Protein AF-0000000080869535 (afdb_homodimer)

Structure (mmCIF, N/CA/C/O backbone):
data_AF-0000000080869535-model_v1
#
loop_
_entity.id
_entity.type
_entity.pdbx_description
1 polymer Dipeptidase
#
loop_
_atom_site.group_PDB
_atom_site.id
_atom_site.type_symbol
_atom_site.label_atom_id
_atom_site.label_alt_id
_atom_site.label_comp_id
_atom_site.label_asym_id
_atom_site.label_entity_id
_atom_site.label_seq_id
_atom_site.pdbx_PDB_ins_code
_atom_site.Cartn_x
_atom_site.Cartn_y
_atom_site.Cartn_z
_atom_site.occupancy
_atom_site.B_iso_or_equiv
_atom_site.auth_seq_id
_atom_site.auth_comp_id
_atom_site.auth_asym_id
_atom_site.auth_atom_id
_atom_site.pdbx_PDB_model_num
ATOM 1 N N . MET A 1 1 ? -2.533 -47.344 -20.125 1 88.75 1 MET A N 1
ATOM 2 C CA . MET A 1 1 ? -1.429 -46.656 -20.797 1 88.75 1 MET A CA 1
ATOM 3 C C . MET A 1 1 ? -0.168 -46.688 -19.938 1 88.75 1 MET A C 1
ATOM 5 O O . MET A 1 1 ? -0.25 -46.781 -18.703 1 88.75 1 MET A O 1
ATOM 9 N N . THR A 1 2 ? 0.962 -46.812 -20.562 1 94.94 2 THR A N 1
ATOM 10 C CA . THR A 1 2 ? 2.18 -46.562 -19.797 1 94.94 2 THR A CA 1
ATOM 11 C C . THR A 1 2 ? 2.182 -45.125 -19.25 1 94.94 2 THR A C 1
ATOM 13 O O . THR A 1 2 ? 1.45 -44.25 -19.75 1 94.94 2 THR A O 1
ATOM 16 N N . PRO A 1 3 ? 2.934 -44.906 -18.172 1 95.94 3 PRO A N 1
ATOM 17 C CA . PRO A 1 3 ? 2.998 -43.531 -17.656 1 95.94 3 PRO A CA 1
ATOM 18 C C . PRO A 1 3 ? 3.41 -42.531 -18.703 1 95.94 3 PRO A C 1
ATOM 20 O O . PRO A 1 3 ? 2.889 -41.406 -18.734 1 95.94 3 PRO A O 1
ATOM 23 N N . ALA A 1 4 ? 4.312 -42.844 -19.5 1 96.56 4 ALA A N 1
ATOM 24 C CA . ALA A 1 4 ? 4.754 -41.969 -20.578 1 96.56 4 ALA A CA 1
ATOM 25 C C . ALA A 1 4 ? 3.613 -41.656 -21.531 1 96.56 4 ALA A C 1
ATOM 27 O O . ALA A 1 4 ? 3.449 -40.5 -21.969 1 96.56 4 ALA A O 1
ATOM 28 N N . GLU A 1 5 ? 2.902 -42.688 -21.969 1 97.06 5 GLU A N 1
ATOM 29 C CA . GLU A 1 5 ? 1.744 -42.5 -22.844 1 97.06 5 GLU A CA 1
ATOM 30 C C . GLU A 1 5 ? 0.678 -41.625 -22.172 1 97.06 5 GLU A C 1
ATOM 32 O O . GLU A 1 5 ? 0.057 -40.781 -22.812 1 97.06 5 GLU A O 1
ATOM 37 N N . LEU A 1 6 ? 0.48 -41.875 -20.891 1 97.88 6 LEU A N 1
ATOM 38 C CA . LEU A 1 6 ? -0.474 -41.094 -20.109 1 97.88 6 LEU A CA 1
ATOM 39 C C . LEU A 1 6 ? -0.086 -39.625 -20.078 1 97.88 6 LEU A C 1
ATOM 41 O O . LEU A 1 6 ? -0.936 -38.75 -20.281 1 97.88 6 LEU A O 1
ATOM 45 N N . HIS A 1 7 ? 1.164 -39.312 -19.828 1 98.25 7 HIS A N 1
ATOM 46 C CA . HIS A 1 7 ? 1.653 -37.938 -19.781 1 98.25 7 HIS A CA 1
ATOM 47 C C . HIS A 1 7 ? 1.422 -37.25 -21.109 1 98.25 7 HIS A C 1
ATOM 49 O O . HIS A 1 7 ? 1.042 -36.062 -21.141 1 98.25 7 HIS A O 1
ATOM 55 N N . GLN A 1 8 ? 1.652 -37.938 -22.188 1 96.69 8 GLN A N 1
ATOM 56 C CA . GLN A 1 8 ? 1.496 -37.375 -23.516 1 96.69 8 GLN A CA 1
ATOM 57 C C . GLN A 1 8 ? 0.027 -37.094 -23.828 1 96.69 8 GLN A C 1
ATOM 59 O O . GLN A 1 8 ? -0.298 -36.156 -24.531 1 96.69 8 GLN A O 1
ATOM 64 N N . ASP A 1 9 ? -0.787 -37.938 -23.328 1 97.19 9 ASP A N 1
ATOM 65 C CA . ASP A 1 9 ? -2.213 -37.844 -23.641 1 97.19 9 ASP A CA 1
ATOM 66 C C . ASP A 1 9 ? -2.902 -36.844 -22.703 1 97.19 9 ASP A C 1
ATOM 68 O O . ASP A 1 9 ? -3.832 -36.156 -23.125 1 97.19 9 ASP A O 1
ATOM 72 N N . ALA A 1 10 ? -2.504 -36.719 -21.484 1 98.12 10 ALA A N 1
ATOM 73 C CA . ALA A 1 10 ? -3.146 -35.906 -20.438 1 98.12 10 ALA A CA 1
ATOM 74 C C . ALA A 1 10 ? -2.918 -34.406 -20.672 1 98.12 10 ALA A C 1
ATOM 76 O O . ALA A 1 10 ? -1.963 -34.031 -21.344 1 98.12 10 ALA A O 1
ATOM 77 N N . ILE A 1 11 ? -3.896 -33.594 -20.219 1 98.5 11 ILE A N 1
ATOM 78 C CA . ILE A 1 11 ? -3.643 -32.156 -20.047 1 98.5 11 ILE A CA 1
ATOM 79 C C . ILE A 1 11 ? -2.689 -31.938 -18.875 1 98.5 11 ILE A C 1
ATOM 81 O O . ILE A 1 11 ? -2.936 -32.406 -17.766 1 98.5 11 ILE A O 1
ATOM 85 N N . VAL A 1 12 ? -1.571 -31.297 -19.094 1 98.88 12 VAL A N 1
ATOM 86 C CA . VAL A 1 12 ? -0.557 -31.047 -18.078 1 98.88 12 VAL A CA 1
ATOM 87 C C . VAL A 1 12 ? -0.401 -29.531 -17.859 1 98.88 12 VAL A C 1
ATOM 89 O O . VAL A 1 12 ? 0.028 -28.812 -18.766 1 98.88 12 VAL A O 1
ATOM 92 N N . ILE A 1 13 ? -0.769 -29.047 -16.672 1 98.88 13 ILE A N 1
ATOM 93 C CA . ILE A 1 13 ? -0.726 -27.625 -16.375 1 98.88 13 ILE A CA 1
ATOM 94 C C . ILE A 1 13 ? 0.185 -27.359 -15.18 1 98.88 13 ILE A C 1
ATOM 96 O O . ILE A 1 13 ? 0.058 -28.016 -14.141 1 98.88 13 ILE A O 1
ATOM 100 N N . ASP A 1 14 ? 1.153 -26.516 -15.305 1 98.94 14 ASP A N 1
ATOM 101 C CA . ASP A 1 14 ? 1.922 -25.953 -14.195 1 98.94 14 ASP A CA 1
ATOM 102 C C . ASP A 1 14 ? 1.344 -24.609 -13.75 1 98.94 14 ASP A C 1
ATOM 104 O O . ASP A 1 14 ? 1.482 -23.609 -14.445 1 98.94 14 ASP A O 1
ATOM 108 N N . GLY A 1 15 ? 0.813 -24.578 -12.562 1 98.81 15 GLY A N 1
ATOM 109 C CA . GLY A 1 15 ? 0.037 -23.453 -12.078 1 98.81 15 GLY A CA 1
ATOM 110 C C . GLY A 1 15 ? 0.896 -22.266 -11.688 1 98.81 15 GLY A C 1
ATOM 111 O O . GLY A 1 15 ? 0.378 -21.172 -11.43 1 98.81 15 GLY A O 1
ATOM 112 N N . LEU A 1 16 ? 2.195 -22.453 -11.688 1 98.88 16 LEU A N 1
ATOM 113 C CA . LEU A 1 16 ? 3.084 -21.344 -11.391 1 98.88 16 LEU A CA 1
ATOM 114 C C . LEU A 1 16 ? 4.496 -21.625 -11.891 1 98.88 16 LEU A C 1
ATOM 116 O O . LEU A 1 16 ? 5.125 -22.594 -11.477 1 98.88 16 LEU A O 1
ATOM 120 N N . VAL A 1 17 ? 4.902 -20.812 -12.75 1 98.81 17 VAL A N 1
ATOM 121 C CA . VAL A 1 17 ? 6.273 -20.781 -13.242 1 98.81 17 VAL A CA 1
ATOM 122 C C . VAL A 1 17 ? 6.812 -19.344 -13.156 1 98.81 17 VAL A C 1
ATOM 124 O O . VAL A 1 17 ? 6.191 -18.406 -13.672 1 98.81 17 VAL A O 1
ATOM 127 N N . ILE A 1 18 ? 7.883 -19.156 -12.5 1 98.5 18 ILE A N 1
ATOM 128 C CA . ILE A 1 18 ? 8.531 -17.859 -12.445 1 98.5 18 ILE A CA 1
ATOM 129 C C . ILE A 1 18 ? 9.969 -17.969 -12.945 1 98.5 18 ILE A C 1
ATOM 131 O O . ILE A 1 18 ? 10.898 -17.453 -12.32 1 98.5 18 ILE A O 1
ATOM 135 N N . ALA A 1 19 ? 10.156 -18.672 -13.992 1 98.25 19 ALA A N 1
ATOM 136 C CA . ALA A 1 19 ? 11.438 -18.891 -14.664 1 98.25 19 ALA A CA 1
ATOM 137 C C . ALA A 1 19 ? 11.781 -17.703 -15.57 1 98.25 19 ALA A C 1
ATOM 139 O O . ALA A 1 19 ? 10.93 -16.859 -15.844 1 98.25 19 ALA A O 1
ATOM 140 N N . LYS A 1 20 ? 13.062 -17.641 -15.992 1 98.12 20 LYS A N 1
ATOM 141 C CA . LYS A 1 20 ? 13.516 -16.609 -16.906 1 98.12 20 LYS A CA 1
ATOM 142 C C . LYS A 1 20 ? 12.898 -16.797 -18.297 1 98.12 20 LYS A C 1
ATOM 144 O O . LYS A 1 20 ? 12.992 -17.875 -18.875 1 98.12 20 LYS A O 1
ATOM 149 N N . TRP A 1 21 ? 12.312 -15.781 -18.875 1 97.81 21 TRP A N 1
ATOM 150 C CA . TRP A 1 21 ? 11.656 -15.82 -20.172 1 97.81 21 TRP A CA 1
ATOM 151 C C . TRP A 1 21 ? 12.68 -15.852 -21.312 1 97.81 21 TRP A C 1
ATOM 153 O O . TRP A 1 21 ? 13.453 -14.898 -21.469 1 97.81 21 TRP A O 1
ATOM 163 N N . ASN A 1 22 ? 12.758 -16.812 -22.031 1 98.25 22 ASN A N 1
ATOM 164 C CA . ASN A 1 22 ? 13.516 -16.969 -23.266 1 98.25 22 ASN A CA 1
ATOM 165 C C . ASN A 1 22 ? 13.039 -18.172 -24.062 1 98.25 22 ASN A C 1
ATOM 167 O O . ASN A 1 22 ? 12.172 -18.922 -23.609 1 98.25 22 ASN A O 1
ATOM 171 N N . ARG A 1 23 ? 13.492 -18.359 -25.234 1 98.19 23 ARG A N 1
ATOM 172 C CA . ARG A 1 23 ? 13.039 -19.438 -26.094 1 98.19 23 ARG A CA 1
ATOM 173 C C . ARG A 1 23 ? 13.398 -20.797 -25.484 1 98.19 23 ARG A C 1
ATOM 175 O O . ARG A 1 23 ? 12.641 -21.766 -25.625 1 98.19 23 ARG A O 1
ATOM 182 N N . GLU A 1 24 ? 14.516 -20.875 -24.781 1 98.19 24 GLU A N 1
ATOM 183 C CA . GLU A 1 24 ? 14.945 -22.125 -24.156 1 98.19 24 GLU A CA 1
ATOM 184 C C . GLU A 1 24 ? 13.914 -22.609 -23.141 1 98.19 24 GLU A C 1
ATOM 186 O O . GLU A 1 24 ? 13.688 -23.812 -23.016 1 98.19 24 GLU A O 1
ATOM 191 N N . LEU A 1 25 ? 13.383 -21.688 -22.438 1 98.5 25 LEU A N 1
ATOM 192 C CA . LEU A 1 25 ? 12.32 -22.031 -21.484 1 98.5 25 LEU A CA 1
ATOM 193 C C . LEU A 1 25 ? 11.156 -22.703 -22.203 1 98.5 25 LEU A C 1
ATOM 195 O O . LEU A 1 25 ? 10.648 -23.734 -21.766 1 98.5 25 LEU A O 1
ATOM 199 N N . PHE A 1 26 ? 10.734 -22.156 -23.359 1 98.75 26 PHE A N 1
ATOM 200 C CA . PHE A 1 26 ? 9.609 -22.688 -24.125 1 98.75 26 PHE A CA 1
ATOM 201 C C . PHE A 1 26 ? 9.938 -24.062 -24.688 1 98.75 26 PHE A C 1
ATOM 203 O O . PHE A 1 26 ? 9.078 -24.953 -24.703 1 98.75 26 PHE A O 1
ATOM 210 N N . GLU A 1 27 ? 11.133 -24.203 -25.125 1 98.75 27 GLU A N 1
ATOM 211 C CA . GLU A 1 27 ? 11.578 -25.5 -25.625 1 98.75 27 GLU A CA 1
ATOM 212 C C . GLU A 1 27 ? 11.516 -26.562 -24.516 1 98.75 27 GLU A C 1
ATOM 214 O O . GLU A 1 27 ? 11.109 -27.703 -24.75 1 98.75 27 GLU A O 1
ATOM 219 N N . ASP A 1 28 ? 11.891 -26.125 -23.359 1 98.69 28 ASP A N 1
ATOM 220 C CA . ASP A 1 28 ? 11.875 -27.047 -22.234 1 98.69 28 ASP A CA 1
ATOM 221 C C . ASP A 1 28 ? 10.445 -27.391 -21.812 1 98.69 28 ASP A C 1
ATOM 223 O O . ASP A 1 28 ? 10.164 -28.516 -21.406 1 98.69 28 ASP A O 1
ATOM 227 N N . MET A 1 29 ? 9.547 -26.438 -21.875 1 98.75 29 MET A N 1
ATOM 228 C CA . MET A 1 29 ? 8.141 -26.703 -21.609 1 98.75 29 MET A CA 1
ATOM 229 C C . MET A 1 29 ? 7.59 -27.734 -22.578 1 98.75 29 MET A C 1
ATOM 231 O O . MET A 1 29 ? 6.859 -28.656 -22.172 1 98.75 29 MET A O 1
ATOM 235 N N . ARG A 1 30 ? 7.977 -27.578 -23.828 1 98 30 ARG A N 1
ATOM 236 C CA . ARG A 1 30 ? 7.559 -28.547 -24.844 1 98 30 ARG A CA 1
ATOM 237 C C . ARG A 1 30 ? 8.133 -29.922 -24.547 1 98 30 ARG A C 1
ATOM 239 O O . ARG A 1 30 ? 7.414 -30.922 -24.625 1 98 30 ARG A O 1
ATOM 246 N N . ARG A 1 31 ? 9.383 -29.938 -24.25 1 97.94 31 ARG A N 1
ATOM 247 C CA . ARG A 1 31 ? 10.039 -31.203 -23.906 1 97.94 31 ARG A CA 1
ATOM 248 C C . ARG A 1 31 ? 9.367 -31.859 -22.703 1 97.94 31 ARG A C 1
ATOM 250 O O . ARG A 1 31 ? 9.25 -33.094 -22.656 1 97.94 31 ARG A O 1
ATOM 257 N N . GLY A 1 32 ? 8.93 -31.062 -21.75 1 98.44 32 GLY A N 1
ATOM 258 C CA . GLY A 1 32 ? 8.281 -31.562 -20.547 1 98.44 32 GLY A CA 1
ATOM 259 C C . GLY A 1 32 ? 6.836 -31.953 -20.766 1 98.44 32 GLY A C 1
ATOM 260 O O . GLY A 1 32 ? 6.199 -32.5 -19.875 1 98.44 32 GLY A O 1
ATOM 261 N N . GLY A 1 33 ? 6.312 -31.656 -21.938 1 98.38 33 GLY A N 1
ATOM 262 C CA . GLY A 1 33 ? 4.953 -32.062 -22.266 1 98.38 33 GLY A CA 1
ATOM 263 C C . GLY A 1 33 ? 3.9 -31.172 -21.609 1 98.38 33 GLY A C 1
ATOM 264 O O . GLY A 1 33 ? 2.773 -31.625 -21.375 1 98.38 33 GLY A O 1
ATOM 265 N N . LEU A 1 34 ? 4.215 -29.938 -21.281 1 98.81 34 LEU A N 1
ATOM 266 C CA . LEU A 1 34 ? 3.246 -29.031 -20.672 1 98.81 34 LEU A CA 1
ATOM 267 C C . LEU A 1 34 ? 2.199 -28.578 -21.672 1 98.81 34 LEU A C 1
ATOM 269 O O . LEU A 1 34 ? 2.541 -28.156 -22.781 1 98.81 34 LEU A O 1
ATOM 273 N N . THR A 1 35 ? 0.944 -28.719 -21.312 1 98.81 35 THR A N 1
ATOM 274 C CA . THR A 1 35 ? -0.144 -28.172 -22.109 1 98.81 35 THR A CA 1
ATOM 275 C C . THR A 1 35 ? -0.294 -26.672 -21.875 1 98.81 35 THR A C 1
ATOM 277 O O . THR A 1 35 ? -0.589 -25.906 -22.797 1 98.81 35 THR A O 1
ATOM 280 N N . ALA A 1 36 ? -0.161 -26.219 -20.625 1 98.88 36 ALA A N 1
ATOM 281 C CA . ALA A 1 36 ? -0.215 -24.812 -20.281 1 98.88 36 ALA A CA 1
ATOM 282 C C . ALA A 1 36 ? 0.602 -24.516 -19.016 1 98.88 36 ALA A C 1
ATOM 284 O O . ALA A 1 36 ? 0.899 -25.438 -18.25 1 98.88 36 ALA A O 1
ATOM 285 N N . ALA A 1 37 ? 1.001 -23.312 -18.844 1 98.88 37 ALA A N 1
ATOM 286 C CA . ALA A 1 37 ? 1.731 -22.859 -17.672 1 98.88 37 ALA A CA 1
ATOM 287 C C . ALA A 1 37 ? 1.347 -21.422 -17.312 1 98.88 37 ALA A C 1
ATOM 289 O O . ALA A 1 37 ? 1.191 -20.578 -18.188 1 98.88 37 ALA A O 1
ATOM 290 N N . ASN A 1 38 ? 1.072 -21.203 -16.047 1 98.88 38 ASN A N 1
ATOM 291 C CA . ASN A 1 38 ? 0.954 -19.844 -15.516 1 98.88 38 ASN A CA 1
ATOM 292 C C . ASN A 1 38 ? 2.322 -19.219 -15.281 1 98.88 38 ASN A C 1
ATOM 294 O O . ASN A 1 38 ? 3.037 -19.594 -14.352 1 98.88 38 ASN A O 1
ATOM 298 N N . CYS A 1 39 ? 2.662 -18.219 -16.078 1 98.88 39 CYS A N 1
ATOM 299 C CA . CYS A 1 39 ? 3.992 -17.609 -16.047 1 98.88 39 CYS A CA 1
ATOM 300 C C . CYS A 1 39 ? 3.945 -16.219 -15.453 1 98.88 39 CYS A C 1
ATOM 302 O O . CYS A 1 39 ? 3.16 -15.375 -15.898 1 98.88 39 CYS A O 1
ATOM 304 N N . THR A 1 40 ? 4.812 -15.977 -14.57 1 98.88 40 THR A N 1
ATOM 305 C CA . THR A 1 40 ? 4.809 -14.727 -13.812 1 98.88 40 THR A CA 1
ATOM 306 C C . THR A 1 40 ? 5.375 -13.586 -14.656 1 98.88 40 THR A C 1
ATOM 308 O O . THR A 1 40 ? 6.465 -13.703 -15.219 1 98.88 40 THR A O 1
ATOM 311 N N . VAL A 1 41 ? 4.637 -12.5 -14.672 1 98.75 41 VAL A N 1
ATOM 312 C CA . VAL A 1 41 ? 5.145 -11.328 -15.383 1 98.75 41 VAL A CA 1
ATOM 313 C C . VAL A 1 41 ? 5.227 -10.141 -14.43 1 98.75 41 VAL A C 1
ATOM 315 O O . VAL A 1 41 ? 5.629 -9.039 -14.828 1 98.75 41 VAL A O 1
ATOM 318 N N . SER A 1 42 ? 4.859 -10.336 -13.148 1 98.75 42 SER A N 1
ATOM 319 C CA . SER A 1 42 ? 4.906 -9.227 -12.195 1 98.75 42 SER A CA 1
ATOM 320 C C . SER A 1 42 ? 5.012 -9.734 -10.766 1 98.75 42 SER A C 1
ATOM 322 O O . SER A 1 42 ? 4.324 -10.68 -10.383 1 98.75 42 SER A O 1
ATOM 324 N N . VAL A 1 43 ? 5.906 -9.148 -10.008 1 98.69 43 VAL A N 1
ATOM 325 C CA . VAL A 1 43 ? 5.996 -9.375 -8.57 1 98.69 43 VAL A CA 1
ATOM 326 C C . VAL A 1 43 ? 5.969 -8.039 -7.832 1 98.69 43 VAL A C 1
ATOM 328 O O . VAL A 1 43 ? 4.941 -7.652 -7.266 1 98.69 43 VAL A O 1
ATOM 331 N N . TRP A 1 44 ? 7.043 -7.238 -8.039 1 98.44 44 TRP A N 1
ATOM 332 C CA . TRP A 1 44 ? 7.164 -5.965 -7.344 1 98.44 44 TRP A CA 1
ATOM 333 C C . TRP A 1 44 ? 6.816 -4.801 -8.266 1 98.44 44 TRP A C 1
ATOM 335 O O . TRP A 1 44 ? 6.633 -3.672 -7.805 1 98.44 44 TRP A O 1
ATOM 345 N N . GLU A 1 45 ? 6.723 -5.051 -9.617 1 98.38 45 GLU A N 1
ATOM 346 C CA . GLU A 1 45 ? 6.57 -4.008 -10.625 1 98.38 45 GLU A CA 1
ATOM 347 C C . GLU A 1 45 ? 5.23 -3.295 -10.484 1 98.38 45 GLU A C 1
ATOM 349 O O . GLU A 1 45 ? 4.215 -3.926 -10.188 1 98.38 45 GLU A O 1
ATOM 354 N N . GLY A 1 46 ? 5.258 -2.025 -10.758 1 98.19 46 GLY A N 1
ATOM 355 C CA . GLY A 1 46 ? 4.016 -1.285 -10.922 1 98.19 46 GLY A CA 1
ATOM 356 C C . GLY A 1 46 ? 3.383 -1.478 -12.289 1 98.19 46 GLY A C 1
ATOM 357 O O . GLY A 1 46 ? 3.771 -2.375 -13.039 1 98.19 46 GLY A O 1
ATOM 358 N N . PHE A 1 47 ? 2.441 -0.633 -12.57 1 98.56 47 PHE A N 1
ATOM 359 C CA . PHE A 1 47 ? 1.631 -0.771 -13.781 1 98.56 47 PHE A CA 1
ATOM 360 C C . PHE A 1 47 ? 2.504 -0.718 -15.023 1 98.56 47 PHE A C 1
ATOM 362 O O . PHE A 1 47 ? 2.52 -1.662 -15.82 1 98.56 47 PHE A O 1
ATOM 369 N N . GLN A 1 48 ? 3.275 0.36 -15.18 1 98.19 48 GLN A N 1
ATOM 370 C CA . GLN A 1 48 ? 4.016 0.585 -16.406 1 98.19 48 GLN A CA 1
ATOM 371 C C . GLN A 1 48 ? 5.09 -0.482 -16.609 1 98.19 48 GLN A C 1
ATOM 373 O O . GLN A 1 48 ? 5.246 -1.011 -17.719 1 98.19 48 GLN A O 1
ATOM 378 N N . ALA A 1 49 ? 5.789 -0.763 -15.547 1 98.62 49 ALA A N 1
ATOM 379 C CA . ALA A 1 49 ? 6.844 -1.767 -15.641 1 98.62 49 ALA A CA 1
ATOM 380 C C . ALA A 1 49 ? 6.27 -3.139 -15.977 1 98.62 49 ALA A C 1
ATOM 382 O O . ALA A 1 49 ? 6.887 -3.918 -16.703 1 98.62 49 ALA A O 1
ATOM 383 N N . THR A 1 50 ? 5.086 -3.492 -15.438 1 98.88 50 THR A N 1
ATOM 384 C CA . THR A 1 50 ? 4.422 -4.75 -15.758 1 98.88 50 THR A CA 1
ATOM 385 C C . THR A 1 50 ? 3.996 -4.785 -17.219 1 98.88 50 THR A C 1
ATOM 387 O O . THR A 1 50 ? 4.168 -5.801 -17.891 1 98.88 50 THR A O 1
ATOM 390 N N . VAL A 1 51 ? 3.475 -3.682 -17.734 1 98.81 51 VAL A N 1
ATOM 391 C CA . VAL A 1 51 ? 3.109 -3.592 -19.141 1 98.81 51 VAL A CA 1
ATOM 392 C C . VAL A 1 51 ? 4.352 -3.781 -20.016 1 98.81 51 VAL A C 1
ATOM 394 O O . VAL A 1 51 ? 4.305 -4.477 -21.031 1 98.81 51 VAL A O 1
ATOM 397 N N . ASP A 1 52 ? 5.477 -3.172 -19.594 1 98.81 52 ASP A N 1
ATOM 398 C CA . ASP A 1 52 ? 6.723 -3.361 -20.328 1 98.81 52 ASP A CA 1
ATOM 399 C C . ASP A 1 52 ? 7.113 -4.836 -20.375 1 98.81 52 ASP A C 1
ATOM 401 O O . ASP A 1 52 ? 7.57 -5.332 -21.406 1 98.81 52 ASP A O 1
ATOM 405 N N . ASN A 1 53 ? 6.969 -5.535 -19.234 1 98.75 53 ASN A N 1
ATOM 406 C CA . ASN A 1 53 ? 7.234 -6.969 -19.203 1 98.75 53 ASN A CA 1
ATOM 407 C C . ASN A 1 53 ? 6.34 -7.727 -20.172 1 98.75 53 ASN A C 1
ATOM 409 O O . ASN A 1 53 ? 6.801 -8.625 -20.891 1 98.75 53 ASN A O 1
ATOM 413 N N . ILE A 1 54 ? 5.066 -7.395 -20.219 1 98.75 54 ILE A N 1
ATOM 414 C CA . ILE A 1 54 ? 4.102 -8.055 -21.094 1 98.75 54 ILE A CA 1
ATOM 415 C C . ILE A 1 54 ? 4.465 -7.789 -22.547 1 98.75 54 ILE A C 1
ATOM 417 O O . ILE A 1 54 ? 4.398 -8.695 -23.391 1 98.75 54 ILE A O 1
ATOM 421 N N . VAL A 1 55 ? 4.93 -6.539 -22.859 1 98.75 55 VAL A N 1
ATOM 422 C CA . VAL A 1 55 ? 5.371 -6.195 -24.219 1 98.75 55 VAL A CA 1
ATOM 423 C C . VAL A 1 55 ? 6.52 -7.113 -24.625 1 98.75 55 VAL A C 1
ATOM 425 O O . VAL A 1 55 ? 6.5 -7.688 -25.719 1 98.75 55 VAL A O 1
ATOM 428 N N . ARG A 1 56 ? 7.438 -7.254 -23.75 1 98.62 56 ARG A N 1
ATOM 429 C CA . ARG A 1 56 ? 8.594 -8.102 -24.047 1 98.62 56 ARG A CA 1
ATOM 430 C C . ARG A 1 56 ? 8.18 -9.562 -24.188 1 98.62 56 ARG A C 1
ATOM 432 O O . ARG A 1 56 ? 8.648 -10.266 -25.078 1 98.62 56 ARG A O 1
ATOM 439 N N . SER A 1 57 ? 7.316 -10.023 -23.266 1 98.5 57 SER A N 1
ATOM 440 C CA . SER A 1 57 ? 6.867 -11.414 -23.312 1 98.5 57 SER A CA 1
ATOM 441 C C . SER A 1 57 ? 6.035 -11.688 -24.562 1 98.5 57 SER A C 1
ATOM 443 O O . SER A 1 57 ? 6.145 -12.758 -25.156 1 98.5 57 SER A O 1
ATOM 445 N N . ASN A 1 58 ? 5.223 -10.734 -24.938 1 98.56 58 ASN A N 1
ATOM 446 C CA . ASN A 1 58 ? 4.465 -10.867 -26.172 1 98.56 58 ASN A CA 1
ATOM 447 C C . ASN A 1 58 ? 5.383 -11.039 -27.375 1 98.56 58 ASN A C 1
ATOM 449 O O . ASN A 1 58 ? 5.133 -11.883 -28.234 1 98.56 58 ASN A O 1
ATOM 453 N N . ALA A 1 59 ? 6.375 -10.172 -27.469 1 98.69 59 ALA A N 1
ATOM 454 C CA . ALA A 1 59 ? 7.32 -10.258 -28.578 1 98.69 59 ALA A CA 1
ATOM 455 C C . ALA A 1 59 ? 8.008 -11.617 -28.609 1 98.69 59 ALA A C 1
ATOM 457 O O . ALA A 1 59 ? 8.141 -12.227 -29.688 1 98.69 59 ALA A O 1
ATOM 458 N N . LEU A 1 60 ? 8.414 -12.094 -27.484 1 98.75 60 LEU A N 1
ATOM 459 C CA . LEU A 1 60 ? 9.078 -13.391 -27.375 1 98.75 60 LEU A CA 1
ATOM 460 C C . LEU A 1 60 ? 8.141 -14.516 -27.812 1 98.75 60 LEU A C 1
ATOM 462 O O . LEU A 1 60 ? 8.555 -15.445 -28.5 1 98.75 60 LEU A O 1
ATOM 466 N N . MET A 1 61 ? 6.879 -14.516 -27.375 1 98.44 61 MET A N 1
ATOM 467 C CA . MET A 1 61 ? 5.898 -15.531 -27.75 1 98.44 61 MET A CA 1
ATOM 468 C C . MET A 1 61 ? 5.641 -15.508 -29.25 1 98.44 61 MET A C 1
ATOM 470 O O . MET A 1 61 ? 5.531 -16.562 -29.875 1 98.44 61 MET A O 1
ATOM 474 N N . ALA A 1 62 ? 5.562 -14.32 -29.75 1 98.44 62 ALA A N 1
ATOM 475 C CA . ALA A 1 62 ? 5.355 -14.195 -31.188 1 98.44 62 ALA A CA 1
ATOM 476 C C . ALA A 1 62 ? 6.512 -14.82 -31.969 1 98.44 62 ALA A C 1
ATOM 478 O O . ALA A 1 62 ? 6.297 -15.508 -32.969 1 98.44 62 ALA A O 1
ATOM 479 N N . GLU A 1 63 ? 7.684 -14.617 -31.484 1 98.5 63 GLU A N 1
ATOM 480 C CA . GLU A 1 63 ? 8.875 -15.172 -32.125 1 98.5 63 GLU A CA 1
ATOM 481 C C . GLU A 1 63 ? 8.953 -16.688 -31.922 1 98.5 63 GLU A C 1
ATOM 483 O O . GLU A 1 63 ? 9.711 -17.359 -32.625 1 98.5 63 GLU A O 1
ATOM 488 N N . SER A 1 64 ? 8.219 -17.141 -30.938 1 98.69 64 SER A N 1
ATOM 489 C CA . SER A 1 64 ? 8.25 -18.562 -30.609 1 98.69 64 SER A CA 1
ATOM 490 C C . SER A 1 64 ? 6.895 -19.219 -30.828 1 98.69 64 SER A C 1
ATOM 492 O O . SER A 1 64 ? 6.496 -20.109 -30.078 1 98.69 64 SER A O 1
ATOM 494 N N . SER A 1 65 ? 6.223 -18.766 -31.828 1 98.12 65 SER A N 1
ATOM 495 C CA . SER A 1 65 ? 4.848 -19.188 -32.062 1 98.12 65 SER A CA 1
ATOM 496 C C . SER A 1 65 ? 4.797 -20.656 -32.5 1 98.12 65 SER A C 1
ATOM 498 O O . SER A 1 65 ? 3.727 -21.266 -32.5 1 98.12 65 SER A O 1
ATOM 500 N N . ASP A 1 66 ? 5.875 -21.188 -32.875 1 98.5 66 ASP A N 1
ATOM 501 C CA . ASP A 1 66 ? 5.957 -22.609 -33.156 1 98.5 66 ASP A CA 1
ATOM 502 C C . ASP A 1 66 ? 5.891 -23.453 -31.891 1 98.5 66 ASP A C 1
ATOM 504 O O . ASP A 1 66 ? 5.562 -24.641 -31.938 1 98.5 66 ASP A O 1
ATOM 508 N N . LEU A 1 67 ? 6.125 -22.859 -30.719 1 98.75 67 LEU A N 1
ATOM 509 C CA . LEU A 1 67 ? 6.254 -23.609 -29.469 1 98.75 67 LEU A CA 1
ATOM 510 C C . LEU A 1 67 ? 5.109 -23.281 -28.531 1 98.75 67 LEU A C 1
ATOM 512 O O . LEU A 1 67 ? 4.703 -24.125 -27.719 1 98.75 67 LEU A O 1
ATOM 516 N N . VAL A 1 68 ? 4.652 -22.031 -28.578 1 98.81 68 VAL A N 1
ATOM 517 C CA . VAL A 1 68 ? 3.738 -21.594 -27.531 1 98.81 68 VAL A CA 1
ATOM 518 C C . VAL A 1 68 ? 2.58 -20.812 -28.156 1 98.81 68 VAL A C 1
ATOM 520 O O . VAL A 1 68 ? 2.658 -20.375 -29.297 1 98.81 68 VAL A O 1
ATOM 523 N N . ARG A 1 69 ? 1.512 -20.641 -27.438 1 98.38 69 ARG A N 1
ATOM 524 C CA . ARG A 1 69 ? 0.395 -19.75 -27.766 1 98.38 69 ARG A CA 1
ATOM 525 C C . ARG A 1 69 ? -0.132 -19.062 -26.5 1 98.38 69 ARG A C 1
ATOM 527 O O . ARG A 1 69 ? -0.069 -19.609 -25.406 1 98.38 69 ARG A O 1
ATOM 534 N N . PRO A 1 70 ? -0.675 -17.859 -26.656 1 98.06 70 PRO A N 1
ATOM 535 C CA . PRO A 1 70 ? -1.3 -17.188 -25.516 1 98.06 70 PRO A CA 1
ATOM 536 C C . PRO A 1 70 ? -2.594 -17.875 -25.078 1 98.06 70 PRO A C 1
ATOM 538 O O . PRO A 1 70 ? -3.334 -18.391 -25.906 1 98.06 70 PRO A O 1
ATOM 541 N N . VAL A 1 71 ? -2.854 -17.906 -23.828 1 97.88 71 VAL A N 1
ATOM 542 C CA . VAL A 1 71 ? -4.098 -18.406 -23.25 1 97.88 71 VAL A CA 1
ATOM 543 C C . VAL A 1 71 ? -4.922 -17.234 -22.719 1 97.88 71 VAL A C 1
ATOM 545 O O . VAL A 1 71 ? -4.461 -16.484 -21.859 1 97.88 71 VAL A O 1
ATOM 548 N N . ARG A 1 72 ? -6.16 -17.094 -23.188 1 95.12 72 ARG A N 1
ATOM 549 C CA . ARG A 1 72 ? -7.094 -16.078 -22.719 1 95.12 72 ARG A CA 1
ATOM 550 C C . ARG A 1 72 ? -8.352 -16.703 -22.141 1 95.12 72 ARG A C 1
ATOM 552 O O . ARG A 1 72 ? -9.07 -16.078 -21.359 1 95.12 72 ARG A O 1
ATOM 559 N N . THR A 1 73 ? -8.617 -17.875 -22.562 1 95.56 73 THR A N 1
ATOM 560 C CA . THR A 1 73 ? -9.758 -18.641 -22.109 1 95.56 73 THR A CA 1
ATOM 561 C C . THR A 1 73 ? -9.359 -20.094 -21.812 1 95.56 73 THR A C 1
ATOM 563 O O . THR A 1 73 ? -8.273 -20.516 -22.203 1 95.56 73 THR A O 1
ATOM 566 N N . ALA A 1 74 ? -10.312 -20.766 -21.172 1 95.38 74 ALA A N 1
ATOM 567 C CA . ALA A 1 74 ? -10.055 -22.188 -20.906 1 95.38 74 ALA A CA 1
ATOM 568 C C . ALA A 1 74 ? -9.969 -22.969 -22.219 1 95.38 74 ALA A C 1
ATOM 570 O O . ALA A 1 74 ? -9.211 -23.938 -22.312 1 95.38 74 ALA A O 1
ATOM 571 N N . ALA A 1 75 ? -10.664 -22.562 -23.203 1 96.38 75 ALA A N 1
ATOM 572 C CA . ALA A 1 75 ? -10.648 -23.219 -24.5 1 96.38 75 ALA A CA 1
ATOM 573 C C . ALA A 1 75 ? -9.266 -23.125 -25.141 1 96.38 75 ALA A C 1
ATOM 575 O O . ALA A 1 75 ? -8.844 -24.031 -25.875 1 96.38 75 ALA A O 1
ATOM 576 N N . ASP A 1 76 ? -8.57 -22.094 -24.844 1 97.75 76 ASP A N 1
ATOM 577 C CA . ASP A 1 76 ? -7.234 -21.906 -25.406 1 97.75 76 ASP A CA 1
ATOM 578 C C . ASP A 1 76 ? -6.273 -22.984 -24.875 1 97.75 76 ASP A C 1
ATOM 580 O O . ASP A 1 76 ? -5.297 -23.328 -25.547 1 97.75 76 ASP A O 1
ATOM 584 N N . ILE A 1 77 ? -6.559 -23.516 -23.688 1 97.56 77 ILE A N 1
ATOM 585 C CA . ILE A 1 77 ? -5.723 -24.578 -23.125 1 97.56 77 ILE A CA 1
ATOM 586 C C . ILE A 1 77 ? -5.891 -25.844 -23.938 1 97.56 77 ILE A C 1
ATOM 588 O O . ILE A 1 77 ? -4.902 -26.484 -24.312 1 97.56 77 ILE A O 1
ATOM 592 N N . THR A 1 78 ? -7.098 -26.156 -24.25 1 95.5 78 THR A N 1
ATOM 593 C CA . THR A 1 78 ? -7.379 -27.328 -25.078 1 95.5 78 THR A CA 1
ATOM 594 C C . THR A 1 78 ? -6.77 -27.172 -26.469 1 95.5 78 THR A C 1
ATOM 596 O O . THR A 1 78 ? -6.184 -28.109 -27 1 95.5 78 THR A O 1
ATOM 599 N N . ARG A 1 79 ? -6.898 -26.031 -27 1 97.44 79 ARG A N 1
ATOM 600 C CA . ARG A 1 79 ? -6.34 -25.75 -28.312 1 97.44 79 ARG A CA 1
ATOM 601 C C . ARG A 1 79 ? -4.824 -25.906 -28.312 1 97.44 79 ARG A C 1
ATOM 603 O O . ARG A 1 79 ? -4.242 -26.375 -29.297 1 97.44 79 ARG A O 1
ATOM 610 N N . ALA A 1 80 ? -4.195 -25.438 -27.234 1 98.31 80 ALA A N 1
ATOM 611 C CA . ALA A 1 80 ? -2.748 -25.578 -27.125 1 98.31 80 ALA A CA 1
ATOM 612 C C . ALA A 1 80 ? -2.34 -27.047 -27.219 1 98.31 80 ALA A C 1
ATOM 614 O O . ALA A 1 80 ? -1.397 -27.391 -27.938 1 98.31 80 ALA A O 1
ATOM 615 N N . LYS A 1 81 ? -3.035 -27.906 -26.562 1 97.44 81 LYS A N 1
ATOM 616 C CA . LYS A 1 81 ? -2.773 -29.344 -26.625 1 97.44 81 LYS A CA 1
ATOM 617 C C . LYS A 1 81 ? -2.955 -29.891 -28.031 1 97.44 81 LYS A C 1
ATOM 619 O O . LYS A 1 81 ? -2.111 -30.641 -28.531 1 97.44 81 LYS A O 1
ATOM 624 N 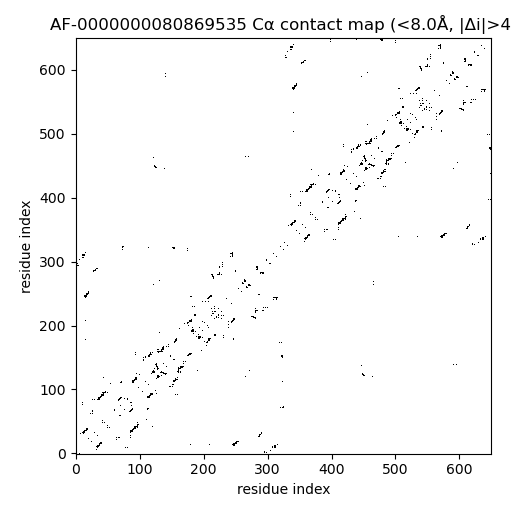N . GLU A 1 82 ? -4.055 -29.469 -28.688 1 97.38 82 GLU A N 1
ATOM 625 C CA . GLU A 1 82 ? -4.367 -29.938 -30.031 1 97.38 82 GLU A CA 1
ATOM 626 C C . GLU A 1 82 ? -3.287 -29.516 -31.031 1 97.38 82 GLU A C 1
ATOM 628 O O . GLU A 1 82 ? -2.975 -30.25 -31.969 1 97.38 82 GLU A O 1
ATOM 633 N N . GLU A 1 83 ? -2.727 -28.375 -30.781 1 97.75 83 GLU A N 1
ATOM 634 C CA . GLU A 1 83 ? -1.743 -27.828 -31.703 1 97.75 83 GLU A CA 1
ATOM 635 C C . GLU A 1 83 ? -0.335 -28.297 -31.359 1 97.75 83 GLU A C 1
ATOM 637 O O . GLU A 1 83 ? 0.616 -28.016 -32.094 1 97.75 83 GLU A O 1
ATOM 642 N N . GLY A 1 84 ? -0.216 -29.031 -30.266 1 96.94 84 GLY A N 1
ATOM 643 C CA . GLY A 1 84 ? 1.102 -29.469 -29.828 1 96.94 84 GLY A CA 1
ATOM 644 C C . GLY A 1 84 ? 1.966 -28.344 -29.312 1 96.94 84 GLY A C 1
ATOM 645 O O . GLY A 1 84 ? 3.184 -28.344 -29.5 1 96.94 84 GLY A O 1
ATOM 646 N N . LYS A 1 85 ? 1.381 -27.281 -28.797 1 98.38 85 LYS A N 1
ATOM 647 C CA . LYS A 1 85 ? 2.049 -26.125 -28.203 1 98.38 85 LYS A CA 1
ATOM 648 C C . LYS A 1 85 ? 1.788 -26.047 -26.703 1 98.38 85 LYS A C 1
ATOM 650 O O . LYS A 1 85 ? 1.004 -26.828 -26.156 1 98.38 85 LYS A O 1
ATOM 655 N N . THR A 1 86 ? 2.514 -25.219 -26.062 1 98.88 86 THR A N 1
ATOM 656 C CA . THR A 1 86 ? 2.234 -24.891 -24.672 1 98.88 86 THR A CA 1
ATOM 657 C C . THR A 1 86 ? 1.483 -23.578 -24.562 1 98.88 86 THR A C 1
ATOM 659 O O . THR A 1 86 ? 1.913 -22.562 -25.125 1 98.88 86 THR A O 1
ATOM 662 N N . GLY A 1 87 ? 0.301 -23.594 -23.922 1 98.81 87 GLY A N 1
ATOM 663 C CA . GLY A 1 87 ? -0.413 -22.375 -23.625 1 98.81 87 GLY A CA 1
ATOM 664 C C . GLY A 1 87 ? 0.212 -21.562 -22.5 1 98.81 87 GLY A C 1
ATOM 665 O O . GLY A 1 87 ? 0.573 -22.125 -21.469 1 98.81 87 GLY A O 1
ATOM 666 N N . ILE A 1 88 ? 0.345 -20.25 -22.703 1 98.88 88 ILE A N 1
ATOM 667 C CA . ILE A 1 88 ? 0.954 -19.391 -21.703 1 98.88 88 ILE A CA 1
ATOM 668 C C . ILE A 1 88 ? -0.119 -18.516 -21.047 1 98.88 88 ILE A C 1
ATOM 670 O O . ILE A 1 88 ? -0.768 -17.719 -21.734 1 98.88 88 ILE A O 1
ATOM 674 N N . ILE A 1 89 ? -0.31 -18.688 -19.781 1 98.56 89 ILE A N 1
ATOM 675 C CA . ILE A 1 89 ? -1.136 -17.828 -18.938 1 98.56 89 ILE A CA 1
ATOM 676 C C . ILE A 1 89 ? -0.256 -16.812 -18.234 1 98.56 89 ILE A C 1
ATOM 678 O O . ILE A 1 89 ? 0.746 -17.172 -17.609 1 98.56 89 ILE A O 1
ATOM 682 N N . TYR A 1 90 ? -0.597 -15.516 -18.391 1 98.88 90 TYR A N 1
ATOM 683 C CA . TYR A 1 90 ? 0.105 -14.516 -17.594 1 98.88 90 TYR A CA 1
ATOM 684 C C . TYR A 1 90 ? -0.446 -14.453 -16.172 1 98.88 90 TYR A C 1
ATOM 686 O O . TYR A 1 90 ? -1.663 -14.477 -15.977 1 98.88 90 TYR A O 1
ATOM 694 N N . GLY A 1 91 ? 0.417 -14.375 -15.188 1 98.81 91 GLY A N 1
ATOM 695 C CA . GLY A 1 91 ? 0.028 -14.211 -13.797 1 98.81 91 GLY A CA 1
ATOM 696 C C . GLY A 1 91 ? 0.913 -13.242 -13.039 1 98.81 91 GLY A C 1
ATOM 697 O O . GLY A 1 91 ? 2.014 -12.922 -13.484 1 98.81 91 GLY A O 1
ATOM 698 N N . PHE A 1 92 ? 0.367 -12.703 -11.961 1 98.88 92 PHE A N 1
ATOM 699 C CA . PHE A 1 92 ? 1.1 -11.883 -11.008 1 98.88 92 PHE A CA 1
ATOM 700 C C . PHE A 1 92 ? 1.321 -12.633 -9.703 1 98.88 92 PHE A C 1
ATOM 702 O O . PHE A 1 92 ? 0.479 -13.43 -9.289 1 98.88 92 PHE A O 1
ATOM 709 N N . GLN A 1 93 ? 2.396 -12.336 -9.031 1 98.81 93 GLN A N 1
ATOM 710 C CA . GLN A 1 93 ? 2.547 -12.867 -7.68 1 98.81 93 GLN A CA 1
ATOM 711 C C . GLN A 1 93 ? 2.332 -11.781 -6.633 1 98.81 93 GLN A C 1
ATOM 713 O O . GLN A 1 93 ? 2.688 -11.953 -5.465 1 98.81 93 GLN A O 1
ATOM 718 N N . ASN A 1 94 ? 1.874 -10.68 -7.039 1 98.75 94 ASN A N 1
ATOM 719 C CA . ASN A 1 94 ? 1.51 -9.523 -6.223 1 98.75 94 ASN A CA 1
ATOM 720 C C . ASN A 1 94 ? 0.503 -8.625 -6.938 1 98.75 94 ASN A C 1
ATOM 722 O O . ASN A 1 94 ? 0.608 -8.406 -8.148 1 98.75 94 ASN A O 1
ATOM 726 N N . ALA A 1 95 ? -0.409 -8.039 -6.223 1 98.69 95 ALA A N 1
ATOM 727 C CA . ALA A 1 95 ? -1.403 -7.164 -6.832 1 98.69 95 ALA A CA 1
ATOM 728 C C . ALA A 1 95 ? -0.859 -5.75 -6.996 1 98.69 95 ALA A C 1
ATOM 730 O O . ALA A 1 95 ? -1.596 -4.832 -7.367 1 98.69 95 ALA A O 1
ATOM 731 N N . HIS A 1 96 ? 0.395 -5.555 -6.723 1 98.5 96 HIS A N 1
ATOM 732 C CA . HIS A 1 96 ? 1.013 -4.23 -6.727 1 98.5 96 HIS A CA 1
ATOM 733 C C . HIS A 1 96 ? 0.854 -3.555 -8.086 1 98.5 96 HIS A C 1
ATOM 735 O O . HIS A 1 96 ? 0.75 -2.328 -8.164 1 98.5 96 HIS A O 1
ATOM 741 N N . ALA A 1 97 ? 0.803 -4.305 -9.156 1 98.69 97 ALA A N 1
ATOM 742 C CA . ALA A 1 97 ? 0.688 -3.766 -10.508 1 98.69 97 ALA A CA 1
ATOM 743 C C . ALA A 1 97 ? -0.624 -3.006 -10.688 1 98.69 97 ALA A C 1
ATOM 745 O O . ALA A 1 97 ? -0.731 -2.135 -11.555 1 98.69 97 ALA A O 1
ATOM 746 N N . PHE A 1 98 ? -1.646 -3.35 -9.859 1 98.75 98 PHE A N 1
ATOM 747 C CA . PHE A 1 98 ? -2.924 -2.654 -9.938 1 98.75 98 PHE A CA 1
ATOM 748 C C . PHE A 1 98 ? -2.805 -1.233 -9.398 1 98.75 98 PHE A C 1
ATOM 750 O O . PHE A 1 98 ? -3.686 -0.401 -9.633 1 98.75 98 PHE A O 1
ATOM 757 N N . GLU A 1 99 ? -1.707 -1.012 -8.656 1 98.19 99 GLU A N 1
ATOM 758 C CA . GLU A 1 99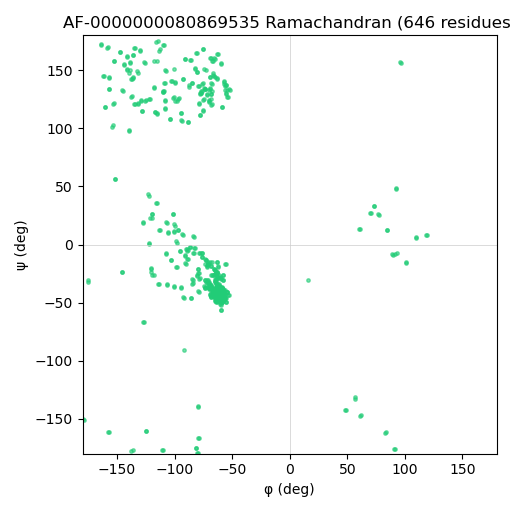 ? -1.574 0.279 -7.984 1 98.19 99 GLU A CA 1
ATOM 759 C C . GLU A 1 99 ? -2.852 0.647 -7.234 1 98.19 99 GLU A C 1
ATOM 761 O O . GLU A 1 99 ? -3.438 -0.19 -6.547 1 98.19 99 GLU A O 1
ATOM 766 N N . ASP A 1 100 ? -3.279 1.854 -7.191 1 98.25 100 ASP A N 1
ATOM 767 C CA . ASP A 1 100 ? -4.492 2.234 -6.477 1 98.25 100 ASP A CA 1
ATOM 768 C C . ASP A 1 100 ? -5.664 2.414 -7.441 1 98.25 100 ASP A C 1
ATOM 770 O O . ASP A 1 100 ? -6.574 3.207 -7.18 1 98.25 100 ASP A O 1
ATOM 774 N N . GLN A 1 101 ? -5.605 1.706 -8.609 1 98.44 101 GLN A N 1
ATOM 775 C CA . GLN A 1 101 ? -6.625 1.853 -9.641 1 98.44 101 GLN A CA 1
ATOM 776 C C . GLN A 1 101 ? -7.398 0.553 -9.836 1 98.44 101 GLN A C 1
ATOM 778 O O . GLN A 1 101 ? -6.871 -0.415 -10.391 1 98.44 101 GLN A O 1
ATOM 783 N N . ILE A 1 102 ? -8.672 0.554 -9.477 1 98.75 102 ILE A N 1
ATOM 784 C CA . ILE A 1 102 ? -9.516 -0.627 -9.617 1 98.75 102 ILE A CA 1
ATOM 785 C C . ILE A 1 102 ? -9.656 -0.989 -11.094 1 98.75 102 ILE A C 1
ATOM 787 O O . ILE A 1 102 ? -9.586 -2.164 -11.461 1 98.75 102 ILE A O 1
ATOM 791 N N . GLY A 1 103 ? -9.727 -0.012 -11.945 1 98.62 103 GLY A N 1
ATOM 792 C CA . GLY A 1 103 ? -9.938 -0.218 -13.375 1 98.62 103 GLY A CA 1
ATOM 793 C C . GLY A 1 103 ? -8.773 -0.925 -14.047 1 98.62 103 GLY A C 1
ATOM 794 O O . GLY A 1 103 ? -8.93 -1.472 -15.141 1 98.62 103 GLY A O 1
ATOM 795 N N . TYR A 1 104 ? -7.562 -0.894 -13.453 1 98.88 104 TYR A N 1
ATOM 796 C CA . TYR A 1 104 ? -6.406 -1.572 -14.023 1 98.88 104 TYR A CA 1
ATOM 797 C C . TYR A 1 104 ? -6.609 -3.082 -14.039 1 98.88 104 TYR A C 1
ATOM 799 O O . TYR A 1 104 ? -6.012 -3.787 -14.859 1 98.88 104 TYR A O 1
ATOM 807 N N . VAL A 1 105 ? -7.504 -3.617 -13.18 1 98.88 105 VAL A N 1
ATOM 808 C CA . VAL A 1 105 ? -7.809 -5.043 -13.164 1 98.88 105 VAL A CA 1
ATOM 809 C C . VAL A 1 105 ? -8.344 -5.473 -14.531 1 98.88 105 VAL A C 1
ATOM 811 O O . VAL A 1 105 ? -7.848 -6.434 -15.125 1 98.88 105 VAL A O 1
ATOM 814 N N . GLU A 1 106 ? -9.273 -4.707 -15.039 1 98.81 106 GLU A N 1
ATOM 815 C CA . GLU A 1 106 ? -9.852 -5.023 -16.344 1 98.81 106 GLU A CA 1
ATOM 816 C C . GLU A 1 106 ? -8.805 -4.895 -17.453 1 98.81 106 GLU A C 1
ATOM 818 O O . GLU A 1 106 ? -8.781 -5.695 -18.391 1 98.81 106 GLU A O 1
ATOM 823 N N . ILE A 1 107 ? -7.984 -3.869 -17.328 1 98.81 107 ILE A N 1
ATOM 824 C CA . ILE A 1 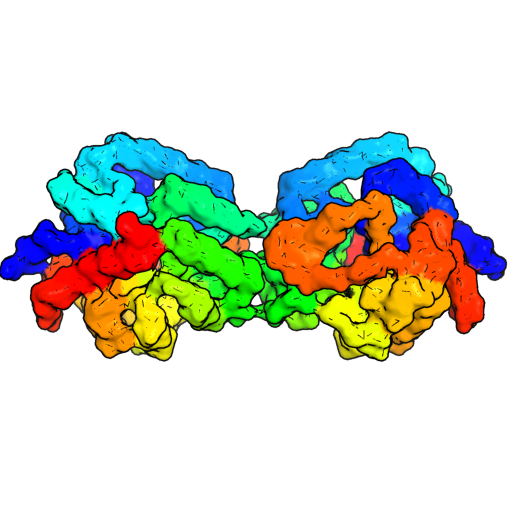107 ? -6.965 -3.635 -18.344 1 98.81 107 ILE A CA 1
ATOM 825 C C . ILE A 1 107 ? -6.023 -4.836 -18.406 1 98.81 107 ILE A C 1
ATOM 827 O O . ILE A 1 107 ? -5.734 -5.344 -19.5 1 98.81 107 ILE A O 1
ATOM 831 N N . PHE A 1 108 ? -5.598 -5.355 -17.281 1 98.88 108 PHE A N 1
ATOM 832 C CA . PHE A 1 108 ? -4.66 -6.469 -17.281 1 98.88 108 PHE A CA 1
ATOM 833 C C . PHE A 1 108 ? -5.348 -7.754 -17.719 1 98.88 108 PHE A C 1
ATOM 835 O O . PHE A 1 108 ? -4.723 -8.609 -18.359 1 98.88 108 PHE A O 1
ATOM 842 N N . LYS A 1 109 ? -6.645 -7.891 -17.391 1 98.62 109 LYS A N 1
ATOM 843 C CA . LYS A 1 109 ? -7.383 -9.016 -17.969 1 98.62 109 LYS A CA 1
ATOM 844 C C . LYS A 1 109 ? -7.34 -8.992 -19.484 1 98.62 109 LYS A C 1
ATOM 846 O O . LYS A 1 109 ? -7.066 -10.008 -20.125 1 98.62 109 LYS A O 1
ATOM 851 N N . LYS A 1 110 ? -7.559 -7.832 -20.062 1 98 110 LYS A N 1
ATOM 852 C CA . LYS A 1 110 ? -7.547 -7.664 -21.5 1 98 110 LYS A CA 1
ATOM 853 C C . LYS A 1 110 ? -6.156 -7.922 -22.078 1 98 110 LYS A C 1
ATOM 855 O O . LYS A 1 110 ? -6.02 -8.328 -23.234 1 98 110 LYS A O 1
ATOM 860 N N . LEU A 1 111 ? -5.145 -7.738 -21.25 1 98 111 LEU A N 1
ATOM 861 C CA . LEU A 1 111 ? -3.773 -7.973 -21.688 1 98 111 LEU A CA 1
ATOM 862 C C . LEU A 1 111 ? -3.387 -9.438 -21.516 1 98 111 LEU A C 1
ATOM 864 O O . LEU A 1 111 ? -2.258 -9.828 -21.828 1 98 111 LEU A O 1
ATOM 868 N N . GLY A 1 112 ? -4.305 -10.289 -20.953 1 97.31 112 GLY A N 1
ATOM 869 C CA . GLY A 1 112 ? -4.074 -11.719 -20.938 1 97.31 112 GLY A CA 1
ATOM 870 C C . GLY A 1 112 ? -3.789 -12.266 -19.562 1 97.31 112 GLY A C 1
ATOM 871 O O . GLY A 1 112 ? -3.514 -13.461 -19.391 1 97.31 112 GLY A O 1
ATOM 872 N N . VAL A 1 113 ? -3.896 -11.445 -18.547 1 98.81 113 VAL A N 1
ATOM 873 C CA . VAL A 1 113 ? -3.629 -11.898 -17.188 1 98.81 113 VAL A CA 1
ATOM 874 C C . VAL A 1 113 ? -4.824 -12.695 -16.656 1 98.81 113 VAL A C 1
ATOM 876 O O . VAL A 1 113 ? -5.965 -12.227 -16.719 1 98.81 113 VAL A O 1
ATOM 879 N N . GLY A 1 114 ? -4.523 -13.867 -16.125 1 98.75 114 GLY A N 1
ATOM 880 C CA . GLY A 1 114 ? -5.617 -14.727 -15.695 1 98.75 114 GLY A CA 1
ATOM 881 C C . GLY A 1 114 ? -5.562 -15.062 -14.219 1 98.75 114 GLY A C 1
ATOM 882 O O . GLY A 1 114 ? -6.562 -15.492 -13.641 1 98.75 114 GLY A O 1
ATOM 883 N N . ILE A 1 115 ? -4.445 -14.945 -13.578 1 98.88 115 ILE A N 1
ATOM 884 C CA . ILE A 1 115 ? -4.25 -15.305 -12.18 1 98.88 115 ILE A CA 1
ATOM 885 C C . ILE A 1 115 ? -3.408 -14.234 -11.484 1 98.88 115 ILE A C 1
ATOM 887 O O . ILE A 1 115 ? -2.332 -13.875 -11.969 1 98.88 115 ILE A O 1
ATOM 891 N N . VAL A 1 116 ? -3.906 -13.719 -10.367 1 98.94 116 VAL A N 1
ATOM 892 C CA . VAL A 1 116 ? -3.168 -12.695 -9.641 1 98.94 116 VAL A CA 1
ATOM 893 C C . VAL A 1 116 ? -3.119 -13.055 -8.156 1 98.94 116 VAL A C 1
ATOM 895 O O . VAL A 1 116 ? -4.156 -13.258 -7.523 1 98.94 116 VAL A O 1
ATOM 898 N N . GLN A 1 117 ? -1.905 -13.18 -7.676 1 98.94 117 GLN A N 1
ATOM 899 C CA . GLN A 1 117 ? -1.719 -13.32 -6.234 1 98.94 117 GLN A CA 1
ATOM 900 C C . GLN A 1 117 ? -1.951 -11.992 -5.52 1 98.94 117 GLN A C 1
ATOM 902 O O . GLN A 1 117 ? -1.404 -10.961 -5.918 1 98.94 117 GLN A O 1
ATOM 907 N N . MET A 1 118 ? -2.678 -11.992 -4.465 1 98.88 118 MET A N 1
ATOM 908 C CA . MET A 1 118 ? -3.148 -10.766 -3.818 1 98.88 118 MET A CA 1
ATOM 909 C C . MET A 1 118 ? -1.993 -10.008 -3.174 1 98.88 118 MET A C 1
ATOM 911 O O . MET A 1 118 ? -1.971 -8.781 -3.18 1 98.88 118 MET A O 1
ATOM 915 N N . CYS A 1 119 ? -1.177 -10.656 -2.566 1 98.62 119 CYS A N 1
ATOM 916 C CA . CYS A 1 119 ? 0.013 -10.102 -1.929 1 98.62 119 CYS A CA 1
ATOM 917 C C . CYS A 1 119 ? 1.217 -11.016 -2.139 1 98.62 119 CYS A C 1
ATOM 919 O O . CYS A 1 119 ? 1.074 -12.234 -2.199 1 98.62 119 CYS A O 1
ATOM 921 N N . TYR A 1 120 ? 2.242 -10.25 -2.205 1 97.38 120 TYR A N 1
ATOM 922 C CA . TYR A 1 120 ? 3.49 -10.984 -2.033 1 97.38 120 TYR A CA 1
ATOM 923 C C . TYR A 1 120 ? 4.027 -10.828 -0.616 1 97.38 120 TYR A C 1
ATOM 925 O O . TYR A 1 120 ? 3.67 -9.875 0.085 1 97.38 120 TYR A O 1
ATOM 933 N N . ASN A 1 121 ? 4.648 -11.484 0.037 1 95.81 121 ASN A N 1
ATOM 934 C CA . ASN A 1 121 ? 5.391 -11.672 1.278 1 95.81 121 ASN A CA 1
ATOM 935 C C . ASN A 1 121 ? 5.047 -10.602 2.309 1 95.81 121 ASN A C 1
ATOM 937 O O . ASN A 1 121 ? 5.113 -10.852 3.514 1 95.81 121 ASN A O 1
ATOM 941 N N . THR A 1 122 ? 4.664 -9.297 1.83 1 97.81 122 THR A N 1
ATOM 942 C CA . THR A 1 122 ? 4.469 -8.195 2.773 1 97.81 122 THR A CA 1
ATOM 943 C C . THR A 1 122 ? 3.215 -7.402 2.426 1 97.81 122 THR A C 1
ATOM 945 O O . THR A 1 122 ? 2.473 -7.77 1.513 1 97.81 122 THR A O 1
ATOM 948 N N . GLN A 1 123 ? 2.934 -6.273 3.186 1 98.31 123 GLN A N 1
ATOM 949 C CA . GLN A 1 123 ? 1.737 -5.453 3.049 1 98.31 123 GLN A CA 1
ATOM 950 C C . GLN A 1 123 ? 1.749 -4.676 1.736 1 98.31 123 GLN A C 1
ATOM 952 O O . GLN A 1 123 ? 2.785 -4.141 1.335 1 98.31 123 GLN A O 1
ATOM 957 N N . ASN A 1 124 ? 0.667 -4.691 1.007 1 98.38 124 ASN A N 1
ATOM 958 C CA . ASN A 1 124 ? 0.354 -3.758 -0.071 1 98.38 124 ASN A CA 1
ATOM 959 C C . ASN A 1 124 ? -0.994 -3.078 0.149 1 98.38 124 ASN A C 1
ATOM 961 O O . ASN A 1 124 ? -1.456 -2.959 1.285 1 98.38 124 ASN A O 1
ATOM 965 N N . LEU A 1 125 ? -1.635 -2.516 -0.847 1 98.5 125 LEU A N 1
ATOM 966 C CA . LEU A 1 125 ? -2.859 -1.743 -0.671 1 98.5 125 LEU A CA 1
ATOM 967 C C . LEU A 1 125 ? -4.051 -2.664 -0.43 1 98.5 125 LEU A C 1
ATOM 969 O O . LEU A 1 125 ? -5.113 -2.209 0.002 1 98.5 125 LEU A O 1
ATOM 973 N N . VAL A 1 126 ? -3.859 -3.996 -0.637 1 98.5 126 VAL A N 1
ATOM 974 C CA . VAL A 1 126 ? -4.984 -4.926 -0.643 1 98.5 126 VAL A CA 1
ATOM 975 C C . VAL A 1 126 ? -4.973 -5.758 0.639 1 98.5 126 VAL A C 1
ATOM 977 O O . VAL A 1 126 ? -6.031 -6.156 1.137 1 98.5 126 VAL A O 1
ATOM 980 N N . GLY A 1 127 ? -3.846 -6.047 1.095 1 98.38 127 GLY A N 1
ATOM 981 C CA . GLY A 1 127 ? -3.682 -6.902 2.258 1 98.38 127 GLY A CA 1
ATOM 982 C C . GLY A 1 127 ? -2.23 -7.098 2.654 1 98.38 127 GLY A C 1
ATOM 983 O O . GLY A 1 127 ? -1.408 -6.191 2.486 1 98.38 127 GLY A O 1
ATOM 984 N N . THR A 1 128 ? -1.954 -8.32 3.281 1 98.44 128 THR A N 1
ATOM 985 C CA . THR A 1 128 ? -0.6 -8.531 3.777 1 98.44 128 THR A CA 1
ATOM 986 C C . THR A 1 128 ? -0.117 -9.945 3.455 1 98.44 128 THR A C 1
ATOM 988 O O . THR A 1 128 ? -0.896 -10.898 3.506 1 98.44 128 THR A O 1
ATOM 991 N N . GLY A 1 129 ? 1.168 -10.055 3.115 1 97.88 129 GLY A N 1
ATOM 992 C CA . GLY A 1 129 ? 1.798 -11.336 2.822 1 97.88 129 GLY A CA 1
ATOM 993 C C . GLY A 1 129 ? 2.174 -12.117 4.07 1 97.88 129 GLY A C 1
ATOM 994 O O . GLY A 1 129 ? 1.937 -11.656 5.188 1 97.88 129 GLY A O 1
ATOM 995 N N . CYS A 1 130 ? 2.738 -13.227 3.896 1 97.38 130 CYS A N 1
ATOM 996 C CA . CYS A 1 130 ? 2.908 -14.219 4.953 1 97.38 130 CYS A CA 1
ATOM 997 C C . CYS A 1 130 ? 4.141 -13.914 5.797 1 97.38 130 CYS A C 1
ATOM 999 O O . CYS A 1 130 ? 4.348 -14.523 6.848 1 97.38 130 CYS A O 1
ATOM 1001 N N . TYR A 1 131 ? 5.004 -12.914 5.418 1 96.81 131 TYR A N 1
ATOM 1002 C CA . TYR A 1 131 ? 6.234 -12.648 6.156 1 96.81 131 TYR A CA 1
ATOM 1003 C C . TYR A 1 131 ? 6.07 -11.453 7.086 1 96.81 131 TYR A C 1
ATOM 1005 O O . TYR A 1 131 ? 7.059 -10.906 7.586 1 96.81 131 TYR A O 1
ATOM 1013 N N . GLU A 1 132 ? 4.848 -11.008 7.266 1 95.56 132 GLU A N 1
ATOM 1014 C CA . GLU A 1 132 ? 4.559 -9.883 8.148 1 95.56 132 GLU A CA 1
ATOM 1015 C C . GLU A 1 132 ? 3.258 -10.109 8.914 1 95.56 132 GLU A C 1
ATOM 1017 O O . GLU A 1 132 ? 2.441 -10.953 8.531 1 95.56 132 GLU A O 1
ATOM 1022 N N . ARG A 1 133 ? 3.129 -9.305 10.039 1 95.94 133 ARG A N 1
ATOM 1023 C CA . ARG A 1 133 ? 1.851 -9.328 10.742 1 95.94 133 ARG A CA 1
ATOM 1024 C C . ARG A 1 133 ? 0.696 -9.039 9.789 1 95.94 133 ARG A C 1
ATOM 1026 O O . ARG A 1 133 ? 0.707 -8.023 9.086 1 95.94 133 ARG A O 1
ATOM 1033 N N . ASP A 1 134 ? -0.21 -9.883 9.805 1 97.31 134 ASP A N 1
ATOM 1034 C CA . ASP A 1 134 ? -1.278 -9.867 8.805 1 97.31 134 ASP A CA 1
ATOM 1035 C C . ASP A 1 134 ? -2.492 -9.094 9.32 1 97.31 134 ASP A C 1
ATOM 1037 O O . ASP A 1 134 ? -3.273 -9.617 10.117 1 97.31 134 ASP A O 1
ATOM 1041 N N . GLY A 1 135 ? -2.682 -7.891 8.766 1 96.81 135 GLY A N 1
ATOM 1042 C CA . GLY A 1 135 ? -3.775 -7.023 9.172 1 96.81 135 GLY A CA 1
ATOM 1043 C C . GLY A 1 135 ? -5.09 -7.359 8.484 1 96.81 135 GLY A C 1
ATOM 1044 O O . GLY A 1 135 ? -6.113 -6.73 8.758 1 96.81 135 GLY A O 1
ATOM 1045 N N . GLY A 1 136 ? -5.066 -8.352 7.57 1 98.12 136 GLY A N 1
ATOM 1046 C CA . GLY A 1 136 ? -6.289 -8.766 6.895 1 98.12 136 GLY A CA 1
ATOM 1047 C C . GLY A 1 136 ? -6.531 -8.023 5.594 1 98.12 136 GLY A C 1
ATOM 1048 O O . GLY A 1 136 ? -5.676 -7.262 5.141 1 98.12 136 GLY A O 1
ATOM 1049 N N . LEU A 1 137 ? -7.672 -8.305 4.988 1 98.62 137 LEU A N 1
ATOM 1050 C CA . LEU A 1 137 ? -8.086 -7.695 3.73 1 98.62 137 LEU A CA 1
ATOM 1051 C C . LEU A 1 137 ? -8.547 -6.258 3.947 1 98.62 137 LEU A C 1
ATOM 1053 O O . LEU A 1 137 ? -9.383 -5.992 4.812 1 98.62 137 LEU A O 1
ATOM 1057 N N . SER A 1 138 ? -7.98 -5.285 3.252 1 98.44 138 SER A N 1
ATOM 1058 C CA . SER A 1 138 ? -8.352 -3.879 3.377 1 98.44 138 SER A CA 1
ATOM 1059 C C . SER A 1 138 ? -9.68 -3.596 2.682 1 98.44 138 SER A C 1
ATOM 1061 O O . SER A 1 138 ? -10.203 -4.445 1.961 1 98.44 138 SER A O 1
ATOM 1063 N N . GLY A 1 139 ? -10.266 -2.396 2.924 1 98.19 139 GLY A N 1
ATOM 1064 C CA . GLY A 1 139 ? -11.445 -1.996 2.166 1 98.19 139 GLY A CA 1
ATOM 1065 C C . GLY A 1 139 ? -11.211 -1.99 0.666 1 98.19 139 GLY A C 1
ATOM 1066 O O . GLY A 1 139 ? -12.023 -2.518 -0.096 1 98.19 139 GLY A O 1
ATOM 1067 N N . PHE A 1 140 ? -10.047 -1.371 0.258 1 98.56 140 PHE A N 1
ATOM 1068 C CA . PHE A 1 140 ? -9.656 -1.379 -1.146 1 98.56 140 PHE A CA 1
ATOM 1069 C C . PHE A 1 140 ? -9.5 -2.807 -1.656 1 98.56 140 PHE A C 1
ATOM 1071 O O . PHE A 1 140 ? -9.859 -3.105 -2.797 1 98.56 140 PHE A O 1
ATOM 1078 N N . GLY A 1 141 ? -8.984 -3.674 -0.822 1 98.75 141 GLY A N 1
ATOM 1079 C CA . GLY A 1 141 ? -8.852 -5.082 -1.16 1 98.75 141 GLY A CA 1
ATOM 1080 C C . GLY A 1 141 ? -10.164 -5.738 -1.517 1 98.75 141 GLY A C 1
ATOM 1081 O O . GLY A 1 141 ? -10.234 -6.539 -2.453 1 98.75 141 GLY A O 1
ATOM 1082 N N . HIS A 1 142 ? -11.188 -5.453 -0.763 1 98.81 142 HIS A N 1
ATOM 1083 C CA . HIS A 1 142 ? -12.508 -5.984 -1.073 1 98.81 142 HIS A CA 1
ATOM 1084 C C . HIS A 1 142 ? -12.961 -5.559 -2.467 1 98.81 142 HIS A C 1
ATOM 1086 O O . HIS A 1 142 ? -13.547 -6.355 -3.205 1 98.81 142 HIS A O 1
ATOM 1092 N N . GLU A 1 143 ? -12.719 -4.332 -2.82 1 98.75 143 GLU A N 1
ATOM 1093 C CA . GLU A 1 143 ? -13.102 -3.822 -4.133 1 98.75 143 GLU A CA 1
ATOM 1094 C C . GLU A 1 143 ? -12.297 -4.488 -5.242 1 98.75 143 GLU A C 1
ATOM 1096 O O . GLU A 1 143 ? -12.82 -4.766 -6.32 1 98.75 143 GLU A O 1
ATOM 1101 N N . ILE A 1 144 ? -11.016 -4.738 -4.977 1 98.88 144 ILE A N 1
ATOM 1102 C CA . ILE A 1 144 ? -10.156 -5.41 -5.949 1 98.88 144 ILE A CA 1
ATOM 1103 C C . ILE A 1 144 ? -10.648 -6.84 -6.168 1 98.88 144 ILE A C 1
ATOM 1105 O O . ILE A 1 144 ? -10.75 -7.301 -7.309 1 98.88 144 ILE A O 1
ATOM 1109 N N . VAL A 1 145 ? -10.969 -7.586 -5.078 1 98.94 145 VAL A N 1
ATOM 1110 C CA . VAL A 1 145 ? -11.5 -8.938 -5.188 1 98.94 145 VAL A CA 1
ATOM 1111 C C . VAL A 1 145 ? -12.766 -8.93 -6.039 1 98.94 145 VAL A C 1
ATOM 1113 O O . VAL A 1 145 ? -12.922 -9.75 -6.949 1 98.94 145 VAL A O 1
ATOM 1116 N N . ALA A 1 146 ? -13.664 -7.961 -5.742 1 98.88 146 ALA A N 1
ATOM 1117 C CA . ALA A 1 146 ? -14.922 -7.863 -6.484 1 98.88 146 ALA A CA 1
ATOM 1118 C C . ALA A 1 146 ? -14.656 -7.625 -7.969 1 98.88 146 ALA A C 1
ATOM 1120 O O . ALA A 1 146 ? -15.312 -8.227 -8.828 1 98.88 146 ALA A O 1
ATOM 1121 N N . GLU A 1 147 ? -13.727 -6.734 -8.266 1 98.88 147 GLU A N 1
ATOM 1122 C CA . GLU A 1 147 ? -13.406 -6.434 -9.656 1 98.88 147 GLU A CA 1
ATOM 1123 C C . GLU A 1 147 ? -12.758 -7.629 -10.352 1 98.88 147 GLU A C 1
ATOM 1125 O O . GLU A 1 147 ? -13.039 -7.906 -11.516 1 98.88 147 GLU A O 1
ATOM 1130 N N . MET A 1 148 ? -11.875 -8.344 -9.672 1 98.88 148 MET A N 1
ATOM 1131 C CA . MET A 1 148 ? -11.273 -9.555 -10.211 1 98.88 148 MET A CA 1
ATOM 1132 C C . MET A 1 148 ? -12.344 -10.594 -10.531 1 98.88 148 MET A C 1
ATOM 1134 O O . MET A 1 148 ? -12.289 -11.25 -11.57 1 98.88 148 MET A O 1
ATOM 1138 N N . ASN A 1 149 ? -13.297 -10.75 -9.633 1 98.81 149 ASN A N 1
ATOM 1139 C CA . ASN A 1 149 ? -14.422 -11.641 -9.898 1 98.81 149 ASN A CA 1
ATOM 1140 C C . ASN A 1 149 ? -15.195 -11.211 -11.148 1 98.81 149 ASN A C 1
ATOM 1142 O O . ASN A 1 149 ? -15.5 -12.039 -12 1 98.81 149 ASN A O 1
ATOM 1146 N N . ARG A 1 150 ? -15.453 -9.953 -11.188 1 98.62 150 ARG A N 1
ATOM 1147 C CA . ARG A 1 150 ? -16.266 -9.43 -12.281 1 98.62 150 ARG A CA 1
ATOM 1148 C C . ARG A 1 150 ? -15.617 -9.719 -13.633 1 98.62 150 ARG A C 1
ATOM 1150 O O . ARG A 1 150 ? -16.297 -10.172 -14.562 1 98.62 150 ARG A O 1
ATOM 1157 N N . VAL A 1 151 ? -14.305 -9.492 -13.781 1 98.38 151 VAL A N 1
ATOM 1158 C CA . VAL A 1 151 ? -13.664 -9.555 -15.094 1 98.38 151 VAL A CA 1
ATOM 1159 C C . VAL A 1 151 ? -13.156 -10.969 -15.359 1 98.38 151 VAL A C 1
ATOM 1161 O O . VAL A 1 151 ? -12.766 -11.289 -16.484 1 98.38 151 VAL A O 1
ATOM 1164 N N . GLY A 1 152 ? -13.055 -11.812 -14.32 1 98.38 152 GLY A N 1
ATOM 1165 C CA . GLY A 1 152 ? -12.625 -13.188 -14.484 1 98.38 152 GLY A CA 1
ATOM 1166 C C . GLY A 1 152 ? -11.133 -13.375 -14.305 1 98.38 152 GLY A C 1
ATOM 1167 O O . GLY A 1 152 ? -10.469 -14 -15.141 1 98.38 152 GLY A O 1
ATOM 1168 N N . ILE A 1 153 ? -10.578 -12.852 -13.289 1 98.81 153 ILE A N 1
ATOM 1169 C CA . ILE A 1 153 ? -9.219 -13.125 -12.859 1 98.81 153 ILE A CA 1
ATOM 1170 C C . ILE A 1 153 ? -9.234 -13.93 -11.555 1 98.81 153 ILE A C 1
ATOM 1172 O O . ILE A 1 153 ? -9.953 -13.578 -10.617 1 98.81 153 ILE A O 1
ATOM 1176 N N . MET A 1 154 ? -8.516 -14.961 -11.484 1 98.81 154 MET A N 1
ATOM 1177 C CA . MET A 1 154 ? -8.469 -15.812 -10.297 1 98.81 154 MET A CA 1
ATOM 1178 C C . MET A 1 154 ? -7.609 -15.172 -9.211 1 98.81 154 MET A C 1
ATOM 1180 O O . MET A 1 154 ? -6.508 -14.695 -9.484 1 98.81 154 MET A O 1
ATOM 1184 N N . CYS A 1 155 ? -8.148 -15.133 -7.977 1 98.94 155 CYS A N 1
ATOM 1185 C CA . CYS A 1 155 ? -7.375 -14.703 -6.816 1 98.94 155 CYS A CA 1
ATOM 1186 C C . CYS A 1 155 ? -6.457 -15.82 -6.328 1 98.94 155 CYS A C 1
ATOM 1188 O O . CYS A 1 155 ? -6.922 -16.922 -6.004 1 98.94 155 CYS A O 1
ATOM 1190 N N . ASP A 1 156 ? -5.195 -15.547 -6.305 1 98.94 156 ASP A N 1
ATOM 1191 C CA . ASP A 1 156 ? -4.191 -16.453 -5.754 1 98.94 156 ASP A CA 1
ATOM 1192 C C . ASP A 1 156 ? -3.738 -15.992 -4.367 1 98.94 156 ASP A C 1
ATOM 1194 O O . ASP A 1 156 ? -3.562 -14.797 -4.133 1 98.94 156 ASP A O 1
ATOM 1198 N N . LEU A 1 157 ? -3.512 -16.938 -3.42 1 98.88 157 LEU A N 1
ATOM 1199 C CA . LEU A 1 157 ? -3.264 -16.609 -2.02 1 98.88 157 LEU A CA 1
ATOM 1200 C C . LEU A 1 157 ? -1.986 -17.281 -1.522 1 98.88 157 LEU A C 1
ATOM 1202 O O . LEU A 1 157 ? -1.768 -17.391 -0.314 1 98.88 157 LEU A O 1
ATOM 1206 N N . SER A 1 158 ? -1.128 -17.688 -2.395 1 98.75 158 SER A N 1
ATOM 1207 C CA . SER A 1 158 ? 0.002 -18.562 -2.078 1 98.75 158 SER A CA 1
ATOM 1208 C C . SER A 1 158 ? 0.967 -17.875 -1.112 1 98.75 158 SER A C 1
ATOM 1210 O O . SER A 1 158 ? 1.431 -18.5 -0.152 1 98.75 158 SER A O 1
ATOM 1212 N N . HIS A 1 159 ? 1.344 -16.609 -1.312 1 98.38 159 HIS A N 1
ATOM 1213 C CA . HIS A 1 159 ? 2.258 -15.859 -0.454 1 98.38 159 HIS A CA 1
ATOM 1214 C C . HIS A 1 159 ? 1.496 -14.992 0.538 1 98.38 159 HIS A C 1
ATOM 1216 O O . HIS A 1 159 ? 2.078 -14.102 1.162 1 98.38 159 HIS A O 1
ATOM 1222 N N . VAL A 1 160 ? 0.26 -15.203 0.657 1 98.75 160 VAL A N 1
ATOM 1223 C CA . VAL A 1 160 ? -0.62 -14.32 1.419 1 98.75 160 VAL A CA 1
ATOM 1224 C C . VAL A 1 160 ? -0.745 -14.828 2.854 1 98.75 160 VAL A C 1
ATOM 1226 O O . VAL A 1 160 ? -0.78 -16.031 3.088 1 98.75 160 VAL A O 1
ATOM 1229 N N . GLY A 1 161 ? -0.806 -13.945 3.803 1 98.38 161 GLY A N 1
ATOM 1230 C CA . GLY A 1 161 ? -1.003 -14.312 5.195 1 98.38 161 GLY A CA 1
ATOM 1231 C C . GLY A 1 161 ? -2.332 -15 5.449 1 98.38 161 GLY A C 1
ATOM 1232 O O . GLY A 1 161 ? -3.246 -14.914 4.625 1 98.38 161 GLY A O 1
ATOM 1233 N N . GLU A 1 162 ? -2.408 -15.617 6.578 1 98.19 162 GLU A N 1
ATOM 1234 C CA . GLU A 1 162 ? -3.553 -16.469 6.91 1 98.19 162 GLU A CA 1
ATOM 1235 C C . GLU A 1 162 ? -4.836 -15.641 7.004 1 98.19 162 GLU A C 1
ATOM 1237 O O . GLU A 1 162 ? -5.863 -16.016 6.438 1 98.19 162 GLU A O 1
ATOM 1242 N N . THR A 1 163 ? -4.809 -14.477 7.766 1 98.5 163 THR A N 1
ATOM 1243 C CA . THR A 1 163 ? -6 -13.664 7.961 1 98.5 163 THR A CA 1
ATOM 1244 C C . THR A 1 163 ? -6.477 -13.078 6.637 1 98.5 163 THR A C 1
ATOM 1246 O O . THR A 1 163 ? -7.668 -13.133 6.32 1 98.5 163 THR A O 1
ATOM 1249 N N . THR A 1 164 ? -5.578 -12.492 5.879 1 98.81 164 THR A N 1
ATOM 1250 C CA . THR A 1 164 ? -5.922 -11.953 4.566 1 98.81 164 THR A CA 1
ATOM 1251 C C . THR A 1 164 ? -6.488 -13.055 3.666 1 98.81 164 THR A C 1
ATOM 1253 O O . THR A 1 164 ? -7.496 -12.844 2.984 1 98.81 164 THR A O 1
ATOM 1256 N N . SER A 1 165 ? -5.859 -14.242 3.656 1 98.88 165 SER A N 1
ATOM 1257 C CA . SER A 1 165 ? -6.34 -15.352 2.844 1 98.88 165 SER A CA 1
ATOM 1258 C C . SER A 1 165 ? -7.773 -15.727 3.209 1 98.88 165 SER A C 1
ATOM 1260 O O . SER A 1 165 ? -8.625 -15.867 2.332 1 98.88 165 SER A O 1
ATOM 1262 N N . ARG A 1 166 ? -7.992 -15.891 4.484 1 98.81 166 ARG A N 1
ATOM 1263 C CA . ARG A 1 166 ? -9.328 -16.25 4.957 1 98.81 166 ARG A CA 1
ATOM 1264 C C . ARG A 1 166 ? -10.367 -15.242 4.488 1 98.81 166 ARG A C 1
ATOM 1266 O O . ARG A 1 166 ? -11.43 -15.625 4 1 98.81 166 ARG A O 1
ATOM 1273 N N . GLU A 1 167 ? -10.039 -14.031 4.566 1 98.88 167 GLU A N 1
ATOM 1274 C CA . GLU A 1 167 ? -10.992 -12.977 4.238 1 98.88 167 GLU A CA 1
ATOM 1275 C C . GLU A 1 167 ? -11.219 -12.883 2.732 1 98.88 167 GLU A C 1
ATOM 1277 O O . GLU A 1 167 ? -12.336 -12.594 2.281 1 98.88 167 GLU A O 1
ATOM 1282 N N . VAL A 1 168 ? -10.203 -13.094 1.936 1 98.94 168 VAL A N 1
ATOM 1283 C CA . VAL A 1 168 ? -10.391 -13.156 0.49 1 98.94 168 VAL A CA 1
ATOM 1284 C C . VAL A 1 168 ? -11.297 -14.328 0.132 1 98.94 168 VAL A C 1
ATOM 1286 O O . VAL A 1 168 ? -12.195 -14.195 -0.702 1 98.94 168 VAL A O 1
ATOM 1289 N N . ILE A 1 169 ? -11.078 -15.508 0.744 1 98.94 169 ILE A N 1
ATOM 1290 C CA . ILE A 1 169 ? -11.883 -16.703 0.488 1 98.94 169 ILE A CA 1
ATOM 1291 C C . ILE A 1 169 ? -13.352 -16.422 0.801 1 98.94 169 ILE A C 1
ATOM 1293 O O . ILE A 1 169 ? -14.234 -16.797 0.035 1 98.94 169 ILE A O 1
ATOM 1297 N N . GLU A 1 170 ? -13.57 -15.766 1.883 1 98.81 170 GLU A N 1
ATOM 1298 C CA . GLU A 1 170 ? -14.93 -15.445 2.299 1 98.81 170 GLU A CA 1
ATOM 1299 C C . GLU A 1 170 ? -15.555 -14.391 1.391 1 98.81 170 GLU A C 1
ATOM 1301 O O . GLU A 1 170 ? -16.766 -14.398 1.156 1 98.81 170 GLU A O 1
ATOM 1306 N N . ALA A 1 171 ? -14.766 -13.5 0.872 1 98.81 171 ALA A N 1
ATOM 1307 C CA . ALA A 1 171 ? -15.273 -12.359 0.109 1 98.81 171 ALA A CA 1
ATOM 1308 C C . ALA A 1 171 ? -15.5 -12.734 -1.352 1 98.81 171 ALA A C 1
ATOM 1310 O O . ALA A 1 171 ? -16.359 -12.156 -2.023 1 98.81 171 ALA A O 1
ATOM 1311 N N . SER A 1 172 ? -14.781 -13.648 -1.929 1 98.81 172 SER A N 1
ATOM 1312 C CA . SER A 1 172 ? -14.797 -13.945 -3.357 1 98.81 172 SER A CA 1
ATOM 1313 C C . SER A 1 172 ? -16.047 -14.734 -3.746 1 98.81 172 SER A C 1
ATOM 1315 O O . SER A 1 172 ? -16.438 -15.664 -3.037 1 98.81 172 SER A O 1
ATOM 1317 N N . GLU A 1 173 ? -16.594 -14.367 -4.844 1 98.25 173 GLU A N 1
ATOM 1318 C CA . GLU A 1 173 ? -17.75 -15.078 -5.395 1 98.25 173 GLU A CA 1
ATOM 1319 C C . GLU A 1 173 ? -17.297 -16.188 -6.34 1 98.25 173 GLU A C 1
ATOM 1321 O O . GLU A 1 173 ? -18.125 -16.984 -6.805 1 98.25 173 GLU A O 1
ATOM 1326 N N . LYS A 1 174 ? -16.062 -16.234 -6.672 1 98.44 174 LYS A N 1
ATOM 1327 C CA . LYS A 1 174 ? -15.438 -17.234 -7.531 1 98.44 174 LYS A CA 1
ATOM 1328 C C . LYS A 1 174 ? -14.406 -18.062 -6.766 1 98.44 174 LYS A C 1
ATOM 1330 O O . LYS A 1 174 ? -13.898 -17.625 -5.734 1 98.44 174 LYS A O 1
ATOM 1335 N N . PRO A 1 175 ? -14.109 -19.25 -7.273 1 98.44 175 PRO A N 1
ATOM 1336 C CA . PRO A 1 175 ? -13.039 -20.016 -6.645 1 98.44 175 PRO A CA 1
ATOM 1337 C C . PRO A 1 175 ? -11.719 -19.25 -6.574 1 98.44 175 PRO A C 1
ATOM 1339 O O . PRO A 1 175 ? -11.367 -18.531 -7.516 1 98.44 175 PRO A O 1
ATOM 1342 N N . VAL A 1 176 ? -11.055 -19.359 -5.434 1 98.88 176 VAL A N 1
ATOM 1343 C CA . VAL A 1 176 ? -9.703 -18.828 -5.238 1 98.88 176 VAL A CA 1
ATOM 1344 C C . VAL A 1 176 ? -8.711 -19.984 -5.121 1 98.88 176 VAL A C 1
ATOM 1346 O O . VAL A 1 176 ? -9.109 -21.156 -5.062 1 98.88 176 VAL A O 1
ATOM 1349 N N . CYS A 1 177 ? -7.402 -19.609 -5.117 1 98.88 177 CYS A N 1
ATOM 1350 C CA . CYS A 1 177 ? -6.469 -20.734 -5.082 1 98.88 177 CYS A CA 1
ATOM 1351 C C . CYS A 1 177 ? -5.25 -20.391 -4.23 1 98.88 177 CYS A C 1
ATOM 1353 O O . CYS A 1 177 ? -4.973 -19.219 -3.967 1 98.88 177 CYS A O 1
ATOM 1355 N N . TYR A 1 178 ? -4.617 -21.375 -3.707 1 98.88 178 TYR A N 1
ATOM 1356 C CA . TYR A 1 178 ? -3.166 -21.422 -3.574 1 98.88 178 TYR A CA 1
ATOM 1357 C C . TYR A 1 178 ? -2.525 -22.031 -4.82 1 98.88 178 TYR A C 1
ATOM 1359 O O . TYR A 1 178 ? -2.551 -23.25 -5.016 1 98.88 178 TYR A O 1
ATOM 1367 N N . SER A 1 179 ? -1.932 -21.203 -5.613 1 98.81 179 SER A N 1
ATOM 1368 C CA . SER A 1 179 ? -1.41 -21.719 -6.875 1 98.81 179 SER A CA 1
ATOM 1369 C C . SER A 1 179 ? -0.188 -22.609 -6.648 1 98.81 179 SER A C 1
ATOM 1371 O O . SER A 1 179 ? 0.097 -23.5 -7.449 1 98.81 179 SER A O 1
ATOM 1373 N N . HIS A 1 180 ? 0.549 -22.266 -5.578 1 98.81 180 HIS A N 1
ATOM 1374 C CA . HIS A 1 180 ? 1.766 -23.016 -5.266 1 98.81 180 HIS A CA 1
ATOM 1375 C C . HIS A 1 180 ? 2.086 -22.938 -3.777 1 98.81 180 HIS A C 1
ATOM 1377 O O . HIS A 1 180 ? 2.646 -21.953 -3.305 1 98.81 180 HIS A O 1
ATOM 1383 N N . CYS A 1 181 ? 1.797 -23.969 -3.078 1 98.25 181 CYS A N 1
ATOM 1384 C CA . CYS A 1 181 ? 2.088 -23.984 -1.649 1 98.25 181 CYS A CA 1
ATOM 1385 C C . CYS A 1 181 ? 2.441 -25.391 -1.177 1 98.25 181 CYS A C 1
ATOM 1387 O O . CYS A 1 181 ? 2.297 -26.359 -1.928 1 98.25 181 CYS A O 1
ATOM 1389 N N . LEU A 1 182 ? 2.994 -25.5 -0.025 1 98.5 182 LEU A N 1
ATOM 1390 C CA . LEU A 1 182 ? 3.279 -26.734 0.7 1 98.5 182 LEU A CA 1
ATOM 1391 C C . LEU A 1 182 ? 2.676 -26.688 2.1 1 98.5 182 LEU A C 1
ATOM 1393 O O . LEU A 1 182 ? 2.34 -25.609 2.605 1 98.5 182 LEU A O 1
ATOM 1397 N N . PRO A 1 183 ? 2.449 -27.859 2.641 1 98.06 183 PRO A N 1
ATOM 1398 C CA . PRO A 1 183 ? 1.788 -27.906 3.945 1 98.06 183 PRO A CA 1
ATOM 1399 C C . PRO A 1 183 ? 2.766 -27.75 5.109 1 98.06 183 PRO A C 1
ATOM 1401 O O . PRO A 1 183 ? 3.842 -28.359 5.102 1 98.06 183 PRO A O 1
ATOM 1404 N N . SER A 1 184 ? 2.369 -27 6.082 1 97.44 184 SER A N 1
ATOM 1405 C CA . SER A 1 184 ? 3.184 -26.859 7.285 1 97.44 184 SER A CA 1
ATOM 1406 C C . SER A 1 184 ? 3.236 -28.156 8.086 1 97.44 184 SER A C 1
ATOM 1408 O O . SER A 1 184 ? 4.117 -28.328 8.922 1 97.44 184 SER A O 1
ATOM 1410 N N . GLY A 1 185 ? 2.281 -29.094 7.84 1 96 185 GLY A N 1
ATOM 1411 C CA . GLY A 1 185 ? 2.307 -30.406 8.469 1 96 185 GLY A CA 1
ATOM 1412 C C . GLY A 1 185 ? 3.523 -31.234 8.078 1 96 185 GLY A C 1
ATOM 1413 O O . GLY A 1 185 ? 3.898 -32.156 8.797 1 96 185 GLY A O 1
ATOM 1414 N N . LEU A 1 186 ? 4.105 -30.922 6.926 1 95.88 186 LEU A N 1
ATOM 1415 C CA . LEU A 1 186 ? 5.316 -31.609 6.492 1 95.88 186 LEU A CA 1
ATOM 1416 C C . LEU A 1 186 ? 6.562 -30.828 6.914 1 95.88 186 LEU A C 1
ATOM 1418 O O . LEU A 1 186 ? 7.582 -31.438 7.266 1 95.88 186 LEU A O 1
ATOM 1422 N N . LYS A 1 187 ? 6.488 -29.469 6.855 1 95.94 187 LYS A N 1
ATOM 1423 C CA . LYS A 1 187 ? 7.578 -28.594 7.277 1 95.94 187 LYS A CA 1
ATOM 1424 C C . LYS A 1 187 ? 7.051 -27.234 7.738 1 95.94 187 LYS A C 1
ATOM 1426 O O . LYS A 1 187 ? 6.473 -26.484 6.945 1 95.94 187 LYS A O 1
ATOM 1431 N N . GLU A 1 188 ? 7.359 -26.906 8.977 1 94.94 188 GLU A N 1
ATOM 1432 C CA . GLU A 1 188 ? 6.965 -25.594 9.469 1 94.94 188 GLU A CA 1
ATOM 1433 C C . GLU A 1 188 ? 7.754 -24.484 8.781 1 94.94 188 GLU A C 1
ATOM 1435 O O . GLU A 1 188 ? 8.984 -24.453 8.859 1 94.94 188 GLU A O 1
ATOM 1440 N N . HIS A 1 189 ? 7.039 -23.625 8.133 1 94.31 189 HIS A N 1
ATOM 1441 C CA . HIS A 1 189 ? 7.578 -22.453 7.438 1 94.31 189 HIS A CA 1
ATOM 1442 C C . HIS A 1 189 ? 6.492 -21.422 7.172 1 94.31 189 HIS A C 1
ATOM 1444 O O . HIS A 1 189 ? 5.348 -21.781 6.891 1 94.31 189 HIS A O 1
ATOM 1450 N N . PRO A 1 190 ? 6.812 -20.094 7.219 1 93.56 190 PRO A N 1
ATOM 1451 C CA . PRO A 1 190 ? 5.801 -19.062 6.98 1 93.56 190 PRO A CA 1
ATOM 1452 C C . PRO A 1 190 ? 5.129 -19.188 5.617 1 93.56 190 PRO A C 1
ATOM 1454 O O . PRO A 1 190 ? 3.967 -18.812 5.461 1 93.56 190 PRO A O 1
ATOM 1457 N N . ARG A 1 191 ? 5.797 -19.75 4.699 1 95.5 191 ARG A N 1
ATOM 1458 C CA . ARG A 1 191 ? 5.289 -19.922 3.344 1 95.5 191 ARG A CA 1
ATOM 1459 C C . ARG A 1 191 ? 4.344 -21.125 3.26 1 95.5 191 ARG A C 1
ATOM 1461 O O . ARG A 1 191 ? 3.568 -21.234 2.307 1 95.5 191 ARG A O 1
ATOM 1468 N N . ASN A 1 192 ? 4.543 -22.047 4.133 1 98 192 ASN A N 1
ATOM 1469 C CA . ASN A 1 192 ? 3.701 -23.234 4.102 1 98 192 ASN A CA 1
ATOM 1470 C C . ASN A 1 192 ? 2.354 -23 4.773 1 98 192 ASN A C 1
ATOM 1472 O O . ASN A 1 192 ? 2.25 -22.172 5.688 1 98 192 ASN A O 1
ATOM 1476 N N . LYS A 1 193 ? 1.353 -23.672 4.273 1 98.62 193 LYS A N 1
ATOM 1477 C CA . LYS A 1 193 ? -0.015 -23.484 4.754 1 98.62 193 LYS A CA 1
ATOM 1478 C C . LYS A 1 193 ? -0.402 -24.594 5.734 1 98.62 193 LYS A C 1
ATOM 1480 O O . LYS A 1 193 ? -0.083 -25.766 5.516 1 98.62 193 LYS A O 1
ATOM 1485 N N . SER A 1 194 ? -1.101 -24.25 6.797 1 98.5 194 SER A N 1
ATOM 1486 C CA . SER A 1 194 ? -1.558 -25.234 7.777 1 98.5 194 SER A CA 1
ATOM 1487 C C . SER A 1 194 ? -2.635 -26.141 7.188 1 98.5 194 SER A C 1
ATOM 1489 O O . SER A 1 194 ? -3.281 -25.797 6.199 1 98.5 194 SER A O 1
ATOM 1491 N N . ASP A 1 195 ? -2.826 -27.297 7.824 1 98.44 195 ASP A N 1
ATOM 1492 C CA . ASP A 1 195 ? -3.893 -28.188 7.398 1 98.44 195 ASP A CA 1
ATOM 1493 C C . ASP A 1 195 ? -5.254 -27.5 7.465 1 98.44 195 ASP A C 1
ATOM 1495 O O . ASP A 1 195 ? -6.117 -27.734 6.613 1 98.44 195 ASP A O 1
ATOM 1499 N N . ALA A 1 196 ? -5.406 -26.703 8.492 1 98.56 196 ALA A N 1
ATOM 1500 C CA . ALA A 1 196 ? -6.656 -25.953 8.648 1 98.56 196 ALA A CA 1
ATOM 1501 C C . ALA A 1 196 ? -6.867 -25 7.48 1 98.56 196 ALA A C 1
ATOM 1503 O O . ALA A 1 196 ? -7.984 -24.859 6.969 1 98.56 196 ALA A O 1
ATOM 1504 N N . GLU A 1 197 ? -5.84 -24.281 7.07 1 98.62 197 GLU A N 1
ATOM 1505 C CA . GLU A 1 197 ? -5.922 -23.375 5.926 1 98.62 197 GLU A CA 1
ATOM 1506 C C . GLU A 1 197 ? -6.258 -24.125 4.648 1 98.62 197 GLU A C 1
ATOM 1508 O O . GLU A 1 197 ? -7.082 -23.688 3.848 1 98.62 197 GLU A O 1
ATOM 1513 N N . LEU A 1 198 ? -5.621 -25.234 4.426 1 98.81 198 LEU A N 1
ATOM 1514 C CA . LEU A 1 198 ? -5.863 -26.062 3.25 1 98.81 198 LEU A CA 1
ATOM 1515 C C . LEU A 1 198 ? -7.301 -26.578 3.229 1 98.81 198 LEU A C 1
ATOM 1517 O O . LEU A 1 198 ? -7.961 -26.531 2.188 1 98.81 198 LEU A O 1
ATOM 1521 N N . LYS A 1 199 ? -7.75 -27.078 4.359 1 98.62 199 LYS A N 1
ATOM 1522 C CA . LYS A 1 199 ? -9.125 -27.547 4.441 1 98.62 199 LYS A CA 1
ATOM 1523 C C . LYS A 1 199 ? -10.117 -26.422 4.215 1 98.62 199 LYS A C 1
ATOM 1525 O O . LYS A 1 199 ? -11.133 -26.594 3.531 1 98.62 199 LYS A O 1
ATOM 1530 N N . PHE A 1 200 ? -9.789 -25.25 4.762 1 98.75 200 PHE A N 1
ATOM 1531 C CA . PHE A 1 200 ? -10.688 -24.109 4.676 1 98.75 200 PHE A CA 1
ATOM 1532 C C . PHE A 1 200 ? -10.898 -23.688 3.227 1 98.75 200 PHE A C 1
ATOM 1534 O O . PHE A 1 200 ? -12.031 -23.453 2.803 1 98.75 200 PHE A O 1
ATOM 1541 N N . ILE A 1 201 ? -9.82 -23.547 2.465 1 98.69 201 ILE A N 1
ATOM 1542 C CA . ILE A 1 201 ? -9.961 -23.109 1.079 1 98.69 201 ILE A CA 1
ATOM 1543 C C . ILE A 1 201 ? -10.727 -24.172 0.281 1 98.69 201 ILE A C 1
ATOM 1545 O O . ILE A 1 201 ? -11.547 -23.828 -0.576 1 98.69 201 ILE A O 1
ATOM 1549 N N . ALA A 1 202 ? -10.516 -25.422 0.528 1 98.31 202 ALA A N 1
ATOM 1550 C CA . ALA A 1 202 ? -11.219 -26.5 -0.165 1 98.31 202 ALA A CA 1
ATOM 1551 C C . ALA A 1 202 ? -12.703 -26.5 0.176 1 98.31 202 ALA A C 1
ATOM 1553 O O . ALA A 1 202 ? -13.547 -26.656 -0.707 1 98.31 202 ALA A O 1
ATOM 1554 N N . ASP A 1 203 ? -12.992 -26.312 1.447 1 98.25 203 ASP A N 1
ATOM 1555 C CA . ASP A 1 203 ? -14.383 -26.297 1.912 1 98.25 203 ASP A CA 1
ATOM 1556 C C . ASP A 1 203 ? -15.156 -25.141 1.272 1 98.25 203 ASP A C 1
ATOM 1558 O O . ASP A 1 203 ? -16.391 -25.156 1.251 1 98.25 203 ASP A O 1
ATOM 1562 N N . HIS A 1 204 ? -14.477 -24.172 0.781 1 98.19 204 HIS A N 1
ATOM 1563 C CA . HIS A 1 204 ? -15.133 -23.031 0.167 1 98.19 204 HIS A CA 1
ATOM 1564 C C . HIS A 1 204 ? -14.992 -23.062 -1.352 1 98.19 204 HIS A C 1
ATOM 1566 O O . HIS A 1 204 ? -15.055 -22.016 -2.008 1 98.19 204 HIS A O 1
ATOM 1572 N N . GLY A 1 205 ? -14.68 -24.203 -1.878 1 97.81 205 GLY A N 1
ATOM 1573 C CA . GLY A 1 205 ? -14.672 -24.375 -3.32 1 97.81 205 GLY A CA 1
ATOM 1574 C C . GLY A 1 205 ? -13.375 -23.938 -3.969 1 97.81 205 GLY A C 1
ATOM 1575 O O . GLY A 1 205 ? -13.305 -23.781 -5.188 1 97.81 205 GLY A O 1
ATOM 1576 N N . GLY A 1 206 ? -12.328 -23.703 -3.127 1 98.12 206 GLY A N 1
ATOM 1577 C CA . GLY A 1 206 ? -11.039 -23.281 -3.645 1 98.12 206 GLY A CA 1
ATOM 1578 C C . GLY A 1 206 ? -10.195 -24.422 -4.172 1 98.12 206 GLY A C 1
ATOM 1579 O O . GLY A 1 206 ? -10.695 -25.531 -4.371 1 98.12 206 GLY A O 1
ATOM 1580 N N . PHE A 1 207 ? -8.984 -24.062 -4.559 1 97.88 207 PHE A N 1
ATOM 1581 C CA . PHE A 1 207 ? -8.062 -24.922 -5.293 1 97.88 207 PHE A CA 1
ATOM 1582 C C . PHE A 1 207 ? -6.652 -24.812 -4.719 1 97.88 207 PHE A C 1
ATOM 1584 O O . PHE A 1 207 ? -6.238 -23.75 -4.262 1 97.88 207 PHE A O 1
ATOM 1591 N N . VAL A 1 208 ? -5.918 -25.969 -4.715 1 98.88 208 VAL A N 1
ATOM 1592 C CA . VAL A 1 208 ? -4.562 -25.938 -4.176 1 98.88 208 VAL A CA 1
ATOM 1593 C C . VAL A 1 208 ? -3.594 -26.547 -5.188 1 98.88 208 VAL A C 1
ATOM 1595 O O . VAL A 1 208 ? -3.689 -27.734 -5.512 1 98.88 208 VAL A O 1
ATOM 1598 N N . GLY A 1 209 ? -2.699 -25.703 -5.676 1 98.88 209 GLY A N 1
ATOM 1599 C CA . GLY A 1 209 ? -1.521 -26.188 -6.375 1 98.88 209 GLY A CA 1
ATOM 1600 C C . GLY A 1 209 ? -0.358 -26.484 -5.449 1 98.88 209 GLY A C 1
ATOM 1601 O O . GLY A 1 209 ? -0.056 -25.703 -4.551 1 98.88 209 GLY A O 1
ATOM 1602 N N . VAL A 1 210 ? 0.319 -27.594 -5.672 1 98.88 210 VAL A N 1
ATOM 1603 C CA . VAL A 1 210 ? 1.411 -28 -4.797 1 98.88 210 VAL A CA 1
ATOM 1604 C C . VAL A 1 210 ? 2.75 -27.672 -5.445 1 98.88 210 VAL A C 1
ATOM 1606 O O . VAL A 1 210 ? 3 -28.031 -6.598 1 98.88 210 VAL A O 1
ATOM 1609 N N . THR A 1 211 ? 3.568 -26.922 -4.68 1 98.69 211 THR A N 1
ATOM 1610 C CA . THR A 1 211 ? 4.887 -26.562 -5.188 1 98.69 211 THR A CA 1
ATOM 1611 C C . THR A 1 211 ? 5.93 -27.594 -4.793 1 98.69 211 THR A C 1
ATOM 1613 O O . THR A 1 211 ? 5.664 -28.469 -3.949 1 98.69 211 THR A O 1
ATOM 1616 N N . MET A 1 212 ? 7.031 -27.609 -5.52 1 97.94 212 MET A N 1
ATOM 1617 C CA . MET A 1 212 ? 8.148 -28.484 -5.207 1 97.94 212 MET A CA 1
ATOM 1618 C C . MET A 1 212 ? 9.367 -27.688 -4.758 1 97.94 212 MET A C 1
ATOM 1620 O O . MET A 1 212 ? 10.492 -28.203 -4.77 1 97.94 212 MET A O 1
ATOM 1624 N N . PHE A 1 213 ? 9.148 -26.406 -4.484 1 96.38 213 PHE A N 1
ATOM 1625 C CA . PHE A 1 213 ? 10.273 -25.562 -4.094 1 96.38 213 PHE A CA 1
ATOM 1626 C C . PHE A 1 213 ? 10.961 -26.109 -2.85 1 96.38 213 PHE A C 1
ATOM 1628 O O . PHE A 1 213 ? 10.359 -26.172 -1.775 1 96.38 213 PHE A O 1
ATOM 1635 N N . THR A 1 214 ? 12.188 -26.453 -2.943 1 95.75 214 THR A N 1
ATOM 1636 C CA . THR A 1 214 ? 12.836 -27.391 -2.025 1 95.75 214 THR A CA 1
ATOM 1637 C C . THR A 1 214 ? 13 -26.766 -0.643 1 95.75 214 THR A C 1
ATOM 1639 O O . THR A 1 214 ? 12.93 -27.453 0.372 1 95.75 214 THR A O 1
ATOM 1642 N N . PRO A 1 215 ? 13.258 -25.453 -0.545 1 93.31 215 PRO A N 1
ATOM 1643 C CA . PRO A 1 215 ? 13.367 -24.891 0.802 1 93.31 215 PRO A CA 1
ATOM 1644 C C . PRO A 1 215 ? 12.125 -25.156 1.65 1 93.31 215 PRO A C 1
ATOM 1646 O O . PRO A 1 215 ? 12.188 -25.062 2.881 1 93.31 215 PRO A O 1
ATOM 1649 N N . PHE A 1 216 ? 11.023 -25.516 1.041 1 95.06 216 PHE A N 1
ATOM 1650 C CA . PHE A 1 216 ? 9.773 -25.672 1.769 1 95.06 216 PHE A CA 1
ATOM 1651 C C . PHE A 1 216 ? 9.406 -27.141 1.914 1 95.06 216 PHE A C 1
ATOM 1653 O O . PHE A 1 216 ? 8.422 -27.484 2.582 1 95.06 216 PHE A O 1
ATOM 1660 N N . LEU A 1 217 ? 10.141 -28 1.264 1 96.44 217 LEU A N 1
ATOM 1661 C CA . LEU A 1 217 ? 9.922 -29.438 1.372 1 96.44 217 LEU A CA 1
ATOM 1662 C C . LEU A 1 217 ? 10.602 -30 2.615 1 96.44 217 LEU A C 1
ATOM 1664 O O . LEU A 1 217 ? 11.664 -29.516 3.021 1 96.44 217 LEU A O 1
ATOM 1668 N N . ARG A 1 218 ? 10.055 -31.047 3.125 1 95.06 218 ARG A N 1
ATOM 1669 C CA . ARG A 1 218 ? 10.602 -31.703 4.312 1 95.06 218 ARG A CA 1
ATOM 1670 C C . ARG A 1 218 ? 12.062 -32.094 4.102 1 95.06 218 ARG A C 1
ATOM 1672 O O . ARG A 1 218 ? 12.898 -31.844 4.973 1 95.06 218 ARG A O 1
ATOM 1679 N N . ALA A 1 219 ? 12.406 -32.562 2.934 1 95.5 219 ALA A N 1
ATOM 1680 C CA . ALA A 1 219 ? 13.742 -33.094 2.684 1 95.5 219 ALA A CA 1
ATOM 1681 C C . ALA A 1 219 ? 14.688 -32 2.201 1 95.5 219 ALA A C 1
ATOM 1683 O O . ALA A 1 219 ? 15.883 -32.25 1.997 1 95.5 219 ALA A O 1
ATOM 1684 N N . GLY A 1 220 ? 14.156 -30.812 2.008 1 94.25 220 GLY A N 1
ATOM 1685 C CA . GLY A 1 220 ? 14.992 -29.719 1.559 1 94.25 220 GLY A CA 1
ATOM 1686 C C . GLY A 1 220 ? 15.727 -30.016 0.265 1 94.25 220 GLY A C 1
ATOM 1687 O O . GLY A 1 220 ? 15.125 -30.484 -0.705 1 94.25 220 GLY A O 1
ATOM 1688 N N . VAL A 1 221 ? 17 -29.75 0.188 1 93.88 221 VAL A N 1
ATOM 1689 C CA . VAL A 1 221 ? 17.812 -29.812 -1.028 1 93.88 221 VAL A CA 1
ATOM 1690 C C . VAL A 1 221 ? 18 -31.266 -1.445 1 93.88 221 VAL A C 1
ATOM 1692 O O . VAL A 1 221 ? 18.391 -31.547 -2.584 1 93.88 221 VAL A O 1
ATOM 1695 N N . ASP A 1 222 ? 17.703 -32.188 -0.55 1 96.69 222 ASP A N 1
ATOM 1696 C CA . ASP A 1 222 ? 17.859 -33.594 -0.855 1 96.69 222 ASP A CA 1
ATOM 1697 C C . ASP A 1 222 ? 16.562 -34.188 -1.402 1 96.69 222 ASP A C 1
ATOM 1699 O O . ASP A 1 222 ? 16.469 -35.406 -1.607 1 96.69 222 ASP A O 1
ATOM 1703 N N . ALA A 1 223 ? 15.609 -33.375 -1.672 1 98 223 ALA A N 1
ATOM 1704 C CA . ALA A 1 223 ? 14.297 -33.844 -2.105 1 98 223 ALA A CA 1
ATOM 1705 C C . ALA A 1 223 ? 14.383 -34.5 -3.484 1 98 223 ALA A C 1
ATOM 1707 O O . ALA A 1 223 ? 15.203 -34.125 -4.312 1 98 223 ALA A O 1
ATOM 1708 N N . THR A 1 224 ? 13.57 -35.5 -3.691 1 98.56 224 THR A N 1
ATOM 1709 C CA . THR A 1 224 ? 13.375 -36.156 -4.977 1 98.56 224 THR A CA 1
ATOM 1710 C C . THR A 1 224 ? 11.953 -35.938 -5.484 1 98.56 224 THR A C 1
ATOM 1712 O O . THR A 1 224 ? 11.109 -35.406 -4.773 1 98.56 224 THR A O 1
ATOM 1715 N N . VAL A 1 225 ? 11.711 -36.406 -6.699 1 98.62 225 VAL A N 1
ATOM 1716 C CA . VAL A 1 225 ? 10.367 -36.344 -7.27 1 98.62 225 VAL A CA 1
ATOM 1717 C C . VAL A 1 225 ? 9.406 -37.156 -6.41 1 98.62 225 VAL A C 1
ATOM 1719 O O . VAL A 1 225 ? 8.227 -36.812 -6.285 1 98.62 225 VAL A O 1
ATOM 1722 N N . ASP A 1 226 ? 9.93 -38.156 -5.766 1 98.44 226 ASP A N 1
ATOM 1723 C CA . ASP A 1 226 ? 9.078 -38.969 -4.895 1 98.44 226 ASP A CA 1
ATOM 1724 C C . ASP A 1 226 ? 8.672 -38.188 -3.648 1 98.44 226 ASP A C 1
ATOM 1726 O O . ASP A 1 226 ? 7.562 -38.344 -3.135 1 98.44 226 ASP A O 1
ATOM 1730 N N . ASP A 1 227 ? 9.562 -37.344 -3.088 1 98.31 227 ASP A N 1
ATOM 1731 C CA . ASP A 1 227 ? 9.211 -36.469 -1.986 1 98.31 227 ASP A CA 1
ATOM 1732 C C . ASP A 1 227 ? 8.117 -35.469 -2.4 1 98.31 227 ASP A C 1
ATOM 1734 O O . ASP A 1 227 ? 7.238 -35.156 -1.601 1 98.31 227 ASP A O 1
ATOM 1738 N N . TYR A 1 228 ? 8.234 -35.062 -3.578 1 98.56 228 TYR A N 1
ATOM 1739 C CA . TYR A 1 228 ? 7.219 -34.156 -4.133 1 98.56 228 TYR A CA 1
ATOM 1740 C C . TYR A 1 228 ? 5.871 -34.875 -4.211 1 98.56 228 TYR A C 1
ATOM 1742 O O . TYR A 1 228 ? 4.848 -34.312 -3.812 1 98.56 228 TYR A O 1
ATOM 1750 N N . VAL A 1 229 ? 5.832 -36.062 -4.672 1 98.75 229 VAL A N 1
ATOM 1751 C CA . VAL A 1 229 ? 4.605 -36.844 -4.77 1 98.75 229 VAL A CA 1
ATOM 1752 C C . VAL A 1 229 ? 4.02 -37.094 -3.377 1 98.75 229 VAL A C 1
ATOM 1754 O O . VAL A 1 229 ? 2.801 -37.062 -3.199 1 98.75 229 VAL A O 1
ATOM 1757 N N . GLU A 1 230 ? 4.895 -37.344 -2.428 1 98.06 230 GLU A N 1
ATOM 1758 C CA . GLU A 1 230 ? 4.43 -37.438 -1.05 1 98.06 230 GLU A CA 1
ATOM 1759 C C . GLU A 1 230 ? 3.666 -36.188 -0.616 1 98.06 230 GLU A C 1
ATOM 1761 O O . GLU A 1 230 ? 2.617 -36.312 0.025 1 98.06 230 GLU A O 1
ATOM 1766 N N . ALA A 1 231 ? 4.207 -35.062 -0.914 1 98.5 231 ALA A N 1
ATOM 1767 C CA . ALA A 1 231 ? 3.547 -33.781 -0.577 1 98.5 231 ALA A CA 1
ATOM 1768 C C . ALA A 1 231 ? 2.201 -33.656 -1.287 1 98.5 231 ALA A C 1
ATOM 1770 O O . ALA A 1 231 ? 1.217 -33.219 -0.693 1 98.5 231 ALA A O 1
ATOM 1771 N N . ILE A 1 232 ? 2.113 -34.031 -2.533 1 98.75 232 ILE A N 1
ATOM 1772 C CA . ILE A 1 232 ? 0.878 -34.031 -3.309 1 98.75 232 ILE A CA 1
ATOM 1773 C C . ILE A 1 232 ? -0.168 -34.906 -2.645 1 98.75 232 ILE A C 1
ATOM 1775 O O . ILE A 1 232 ? -1.318 -34.5 -2.467 1 98.75 232 ILE A O 1
ATOM 1779 N N . GLU A 1 233 ? 0.26 -36.094 -2.307 1 98.69 233 GLU A N 1
ATOM 1780 C CA . GLU A 1 233 ? -0.643 -37.031 -1.643 1 98.69 233 GLU A CA 1
ATOM 1781 C C . GLU A 1 233 ? -1.151 -36.469 -0.32 1 98.69 233 GLU A C 1
ATOM 1783 O O . GLU A 1 233 ? -2.34 -36.562 -0.01 1 98.69 233 GLU A O 1
ATOM 1788 N N . TYR A 1 234 ? -0.227 -35.875 0.433 1 98.5 234 TYR A N 1
ATOM 1789 C CA . TYR A 1 234 ? -0.587 -35.25 1.703 1 98.5 234 TYR A CA 1
ATOM 1790 C C . TYR A 1 234 ? -1.68 -34.219 1.51 1 98.5 234 TYR A C 1
ATOM 1792 O O . TYR A 1 234 ? -2.695 -34.25 2.207 1 98.5 234 TYR A O 1
ATOM 1800 N N . VAL A 1 235 ? -1.521 -33.344 0.58 1 98.75 235 VAL A N 1
ATOM 1801 C CA . VAL A 1 235 ? -2.463 -32.25 0.33 1 98.75 235 VAL A CA 1
ATOM 1802 C C . VAL A 1 235 ? -3.775 -32.812 -0.206 1 98.75 235 VAL A C 1
ATOM 1804 O O . VAL A 1 235 ? -4.855 -32.406 0.213 1 98.75 235 VAL A O 1
ATOM 1807 N N . MET A 1 236 ? -3.695 -33.781 -1.111 1 98.62 236 MET A N 1
ATOM 1808 C CA . MET A 1 236 ? -4.895 -34.375 -1.681 1 98.62 236 MET A CA 1
ATOM 1809 C C . MET A 1 236 ? -5.766 -35 -0.588 1 98.62 236 MET A C 1
ATOM 1811 O O . MET A 1 236 ? -6.992 -34.906 -0.647 1 98.62 236 MET A O 1
ATOM 1815 N N . ASN A 1 237 ? -5.137 -35.594 0.378 1 98.38 237 ASN A N 1
ATOM 1816 C CA . ASN A 1 237 ? -5.863 -36.219 1.481 1 98.38 237 ASN A CA 1
ATOM 1817 C C . ASN A 1 237 ? -6.645 -35.188 2.289 1 98.38 237 ASN A C 1
ATOM 1819 O O . ASN A 1 237 ? -7.645 -35.5 2.926 1 98.38 237 ASN A O 1
ATOM 1823 N N . ILE A 1 238 ? -6.23 -33.969 2.256 1 98.62 238 ILE A N 1
ATOM 1824 C CA . ILE A 1 238 ? -6.887 -32.938 3.018 1 98.62 238 ILE A CA 1
ATOM 1825 C C . ILE A 1 238 ? -7.953 -32.25 2.154 1 98.62 238 ILE A C 1
ATOM 1827 O O . ILE A 1 238 ? -9.086 -32.062 2.6 1 98.62 238 ILE A O 1
ATOM 1831 N N . VAL A 1 239 ? -7.625 -31.922 0.916 1 98.69 239 VAL A N 1
ATOM 1832 C CA . VAL A 1 239 ? -8.477 -31.031 0.141 1 98.69 239 VAL A CA 1
ATOM 1833 C C . VAL A 1 239 ? -9.375 -31.844 -0.787 1 98.69 239 VAL A C 1
ATOM 1835 O O . VAL A 1 239 ? -10.352 -31.328 -1.324 1 98.69 239 VAL A O 1
ATOM 1838 N N . GLY A 1 240 ? -9.039 -33.094 -1.08 1 98.19 240 GLY A N 1
ATOM 1839 C CA . GLY A 1 240 ? -9.789 -33.938 -2.008 1 98.19 240 GLY A CA 1
ATOM 1840 C C . GLY A 1 240 ? -9.195 -33.938 -3.406 1 98.19 240 GLY A C 1
ATOM 1841 O O . GLY A 1 240 ? -8.492 -33.031 -3.795 1 98.19 240 GLY A O 1
ATOM 1842 N N . GLU A 1 241 ? -9.453 -34.969 -4.188 1 98.06 241 GLU A N 1
ATOM 1843 C CA . GLU A 1 241 ? -8.797 -35.219 -5.473 1 98.06 241 GLU A CA 1
ATOM 1844 C C . GLU A 1 241 ? -9.297 -34.219 -6.531 1 98.06 241 GLU A C 1
ATOM 1846 O O . GLU A 1 241 ? -8.703 -34.094 -7.605 1 98.06 241 GLU A O 1
ATOM 1851 N N . ASP A 1 242 ? -10.43 -33.469 -6.246 1 98.38 242 ASP A N 1
ATOM 1852 C CA . ASP A 1 242 ? -10.969 -32.531 -7.238 1 98.38 242 ASP A CA 1
ATOM 1853 C C . ASP A 1 242 ? -10.453 -31.125 -6.996 1 98.38 242 ASP A C 1
ATOM 1855 O O . ASP A 1 242 ? -10.719 -30.219 -7.793 1 98.38 242 ASP A O 1
ATOM 1859 N N . ALA A 1 243 ? -9.703 -30.875 -5.887 1 98.44 243 ALA A N 1
ATOM 1860 C CA . ALA A 1 243 ? -9.297 -29.516 -5.508 1 98.44 243 ALA A CA 1
ATOM 1861 C C . ALA A 1 243 ? -7.781 -29.391 -5.469 1 98.44 243 ALA A C 1
ATOM 1863 O O . ALA A 1 243 ? -7.242 -28.562 -4.734 1 98.44 243 ALA A O 1
ATOM 1864 N N . ILE A 1 244 ? -7.105 -30.203 -6.215 1 98.62 244 ILE A N 1
ATOM 1865 C CA . ILE A 1 244 ? -5.648 -30.234 -6.125 1 98.62 244 ILE A CA 1
ATOM 1866 C C . ILE A 1 244 ? -5.043 -30.172 -7.527 1 98.62 244 ILE A C 1
ATOM 1868 O O . ILE A 1 244 ? -5.641 -30.641 -8.492 1 98.62 244 ILE A O 1
ATOM 1872 N N . GLY A 1 245 ? -3.932 -29.594 -7.688 1 98.75 245 GLY A N 1
ATOM 1873 C CA . GLY A 1 245 ? -3.143 -29.531 -8.906 1 98.75 245 GLY A CA 1
ATOM 1874 C C . GLY A 1 245 ? -1.672 -29.266 -8.656 1 98.75 245 GLY A C 1
ATOM 1875 O O . GLY A 1 245 ? -1.159 -29.547 -7.57 1 98.75 245 GLY A O 1
ATOM 1876 N N . ILE A 1 246 ? -1.022 -28.828 -9.703 1 98.81 246 ILE A N 1
ATOM 1877 C CA . ILE A 1 246 ? 0.422 -28.641 -9.633 1 98.81 246 ILE A CA 1
ATOM 1878 C C . ILE A 1 246 ? 0.752 -27.156 -9.852 1 98.81 246 ILE A C 1
ATOM 1880 O O . ILE A 1 246 ? 0.168 -26.5 -10.719 1 98.81 246 ILE A O 1
ATOM 1884 N N . GLY A 1 247 ? 1.577 -26.594 -9.109 1 98.81 247 GLY A N 1
ATOM 1885 C CA . GLY A 1 247 ? 2.312 -25.344 -9.266 1 98.81 247 GLY A CA 1
ATOM 1886 C C . GLY A 1 247 ? 3.752 -25.438 -8.797 1 98.81 247 GLY A C 1
ATOM 1887 O O . GLY A 1 247 ? 4.035 -25.25 -7.613 1 98.81 247 GLY A O 1
ATOM 1888 N N . THR A 1 248 ? 4.617 -25.641 -9.656 1 98.62 248 THR A N 1
ATOM 1889 C CA . THR A 1 248 ? 5.953 -26.125 -9.32 1 98.62 248 THR A CA 1
ATOM 1890 C C . THR A 1 248 ? 6.777 -25 -8.672 1 98.62 248 THR A C 1
ATOM 1892 O O . THR A 1 248 ? 7.609 -25.266 -7.805 1 98.62 248 THR A O 1
ATOM 1895 N N . ASP A 1 249 ? 6.59 -23.766 -9.172 1 98 249 ASP A N 1
ATOM 1896 C CA . ASP A 1 249 ? 7.418 -22.641 -8.742 1 98 249 ASP A CA 1
ATOM 1897 C C . ASP A 1 249 ? 8.82 -22.734 -9.328 1 98 249 ASP A C 1
ATOM 1899 O O . ASP A 1 249 ? 9.805 -22.375 -8.68 1 98 249 ASP A O 1
ATOM 1903 N N . PHE A 1 250 ? 8.969 -23.297 -10.602 1 97.94 250 PHE A N 1
ATOM 1904 C CA . PHE A 1 250 ? 10.25 -23.328 -11.289 1 97.94 250 PHE A CA 1
ATOM 1905 C C . PHE A 1 250 ? 10.836 -21.938 -11.438 1 97.94 250 PHE A C 1
ATOM 1907 O O . PHE A 1 250 ? 10.133 -21 -11.852 1 97.94 250 PHE A O 1
ATOM 1914 N N . THR A 1 251 ? 12.094 -21.797 -11.195 1 96.94 251 THR A N 1
ATOM 1915 C CA . THR A 1 251 ? 12.828 -20.547 -11.297 1 96.94 251 THR A CA 1
ATOM 1916 C C . THR A 1 251 ? 13.953 -20.656 -12.32 1 96.94 251 THR A C 1
ATOM 1918 O O . THR A 1 251 ? 14.938 -19.906 -12.258 1 96.94 251 THR A O 1
ATOM 1921 N N . GLN A 1 252 ? 13.852 -21.547 -13.211 1 95.56 252 GLN A N 1
ATOM 1922 C CA . GLN A 1 252 ? 14.891 -21.906 -14.164 1 95.56 252 GLN A CA 1
ATOM 1923 C C . GLN A 1 252 ? 15.422 -20.688 -14.898 1 95.56 252 GLN A C 1
ATOM 1925 O O . GLN A 1 252 ? 14.648 -19.828 -15.328 1 95.56 252 GLN A O 1
ATOM 1930 N N . GLY A 1 253 ? 16.797 -20.625 -14.961 1 96.12 253 GLY A N 1
ATOM 1931 C CA . GLY A 1 253 ? 17.453 -19.641 -15.797 1 96.12 253 GLY A CA 1
ATOM 1932 C C . GLY A 1 253 ? 17.797 -18.359 -15.055 1 96.12 253 GLY A C 1
ATOM 1933 O O . GLY A 1 253 ? 18.516 -17.516 -15.57 1 96.12 253 GLY A O 1
ATOM 1934 N N . HIS A 1 254 ? 17.344 -18.234 -13.836 1 96.31 254 HIS A N 1
ATOM 1935 C CA . HIS A 1 254 ? 17.609 -17.016 -13.078 1 96.31 254 HIS A CA 1
ATOM 1936 C C . HIS A 1 254 ? 18.953 -17.109 -12.359 1 96.31 254 HIS A C 1
ATOM 1938 O O . HIS A 1 254 ? 19.5 -18.203 -12.188 1 96.31 254 HIS A O 1
ATOM 1944 N N . ASP A 1 255 ? 19.5 -16.016 -12.023 1 95.44 255 ASP A N 1
ATOM 1945 C CA . ASP A 1 255 ? 20.766 -15.922 -11.305 1 95.44 255 ASP A CA 1
ATOM 1946 C C . ASP A 1 255 ? 20.547 -15.414 -9.875 1 95.44 255 ASP A C 1
ATOM 1948 O O . ASP A 1 255 ? 19.406 -15.281 -9.43 1 95.44 255 ASP A O 1
ATOM 1952 N N . GLN A 1 256 ? 21.578 -15.25 -9.211 1 94 256 GLN A N 1
ATOM 1953 C CA . GLN A 1 256 ? 21.516 -14.859 -7.805 1 94 256 GLN A CA 1
ATOM 1954 C C . GLN A 1 256 ? 20.812 -13.508 -7.637 1 94 256 GLN A C 1
ATOM 1956 O O . GLN A 1 256 ? 20.125 -13.289 -6.648 1 94 256 GLN A O 1
ATOM 1961 N N . ALA A 1 257 ? 21.016 -12.594 -8.531 1 95.69 257 ALA A N 1
ATOM 1962 C CA . ALA A 1 257 ? 20.406 -11.266 -8.469 1 95.69 257 ALA A CA 1
ATOM 1963 C C . ALA A 1 257 ? 18.875 -11.367 -8.422 1 95.69 257 ALA A C 1
ATOM 1965 O O . ALA A 1 257 ? 18.219 -10.602 -7.719 1 95.69 257 ALA A O 1
ATOM 1966 N N . PHE A 1 258 ? 18.359 -12.266 -9.172 1 97.06 258 PHE A N 1
ATOM 1967 C CA . PHE A 1 258 ? 16.922 -12.5 -9.188 1 97.06 258 PHE A CA 1
ATOM 1968 C C . PHE A 1 258 ? 16.438 -12.922 -7.812 1 97.06 258 PHE A C 1
ATOM 1970 O O . PHE A 1 258 ? 15.414 -12.422 -7.332 1 97.06 258 PHE A O 1
ATOM 1977 N N . PHE A 1 259 ? 17.062 -13.797 -7.168 1 95.44 259 PHE A N 1
ATOM 1978 C CA . PHE A 1 259 ? 16.641 -14.312 -5.867 1 95.44 259 PHE A CA 1
ATOM 1979 C C . PHE A 1 259 ? 16.797 -13.242 -4.789 1 95.44 259 PHE A C 1
ATOM 1981 O O . PHE A 1 259 ? 16 -13.188 -3.852 1 95.44 259 PHE A O 1
ATOM 1988 N N . GLU A 1 260 ? 17.828 -12.398 -4.934 1 95.94 260 GLU A N 1
ATOM 1989 C CA . GLU A 1 260 ? 17.938 -11.25 -4.039 1 95.94 260 GLU A CA 1
ATOM 1990 C C . GLU A 1 260 ? 16.75 -10.312 -4.211 1 95.94 260 GLU A C 1
ATOM 1992 O O . GLU A 1 260 ? 16.156 -9.859 -3.225 1 95.94 260 GLU A O 1
ATOM 1997 N N . TRP A 1 261 ? 16.359 -10.086 -5.387 1 97.44 261 TRP A N 1
ATOM 1998 C CA . TRP A 1 261 ? 15.211 -9.242 -5.723 1 97.44 261 TRP A CA 1
ATOM 1999 C C . TRP A 1 261 ? 13.922 -9.805 -5.117 1 97.44 261 TRP A C 1
ATOM 2001 O O . TRP A 1 261 ? 13.117 -9.055 -4.562 1 97.44 261 TRP A O 1
ATOM 2011 N N . LEU A 1 262 ? 13.781 -11.125 -5.102 1 96.5 262 LEU A N 1
ATOM 2012 C CA . LEU A 1 262 ? 12.562 -11.789 -4.641 1 96.5 262 LEU A CA 1
ATOM 2013 C C . LEU A 1 262 ? 12.508 -11.82 -3.117 1 96.5 262 LEU A C 1
ATOM 2015 O O . LEU A 1 262 ? 11.422 -11.82 -2.529 1 96.5 262 LEU A O 1
ATOM 2019 N N . THR A 1 263 ? 13.695 -11.852 -2.447 1 96.5 263 THR A N 1
ATOM 2020 C CA . THR A 1 263 ? 13.727 -12.125 -1.015 1 96.5 263 THR A CA 1
ATOM 2021 C C . THR A 1 263 ? 13.82 -10.82 -0.219 1 96.5 263 THR A C 1
ATOM 2023 O O . THR A 1 263 ? 13.914 -10.844 1.01 1 96.5 263 THR A O 1
ATOM 2026 N N . HIS A 1 264 ? 13.82 -9.695 -0.934 1 97.94 264 HIS A N 1
ATOM 2027 C CA . HIS A 1 264 ? 13.805 -8.398 -0.269 1 97.94 264 HIS A CA 1
ATOM 2028 C C . HIS A 1 264 ? 12.445 -7.715 -0.43 1 97.94 264 HIS A C 1
ATOM 2030 O O . HIS A 1 264 ? 11.836 -7.777 -1.502 1 97.94 264 HIS A O 1
ATOM 2036 N N . ASP A 1 265 ? 12.016 -7.098 0.673 1 98.12 265 ASP A N 1
ATOM 2037 C CA . ASP A 1 265 ? 10.789 -6.312 0.598 1 98.12 265 ASP A CA 1
ATOM 2038 C C . ASP A 1 265 ? 10.875 -5.262 -0.507 1 98.12 265 ASP A C 1
ATOM 2040 O O . ASP A 1 265 ? 11.852 -4.52 -0.59 1 98.12 265 ASP A O 1
ATOM 2044 N N . LYS A 1 266 ? 9.82 -5.223 -1.376 1 97.88 266 LYS A N 1
ATOM 2045 C CA . LYS A 1 266 ? 9.758 -4.309 -2.514 1 97.88 266 LYS A CA 1
ATOM 2046 C C . LYS A 1 266 ? 10.914 -4.551 -3.48 1 97.88 266 LYS A C 1
ATOM 2048 O O . LYS A 1 266 ? 11.227 -3.693 -4.309 1 97.88 266 LYS A O 1
ATOM 2053 N N . GLY A 1 267 ? 11.641 -5.656 -3.375 1 97.56 267 GLY A N 1
ATOM 2054 C CA . GLY A 1 267 ? 12.68 -6.066 -4.305 1 97.56 267 GLY A CA 1
ATOM 2055 C C . GLY A 1 267 ? 14.055 -5.527 -3.939 1 97.56 267 GLY A C 1
ATOM 2056 O O . GLY A 1 267 ? 15.055 -5.898 -4.555 1 97.56 267 GLY A O 1
ATOM 2057 N N . TYR A 1 268 ? 14.172 -4.57 -2.9 1 97.62 268 TYR A N 1
ATOM 2058 C CA . TYR A 1 268 ? 15.461 -3.961 -2.613 1 97.62 268 TYR A CA 1
ATOM 2059 C C . TYR A 1 268 ? 15.617 -3.688 -1.121 1 97.62 268 TYR A C 1
ATOM 2061 O O . TYR A 1 268 ? 16.734 -3.521 -0.627 1 97.62 268 TYR A O 1
ATOM 2069 N N . ALA A 1 269 ? 14.547 -3.564 -0.392 1 97.31 269 ALA A N 1
ATOM 2070 C CA . ALA A 1 269 ? 14.547 -3.072 0.982 1 97.31 269 ALA A CA 1
ATOM 2071 C C . ALA A 1 269 ? 14.977 -4.168 1.957 1 97.31 269 ALA A C 1
ATOM 2073 O O . ALA A 1 269 ? 15.977 -4.852 1.734 1 97.31 269 ALA A O 1
ATOM 2074 N N . ARG A 1 270 ? 14.367 -4.293 3.107 1 96.56 270 ARG A N 1
ATOM 2075 C CA . ARG A 1 270 ? 14.82 -5.242 4.117 1 96.56 270 ARG A CA 1
ATOM 2076 C C . ARG A 1 270 ? 14.703 -6.676 3.613 1 96.56 270 ARG A C 1
ATOM 2078 O O . ARG A 1 270 ? 13.758 -7.016 2.9 1 96.56 270 ARG A O 1
ATOM 2085 N N . ARG A 1 271 ? 15.625 -7.535 3.953 1 97 271 ARG A N 1
ATOM 2086 C CA . ARG A 1 271 ? 15.57 -8.953 3.598 1 97 271 ARG A CA 1
ATOM 2087 C C . ARG A 1 271 ? 14.461 -9.664 4.363 1 97 271 ARG A C 1
ATOM 2089 O O . ARG A 1 271 ? 14.328 -9.5 5.578 1 97 271 ARG A O 1
ATOM 2096 N N . LEU A 1 272 ? 13.711 -10.461 3.662 1 96.19 272 LEU A N 1
ATOM 2097 C CA . LEU A 1 272 ? 12.555 -11.133 4.258 1 96.19 272 LEU A CA 1
ATOM 2098 C C . LEU A 1 272 ? 12.891 -12.586 4.602 1 96.19 272 LEU A C 1
ATOM 2100 O O . LEU A 1 272 ? 12.367 -13.133 5.57 1 96.19 272 LEU A O 1
ATOM 2104 N N . THR A 1 273 ? 13.672 -13.172 3.779 1 92.94 273 THR A N 1
ATOM 2105 C CA . THR A 1 273 ? 14.047 -14.57 3.988 1 92.94 273 THR A CA 1
ATOM 2106 C C . THR A 1 273 ? 15.336 -14.898 3.244 1 92.94 273 THR A C 1
ATOM 2108 O O . THR A 1 273 ? 15.875 -14.062 2.52 1 92.94 273 THR A O 1
ATOM 2111 N N . ARG A 1 274 ? 15.938 -16.141 3.561 1 91.06 274 ARG A N 1
ATOM 2112 C CA . ARG A 1 274 ? 17.062 -16.75 2.852 1 91.06 274 ARG A CA 1
ATOM 2113 C C . ARG A 1 274 ? 16.719 -18.156 2.375 1 91.06 274 ARG A C 1
ATOM 2115 O O . ARG A 1 274 ? 16.234 -18.969 3.156 1 91.06 274 ARG A O 1
ATOM 2122 N N . PHE A 1 275 ? 16.859 -18.391 1.096 1 86.56 275 PHE A N 1
ATOM 2123 C CA . PHE A 1 275 ? 16.531 -19.703 0.553 1 86.56 275 PHE A CA 1
ATOM 2124 C C . PHE A 1 275 ? 17.75 -20.609 0.596 1 86.56 275 PHE A C 1
ATOM 2126 O O . PHE A 1 275 ? 17.609 -21.844 0.559 1 86.56 275 PHE A O 1
ATOM 2133 N N . GLY A 1 276 ? 18.891 -20.078 0.847 1 86.62 276 GLY A N 1
ATOM 2134 C CA . GLY A 1 276 ? 20.078 -20.906 0.741 1 86.62 276 GLY A CA 1
ATOM 2135 C C . GLY A 1 276 ? 20.312 -21.453 -0.655 1 86.62 276 GLY A C 1
ATOM 2136 O O . GLY A 1 276 ? 20.062 -20.766 -1.646 1 86.62 276 GLY A O 1
ATOM 2137 N N . LYS A 1 277 ? 20.906 -22.734 -0.653 1 89.38 277 LYS A N 1
ATOM 2138 C CA . LYS A 1 277 ? 21.125 -23.406 -1.936 1 89.38 277 LYS A CA 1
ATOM 2139 C C . LYS A 1 277 ? 19.797 -23.844 -2.553 1 89.38 277 LYS A C 1
ATOM 2141 O O . LYS A 1 277 ? 18.969 -24.484 -1.896 1 89.38 277 LYS A O 1
ATOM 2146 N N . ILE A 1 278 ? 19.578 -23.406 -3.756 1 91.38 278 ILE A N 1
ATOM 2147 C CA . ILE A 1 278 ? 18.344 -23.734 -4.461 1 91.38 278 ILE A CA 1
ATOM 2148 C C . ILE A 1 278 ? 18.609 -24.812 -5.508 1 91.38 278 ILE A C 1
ATOM 2150 O O . ILE A 1 278 ? 19.266 -24.547 -6.52 1 91.38 278 ILE A O 1
ATOM 2154 N N . ILE A 1 279 ? 18.141 -26 -5.242 1 94.25 279 ILE A N 1
ATOM 2155 C CA . ILE A 1 279 ? 18.219 -27.141 -6.16 1 94.25 279 ILE A CA 1
ATOM 2156 C C . ILE A 1 279 ? 16.891 -27.875 -6.211 1 94.25 279 ILE A C 1
ATOM 2158 O O . ILE A 1 279 ? 16.391 -28.344 -5.184 1 94.25 279 ILE A O 1
ATOM 2162 N N . ASN A 1 280 ? 16.297 -27.969 -7.391 1 97.25 280 ASN A N 1
ATOM 2163 C CA . ASN A 1 280 ? 15.023 -28.641 -7.527 1 97.25 280 ASN A CA 1
ATOM 2164 C C . ASN A 1 280 ? 15.148 -30.141 -7.219 1 97.25 280 ASN A C 1
ATOM 2166 O O . ASN A 1 280 ? 16.234 -30.703 -7.277 1 97.25 280 ASN A O 1
ATOM 2170 N N . PRO A 1 281 ? 14.086 -30.812 -6.914 1 98.31 281 PRO A N 1
ATOM 2171 C CA . PRO A 1 281 ? 14.133 -32.219 -6.551 1 98.31 281 PRO A CA 1
ATOM 2172 C C . PRO A 1 281 ? 14.773 -33.094 -7.637 1 98.31 281 PRO A C 1
ATOM 2174 O O . PRO A 1 281 ? 14.555 -32.844 -8.828 1 98.31 281 PRO A O 1
ATOM 2177 N N . GLU A 1 282 ? 15.57 -34.062 -7.168 1 98.44 282 GLU A N 1
ATOM 2178 C CA . GLU A 1 282 ? 16.078 -35.031 -8.117 1 98.44 282 GLU A CA 1
ATOM 2179 C C . GLU A 1 282 ? 14.953 -35.719 -8.875 1 98.44 282 GLU A C 1
ATOM 2181 O O . GLU A 1 282 ? 13.953 -36.125 -8.273 1 98.44 282 GLU A O 1
ATOM 2186 N N . GLY A 1 283 ? 15.078 -35.812 -10.211 1 98.5 283 GLY A N 1
ATOM 2187 C CA . GLY A 1 283 ? 14.047 -36.406 -11.047 1 98.5 283 GLY A CA 1
ATOM 2188 C C . GLY A 1 283 ? 13.18 -35.406 -11.75 1 98.5 283 GLY A C 1
ATOM 2189 O O . GLY A 1 283 ? 12.461 -35.719 -12.695 1 98.5 283 GLY A O 1
ATOM 2190 N N . ILE A 1 284 ? 13.258 -34.156 -11.289 1 98.38 284 ILE A N 1
ATOM 2191 C CA . ILE A 1 284 ? 12.531 -33.062 -11.906 1 98.38 284 ILE A CA 1
ATOM 2192 C C . ILE A 1 284 ? 13.289 -31.75 -11.68 1 98.38 284 ILE A C 1
ATOM 2194 O O . ILE A 1 284 ? 12.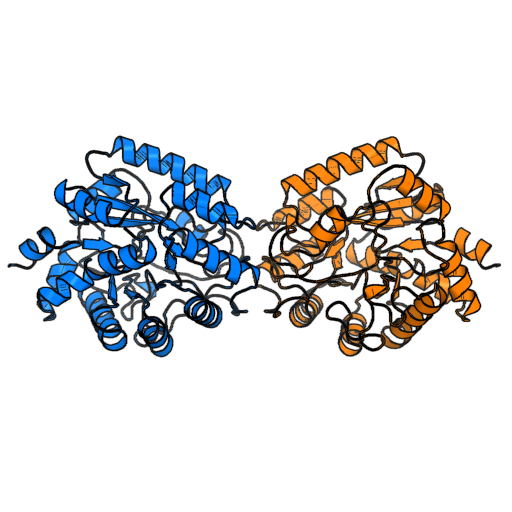711 -30.781 -11.203 1 98.38 284 ILE A O 1
ATOM 2198 N N . ARG A 1 285 ? 14.484 -31.734 -12.086 1 97.75 285 ARG A N 1
ATOM 2199 C CA . ARG A 1 285 ? 15.391 -30.609 -11.914 1 97.75 285 ARG A CA 1
ATOM 2200 C C . ARG A 1 285 ? 15.031 -29.469 -12.859 1 97.75 285 ARG A C 1
ATOM 2202 O O . ARG A 1 285 ? 15.258 -28.297 -12.547 1 97.75 285 ARG A O 1
ATOM 2209 N N . THR A 1 286 ? 14.492 -29.828 -13.984 1 98 286 THR A N 1
ATOM 2210 C CA . THR A 1 286 ? 14.078 -28.844 -14.977 1 98 286 THR A CA 1
ATOM 2211 C C . THR A 1 286 ? 12.648 -29.125 -15.438 1 98 286 THR A C 1
ATOM 2213 O O . THR A 1 286 ? 12.102 -30.203 -15.188 1 98 286 THR A O 1
ATOM 2216 N N . ILE A 1 287 ? 12.086 -28.188 -16.125 1 98.56 287 ILE A N 1
ATOM 2217 C CA . ILE A 1 287 ? 10.727 -28.297 -16.641 1 98.56 287 ILE A CA 1
ATOM 2218 C C . ILE A 1 287 ? 10.648 -29.422 -17.672 1 98.56 287 ILE A C 1
ATOM 2220 O O . ILE A 1 287 ? 9.633 -30.109 -17.766 1 98.56 287 ILE A O 1
ATOM 2224 N N . GLY A 1 288 ? 11.727 -29.641 -18.391 1 98.5 288 GLY A N 1
ATOM 2225 C CA . GLY A 1 288 ? 11.773 -30.688 -19.391 1 98.5 288 GLY A CA 1
ATOM 2226 C C . GLY A 1 288 ? 11.602 -32.094 -18.828 1 98.5 288 GLY A C 1
ATOM 2227 O O . GLY A 1 288 ? 11.32 -33.031 -19.547 1 98.5 288 GLY A O 1
ATOM 2228 N N . GLU A 1 289 ? 11.742 -32.188 -17.531 1 98.44 289 GLU A N 1
ATOM 2229 C CA . GLU A 1 289 ? 11.664 -33.5 -16.859 1 98.44 289 GLU A CA 1
ATOM 2230 C C . GLU A 1 289 ? 10.297 -33.688 -16.234 1 98.44 289 GLU A C 1
ATOM 2232 O O . GLU A 1 289 ? 10.117 -34.594 -15.406 1 98.44 289 GLU A O 1
ATOM 2237 N N . PHE A 1 290 ? 9.289 -32.906 -16.641 1 98.56 290 PHE A N 1
ATOM 2238 C CA . PHE A 1 290 ? 7.969 -32.906 -16.031 1 98.56 290 PHE A CA 1
ATOM 2239 C C . PHE A 1 290 ? 7.324 -34.312 -16.141 1 98.56 290 PHE A C 1
ATOM 2241 O O . PHE A 1 290 ? 6.531 -34.688 -15.273 1 98.56 290 PHE A O 1
ATOM 2248 N N . GLY A 1 291 ? 7.648 -35.094 -17.172 1 98.56 291 GLY A N 1
ATOM 2249 C CA . GLY A 1 291 ? 7.117 -36.438 -17.359 1 98.56 291 GLY A CA 1
ATOM 2250 C C . GLY A 1 291 ? 7.477 -37.375 -16.219 1 98.56 291 GLY A C 1
ATOM 2251 O O . GLY A 1 291 ? 6.734 -38.312 -15.922 1 98.56 291 GLY A O 1
ATOM 2252 N N . ASN A 1 292 ? 8.586 -37.094 -15.594 1 98.75 292 ASN A N 1
ATOM 2253 C CA . ASN A 1 292 ? 9 -37.906 -14.453 1 98.75 292 ASN A CA 1
ATOM 2254 C C . ASN A 1 292 ? 8.016 -37.812 -13.297 1 98.75 292 ASN A C 1
ATOM 2256 O O . ASN A 1 292 ? 7.918 -38.719 -12.477 1 98.75 292 ASN A O 1
ATOM 2260 N N . LEU A 1 293 ? 7.273 -36.688 -13.188 1 98.81 293 LEU A N 1
ATOM 2261 C CA . LEU A 1 293 ? 6.254 -36.562 -12.148 1 98.81 293 LEU A CA 1
ATOM 2262 C C . LEU A 1 293 ? 5.09 -37.531 -12.414 1 98.81 293 LEU A C 1
ATOM 2264 O O . LEU A 1 293 ? 4.598 -38.156 -11.492 1 98.81 293 LEU A O 1
ATOM 2268 N N . THR A 1 294 ? 4.66 -37.594 -13.695 1 98.69 294 THR A N 1
ATOM 2269 C CA . THR A 1 294 ? 3.604 -38.531 -14.062 1 98.69 294 THR A CA 1
ATOM 2270 C C . THR A 1 294 ? 4.008 -39.969 -13.719 1 98.69 294 THR A C 1
ATOM 2272 O O . THR A 1 294 ? 3.211 -40.719 -13.156 1 98.69 294 THR A O 1
ATOM 2275 N N . GLU A 1 295 ? 5.227 -40.25 -14.023 1 98.56 295 GLU A N 1
ATOM 2276 C CA . GLU A 1 295 ? 5.742 -41.594 -13.711 1 98.56 295 GLU A CA 1
ATOM 2277 C C . GLU A 1 295 ? 5.75 -41.844 -12.211 1 98.56 295 GLU A C 1
ATOM 2279 O O . GLU A 1 295 ? 5.359 -42.906 -11.75 1 98.56 295 GLU A O 1
ATOM 2284 N N . ALA A 1 296 ? 6.188 -40.875 -11.5 1 98.75 296 ALA A N 1
ATOM 2285 C CA . ALA A 1 296 ? 6.285 -41 -10.055 1 98.75 296 ALA A CA 1
ATOM 2286 C C . ALA A 1 296 ? 4.906 -41.156 -9.422 1 98.75 296 ALA A C 1
ATOM 2288 O O . ALA A 1 296 ? 4.719 -41.938 -8.492 1 98.75 296 ALA A O 1
ATOM 2289 N N . LEU A 1 297 ? 3.922 -40.375 -9.867 1 98.75 297 LEU A N 1
ATOM 2290 C CA . LEU A 1 297 ? 2.551 -40.5 -9.383 1 98.75 297 LEU A CA 1
ATOM 2291 C C . LEU A 1 297 ? 2.006 -41.906 -9.633 1 98.75 297 LEU A C 1
ATOM 2293 O O . LEU A 1 297 ? 1.391 -42.5 -8.742 1 98.75 297 LEU A O 1
ATOM 2297 N N . SER A 1 298 ? 2.283 -42.375 -10.836 1 98.19 298 SER A N 1
ATOM 2298 C CA . SER A 1 298 ? 1.83 -43.719 -11.195 1 98.19 298 SER A CA 1
ATOM 2299 C C . SER A 1 298 ? 2.492 -44.781 -10.32 1 98.19 298 SER A C 1
ATOM 2301 O O . SER A 1 298 ? 1.828 -45.719 -9.844 1 98.19 298 SER A O 1
ATOM 2303 N N . ARG A 1 299 ? 3.762 -44.594 -10.125 1 97.69 299 ARG A N 1
ATOM 2304 C CA . ARG A 1 299 ? 4.508 -45.531 -9.305 1 97.69 299 ARG A CA 1
ATOM 2305 C C . ARG A 1 299 ? 4.008 -45.531 -7.867 1 97.69 299 ARG A C 1
ATOM 2307 O O . ARG A 1 299 ? 4.004 -46.562 -7.199 1 97.69 299 ARG A O 1
ATOM 2314 N N . ARG A 1 300 ? 3.592 -44.406 -7.355 1 97.62 300 ARG A N 1
ATOM 2315 C CA . ARG A 1 300 ? 3.078 -44.25 -6 1 97.62 300 ARG A CA 1
ATOM 2316 C C . ARG A 1 300 ? 1.737 -44.969 -5.836 1 97.62 300 ARG A C 1
ATOM 2318 O O . ARG A 1 300 ? 1.332 -45.281 -4.715 1 97.62 300 ARG A O 1
ATOM 2325 N N . GLY A 1 301 ? 0.965 -45.156 -6.926 1 97.44 301 GLY A N 1
ATOM 2326 C CA . GLY A 1 301 ? -0.271 -45.906 -6.859 1 97.44 301 GLY A CA 1
ATOM 2327 C C . GLY A 1 301 ? -1.498 -45.094 -7.215 1 97.44 301 GLY A C 1
ATOM 2328 O O . GLY A 1 301 ? -2.629 -45.562 -7.055 1 97.44 301 GLY A O 1
ATOM 2329 N N . PHE A 1 302 ? -1.339 -43.875 -7.703 1 98.31 302 PHE A N 1
ATOM 2330 C CA . PHE A 1 302 ? -2.48 -43.094 -8.148 1 98.31 302 PHE A CA 1
ATOM 2331 C C . PHE A 1 302 ? -3.104 -43.688 -9.398 1 98.31 302 PHE A C 1
ATOM 2333 O O . PHE A 1 302 ? -2.391 -44.156 -10.289 1 98.31 302 PHE A O 1
ATOM 2340 N N . SER A 1 303 ? -4.414 -43.688 -9.438 1 98.06 303 SER A N 1
ATOM 2341 C CA . SER A 1 303 ? -5.098 -44.156 -10.641 1 98.06 303 SER A CA 1
ATOM 2342 C C . SER A 1 303 ? -4.875 -43.219 -11.805 1 98.06 303 SER A C 1
ATOM 2344 O O . SER A 1 303 ? -4.5 -42.062 -11.602 1 98.06 303 SER A O 1
ATOM 2346 N N . GLU A 1 304 ? -5.047 -43.75 -12.984 1 98.19 304 GLU A N 1
ATOM 2347 C CA . GLU A 1 304 ? -4.941 -42.906 -14.164 1 98.19 304 GLU A CA 1
ATOM 2348 C C . GLU A 1 304 ? -5.859 -41.688 -14.055 1 98.19 304 GLU A C 1
ATOM 2350 O O . GLU A 1 304 ? -5.469 -40.562 -14.398 1 98.19 304 GLU A O 1
ATOM 2355 N N . ALA A 1 305 ? -7.059 -41.875 -13.602 1 98.31 305 ALA A N 1
ATOM 2356 C CA . ALA A 1 305 ? -8.016 -40.781 -13.438 1 98.31 305 ALA A CA 1
ATOM 2357 C C . ALA A 1 305 ? -7.484 -39.75 -12.461 1 98.31 305 ALA A C 1
ATOM 2359 O O . ALA A 1 305 ? -7.594 -38.531 -12.711 1 98.31 305 ALA A O 1
ATOM 2360 N N . GLN A 1 306 ? -6.965 -40.156 -11.398 1 98.56 306 GLN A N 1
ATOM 2361 C CA . GLN A 1 306 ? -6.402 -39.219 -10.414 1 98.56 306 GLN A CA 1
ATOM 2362 C C . GLN A 1 306 ? -5.23 -38.438 -10.992 1 98.56 306 GLN A C 1
ATOM 2364 O O . GLN A 1 306 ? -5.113 -37.25 -10.773 1 98.56 306 GLN A O 1
ATOM 2369 N N . VAL A 1 307 ? -4.359 -39.156 -11.656 1 98.75 307 VAL A N 1
ATOM 2370 C CA . VAL A 1 307 ? -3.197 -38.5 -12.258 1 98.75 307 VAL A CA 1
ATOM 2371 C C . VAL A 1 307 ? -3.654 -37.406 -13.227 1 98.75 307 VAL A C 1
ATOM 2373 O O . VAL A 1 307 ? -3.121 -36.312 -13.227 1 98.75 307 VAL A O 1
ATOM 2376 N N . ARG A 1 308 ? -4.648 -37.719 -14.07 1 98.69 308 ARG A N 1
ATOM 2377 C CA . ARG A 1 308 ? -5.168 -36.75 -15.023 1 98.69 308 ARG A CA 1
ATOM 2378 C C . ARG A 1 308 ? -5.719 -35.531 -14.305 1 98.69 308 ARG A C 1
ATOM 2380 O O . ARG A 1 308 ? -5.484 -34.375 -14.727 1 98.69 308 ARG A O 1
ATOM 2387 N N . LYS A 1 309 ? -6.453 -35.719 -13.258 1 98.75 309 LYS A N 1
ATOM 2388 C CA . LYS A 1 309 ? -7 -34.625 -12.469 1 98.75 309 LYS A CA 1
ATOM 2389 C C . LYS A 1 309 ? -5.887 -33.75 -11.875 1 98.75 309 LYS A C 1
ATOM 2391 O O . LYS A 1 309 ? -5.891 -32.531 -12.039 1 98.75 309 LYS A O 1
ATOM 2396 N N . ILE A 1 310 ? -4.918 -34.375 -11.242 1 98.88 310 ILE A N 1
ATOM 2397 C CA . ILE A 1 310 ? -3.83 -33.719 -10.539 1 98.88 310 ILE A CA 1
ATOM 2398 C C . ILE A 1 310 ? -2.973 -32.938 -11.531 1 98.88 310 ILE A C 1
ATOM 2400 O O . ILE A 1 310 ? -2.594 -31.797 -11.273 1 98.88 310 ILE A O 1
ATOM 2404 N N . MET A 1 311 ? -2.75 -33.531 -12.672 1 98.69 311 MET A N 1
ATOM 2405 C CA . MET A 1 311 ? -1.767 -33 -13.609 1 98.69 311 MET A CA 1
ATOM 2406 C C . MET A 1 311 ? -2.344 -31.812 -14.391 1 98.69 311 MET A C 1
ATOM 2408 O O . MET A 1 311 ? -1.601 -30.969 -14.891 1 98.69 311 MET A O 1
ATOM 2412 N N . GLY A 1 312 ? -3.758 -31.797 -14.5 1 98.62 312 GLY A N 1
ATOM 2413 C CA . GLY A 1 312 ? -4.164 -30.641 -15.289 1 98.62 312 GLY A CA 1
ATOM 2414 C C . GLY A 1 312 ? -5.668 -30.469 -15.359 1 98.62 312 GLY A C 1
ATOM 2415 O O . GLY A 1 312 ? -6.16 -29.344 -15.484 1 98.62 312 GLY A O 1
ATOM 2416 N N . GLU A 1 313 ? -6.441 -31.516 -15.336 1 98.5 313 GLU A N 1
ATOM 2417 C CA . GLU A 1 313 ? -7.879 -31.422 -15.555 1 98.5 313 GLU A CA 1
ATOM 2418 C C . GLU A 1 313 ? -8.547 -30.578 -14.477 1 98.5 313 GLU A C 1
ATOM 2420 O O . GLU A 1 313 ? -9.492 -29.844 -14.758 1 98.5 313 GLU A O 1
ATOM 2425 N N . ASN A 1 314 ? -8.125 -30.703 -13.273 1 98.69 314 ASN A N 1
ATOM 2426 C CA . ASN A 1 314 ? -8.672 -29.875 -12.211 1 98.69 314 ASN A CA 1
ATOM 2427 C C . ASN A 1 314 ? -8.406 -28.391 -12.469 1 98.69 314 ASN A C 1
ATOM 2429 O O . ASN A 1 314 ? -9.273 -27.547 -12.25 1 98.69 314 ASN A O 1
ATOM 2433 N N . TRP A 1 315 ? -7.207 -28.016 -12.906 1 98.56 315 TRP A N 1
ATOM 2434 C CA . TRP A 1 315 ? -6.887 -26.641 -13.258 1 98.56 315 TRP A CA 1
ATOM 2435 C C . TRP A 1 315 ? -7.836 -26.109 -14.328 1 98.56 315 TRP A C 1
ATOM 2437 O O . TRP A 1 315 ? -8.359 -25 -14.219 1 98.56 315 TRP A O 1
ATOM 2447 N N . VAL A 1 316 ? -8.023 -26.922 -15.375 1 98.06 316 VAL A N 1
ATOM 2448 C CA . VAL A 1 316 ? -8.898 -26.484 -16.469 1 98.06 316 VAL A CA 1
ATOM 2449 C C . VAL A 1 316 ? -10.289 -26.188 -15.93 1 98.06 316 VAL A C 1
ATOM 2451 O O . VAL A 1 316 ? -10.875 -25.156 -16.25 1 98.06 316 VAL A O 1
ATOM 2454 N N . ARG A 1 317 ? -10.773 -27.078 -15.156 1 97.62 317 ARG A N 1
ATOM 2455 C CA . ARG A 1 317 ? -12.117 -26.922 -14.602 1 97.62 317 ARG A CA 1
ATOM 2456 C C . ARG A 1 317 ? -12.219 -25.641 -13.773 1 97.62 317 ARG A C 1
ATOM 2458 O O . ARG A 1 317 ? -13.133 -24.844 -13.984 1 97.62 317 ARG A O 1
ATOM 2465 N N . VAL A 1 318 ? -11.32 -25.453 -12.852 1 98 318 VAL A N 1
ATOM 2466 C CA . VAL A 1 318 ? -11.438 -24.328 -11.93 1 98 318 VAL A CA 1
ATOM 2467 C C . VAL A 1 318 ? -11.211 -23.016 -12.688 1 98 318 VAL A C 1
ATOM 2469 O O . VAL A 1 318 ? -11.844 -22 -12.383 1 98 318 VAL A O 1
ATOM 2472 N N . LEU A 1 319 ? -10.289 -22.969 -13.625 1 98.19 319 LEU A N 1
ATOM 2473 C CA . LEU A 1 319 ? -10.078 -21.766 -14.43 1 98.19 319 LEU A CA 1
ATOM 2474 C C . LEU A 1 319 ? -11.32 -21.422 -15.234 1 98.19 319 LEU A C 1
ATOM 2476 O O . LEU A 1 319 ? -11.664 -20.25 -15.398 1 98.19 319 LEU A O 1
ATOM 2480 N N . ARG A 1 320 ? -11.922 -22.469 -15.758 1 97.5 320 ARG A N 1
ATOM 2481 C CA . ARG A 1 320 ? -13.172 -22.234 -16.484 1 97.5 320 ARG A CA 1
ATOM 2482 C C . ARG A 1 320 ? -14.227 -21.609 -15.578 1 97.5 320 ARG A C 1
ATOM 2484 O O . ARG A 1 320 ? -14.961 -20.719 -15.992 1 97.5 320 ARG A O 1
ATOM 2491 N N . ASP A 1 321 ? -14.305 -22.078 -14.359 1 97.62 321 ASP A N 1
ATOM 2492 C CA . ASP A 1 321 ? -15.258 -21.547 -13.391 1 97.62 321 ASP A CA 1
ATOM 2493 C C . ASP A 1 321 ? -14.992 -20.078 -13.109 1 97.62 321 ASP A C 1
ATOM 2495 O O . ASP A 1 321 ? -15.93 -19.297 -12.867 1 97.62 321 ASP A O 1
ATOM 2499 N N . VAL A 1 322 ? -13.75 -19.641 -13.102 1 98.31 322 VAL A N 1
ATOM 2500 C CA . VAL A 1 322 ? -13.383 -18.281 -12.75 1 98.31 322 VAL A CA 1
ATOM 2501 C C . VAL A 1 322 ? -13.484 -17.375 -13.984 1 98.31 322 VAL A C 1
ATOM 2503 O O . VAL A 1 322 ? -14 -16.266 -13.906 1 98.31 322 VAL A O 1
ATOM 2506 N N . TRP A 1 323 ? -12.922 -17.906 -15.094 1 97.44 323 TRP A N 1
ATOM 2507 C CA . TRP A 1 323 ? -12.781 -17.094 -16.297 1 97.44 323 TRP A CA 1
ATOM 2508 C C . TRP A 1 323 ? -14.102 -17.016 -17.062 1 97.44 323 TRP A C 1
ATOM 2510 O O . TRP A 1 323 ? -14.312 -16.094 -17.844 1 97.44 323 TRP A O 1
ATOM 2520 N N . GLY A 1 324 ? -14.984 -17.953 -16.828 1 87.69 324 GLY A N 1
ATOM 2521 C CA . GLY A 1 324 ? -16.172 -18.125 -17.672 1 87.69 324 GLY A CA 1
ATOM 2522 C C . GLY A 1 324 ? -15.891 -18.922 -18.938 1 87.69 324 GLY A C 1
ATOM 2523 O O . GLY A 1 324 ? -14.836 -19.547 -19.062 1 87.69 324 GLY A O 1
ATOM 2524 N N . GLU A 1 325 ? -16.797 -18.828 -19.969 1 71.69 325 GLU A N 1
ATOM 2525 C CA . GLU A 1 325 ? -16.672 -19.609 -21.203 1 71.69 325 GLU A CA 1
ATOM 2526 C C . GLU A 1 325 ? -15.453 -19.172 -22 1 71.69 325 GLU A C 1
ATOM 2528 O O . GLU A 1 325 ? -15.047 -18 -21.938 1 71.69 325 GLU A O 1
ATOM 2533 N N . MET B 1 1 ? 0.268 43.812 26.25 1 88.75 1 MET B N 1
ATOM 2534 C CA . MET B 1 1 ? -0.149 44.125 24.875 1 88.75 1 MET B CA 1
ATOM 2535 C C . MET B 1 1 ? -1.632 43.844 24.688 1 88.75 1 MET B C 1
ATOM 2537 O O . MET B 1 1 ? -2.191 42.969 25.344 1 88.75 1 MET B O 1
ATOM 2541 N N . THR B 1 2 ? -2.291 44.656 23.906 1 95 2 THR B N 1
ATOM 2542 C CA . THR B 1 2 ? -3.615 44.219 23.453 1 95 2 THR B CA 1
ATOM 2543 C C . THR B 1 2 ? -3.535 42.938 22.672 1 95 2 THR B C 1
ATOM 2545 O O . THR B 1 2 ? -2.467 42.562 22.188 1 95 2 THR B O 1
ATOM 2548 N N . PRO B 1 3 ? -4.641 42.188 22.641 1 96 3 PRO B N 1
ATOM 2549 C CA . PRO B 1 3 ? -4.617 40.938 21.859 1 96 3 PRO B CA 1
ATOM 2550 C C . PRO B 1 3 ? -4.18 41.188 20.406 1 96 3 PRO B C 1
ATOM 2552 O O . PRO B 1 3 ? -3.455 40.344 19.844 1 96 3 PRO B O 1
ATOM 2555 N N . ALA B 1 4 ? -4.617 42.188 19.828 1 96.5 4 ALA B N 1
ATOM 2556 C CA . ALA B 1 4 ? -4.234 42.531 18.469 1 96.5 4 ALA B CA 1
ATOM 2557 C C . ALA B 1 4 ? -2.73 42.75 18.344 1 96.5 4 ALA B C 1
ATOM 2559 O O . ALA B 1 4 ? -2.098 42.281 17.391 1 96.5 4 ALA B O 1
ATOM 2560 N N . GLU B 1 5 ? -2.172 43.531 19.25 1 97.06 5 GLU B N 1
ATOM 2561 C CA . GLU B 1 5 ? -0.731 43.781 19.281 1 97.06 5 GLU B CA 1
ATOM 2562 C C . GLU B 1 5 ? 0.031 42.469 19.516 1 97.06 5 GLU B C 1
ATOM 2564 O O . GLU B 1 5 ? 1.077 42.25 18.891 1 97.06 5 GLU B O 1
ATOM 2569 N N . LEU B 1 6 ? -0.504 41.656 20.391 1 97.88 6 LEU B N 1
ATOM 2570 C CA . LEU B 1 6 ? 0.095 40.344 20.656 1 97.88 6 LEU B CA 1
ATOM 2571 C C . LEU B 1 6 ? 0.128 39.469 19.406 1 97.88 6 LEU B C 1
ATOM 2573 O O . LEU B 1 6 ? 1.146 38.844 19.094 1 97.88 6 LEU B O 1
ATOM 2577 N N . HIS B 1 7 ? -0.958 39.406 18.672 1 98.25 7 HIS B N 1
ATOM 2578 C CA . HIS B 1 7 ? -1.044 38.625 17.453 1 98.25 7 HIS B CA 1
ATOM 2579 C C . HIS B 1 7 ? -0.015 39.094 16.422 1 98.25 7 HIS B C 1
ATOM 2581 O O . HIS B 1 7 ? 0.605 38.281 15.742 1 98.25 7 HIS B O 1
ATOM 2587 N N . GLN B 1 8 ? 0.141 40.375 16.328 1 96.62 8 GLN B N 1
ATOM 2588 C CA . GLN B 1 8 ? 1.074 40.969 15.359 1 96.62 8 GLN B CA 1
ATOM 2589 C C . GLN B 1 8 ? 2.52 40.656 15.75 1 96.62 8 GLN B C 1
ATOM 2591 O O . GLN B 1 8 ? 3.379 40.5 14.883 1 96.62 8 GLN B O 1
ATOM 2596 N N . ASP B 1 9 ? 2.752 40.625 17 1 97.19 9 ASP B N 1
ATOM 2597 C CA . ASP B 1 9 ? 4.109 40.438 17.5 1 97.19 9 ASP B CA 1
ATOM 2598 C C . ASP B 1 9 ? 4.477 38.938 17.547 1 97.19 9 ASP B C 1
ATOM 2600 O O . ASP B 1 9 ? 5.625 38.562 17.297 1 97.19 9 ASP B O 1
ATOM 2604 N N . ALA B 1 10 ? 3.566 38.062 17.812 1 98.12 10 ALA B N 1
ATOM 2605 C CA . ALA B 1 10 ? 3.785 36.625 18.031 1 98.12 10 ALA B CA 1
ATOM 2606 C C . ALA B 1 10 ? 4.082 35.906 16.719 1 98.12 10 ALA B C 1
ATOM 2608 O O . ALA B 1 10 ? 3.725 36.406 15.648 1 98.12 10 ALA B O 1
ATOM 2609 N N . ILE B 1 11 ? 4.871 34.781 16.812 1 98.44 11 ILE B N 1
ATOM 2610 C CA . ILE B 1 11 ? 4.926 33.812 15.719 1 98.44 11 ILE B CA 1
ATOM 2611 C C . ILE B 1 11 ? 3.605 33.062 15.633 1 98.44 11 ILE B C 1
ATOM 2613 O O . ILE B 1 11 ? 3.139 32.5 16.625 1 98.44 11 ILE B O 1
ATOM 2617 N N . VAL B 1 12 ? 2.951 33.094 14.5 1 98.88 12 VAL B N 1
ATOM 2618 C CA . VAL B 1 12 ? 1.666 32.438 14.289 1 98.88 12 VAL B CA 1
ATOM 2619 C C . VAL B 1 12 ? 1.807 31.359 13.211 1 98.88 12 VAL B C 1
ATOM 2621 O O . VAL B 1 12 ? 2.084 31.672 12.055 1 98.88 12 VAL B O 1
ATOM 2624 N N . ILE B 1 13 ? 1.631 30.094 13.609 1 98.88 13 ILE B N 1
ATOM 2625 C CA . ILE B 1 13 ? 1.811 28.984 12.68 1 98.88 13 ILE B CA 1
ATOM 2626 C C . ILE B 1 13 ? 0.522 28.156 12.594 1 98.88 13 ILE B C 1
ATOM 2628 O O . ILE B 1 13 ? -0.051 27.781 13.617 1 98.88 13 ILE B O 1
ATOM 2632 N N . ASP B 1 14 ? -0.006 27.953 11.422 1 98.94 14 ASP B N 1
ATOM 2633 C CA . ASP B 1 14 ? -1.057 26.984 11.148 1 98.94 14 ASP B CA 1
ATOM 2634 C C . ASP B 1 14 ? -0.466 25.656 10.664 1 98.94 14 ASP B C 1
ATOM 2636 O O . ASP B 1 14 ? 0.013 25.562 9.539 1 98.94 14 ASP B O 1
ATOM 2640 N N . GLY B 1 15 ? -0.611 24.641 11.469 1 98.81 15 GLY B N 1
ATOM 2641 C CA . GLY B 1 15 ? 0.075 23.375 11.25 1 98.81 15 GLY B CA 1
ATOM 2642 C C . GLY B 1 15 ? -0.542 22.547 10.141 1 98.81 15 GLY B C 1
ATOM 2643 O O . GLY B 1 15 ? 0.027 21.531 9.727 1 98.81 15 GLY B O 1
ATOM 2644 N N . LEU B 1 16 ? -1.668 22.984 9.633 1 98.88 16 LEU B N 1
ATOM 2645 C CA . LEU B 1 16 ? -2.281 22.281 8.516 1 98.88 16 LEU B CA 1
ATOM 2646 C C . LEU B 1 16 ? -3.275 23.172 7.785 1 98.88 16 LEU B C 1
ATOM 2648 O O . LEU B 1 16 ? -4.246 23.641 8.383 1 98.88 16 LEU B O 1
ATOM 2652 N N . VAL B 1 17 ? -2.99 23.391 6.59 1 98.81 17 VAL B N 1
ATOM 2653 C CA . VAL B 1 17 ? -3.879 24.062 5.648 1 98.81 17 VAL B CA 1
ATOM 2654 C C . VAL B 1 17 ? -4.016 23.234 4.379 1 98.81 17 VAL B C 1
ATOM 2656 O O . VAL B 1 17 ? -3.012 22.859 3.758 1 98.81 17 VAL B O 1
ATOM 2659 N N . ILE B 1 18 ? -5.184 22.891 4.016 1 98.5 18 ILE B N 1
ATOM 2660 C CA . ILE B 1 18 ? -5.43 22.172 2.768 1 98.5 18 ILE B CA 1
ATOM 2661 C C . ILE B 1 18 ? -6.402 22.969 1.901 1 98.5 18 ILE B C 1
ATOM 2663 O O . ILE B 1 18 ? -7.355 22.422 1.355 1 98.5 18 ILE B O 1
ATOM 2667 N N . ALA B 1 19 ? -6.215 24.234 1.85 1 98.25 19 ALA B N 1
ATOM 2668 C CA . ALA B 1 19 ? -7 25.188 1.051 1 98.25 19 ALA B CA 1
ATOM 2669 C C . ALA B 1 19 ? -6.535 25.188 -0.403 1 98.25 19 ALA B C 1
ATOM 2671 O O . ALA B 1 19 ? -5.48 24.625 -0.726 1 98.25 19 ALA B O 1
ATOM 2672 N N . LYS B 1 20 ? -7.375 25.766 -1.29 1 98.12 20 LYS B N 1
ATOM 2673 C CA . LYS B 1 20 ? -7.031 25.891 -2.703 1 98.12 20 LYS B CA 1
ATOM 2674 C C . LYS B 1 20 ? -5.879 26.875 -2.906 1 98.12 20 LYS B C 1
ATOM 2676 O O . LYS B 1 20 ? -5.938 28.016 -2.432 1 98.12 20 LYS B O 1
ATOM 2681 N N . TRP B 1 21 ? -4.848 26.5 -3.625 1 97.75 21 TRP B N 1
ATOM 2682 C CA . TRP B 1 21 ? -3.664 27.312 -3.875 1 97.75 21 TRP B CA 1
ATOM 2683 C C . TRP B 1 21 ? -3.963 28.406 -4.895 1 97.75 21 TRP B C 1
ATOM 2685 O O . TRP B 1 21 ? -4.281 28.109 -6.051 1 97.75 21 TRP B O 1
ATOM 2695 N N . ASN B 1 22 ? -3.902 29.562 -4.562 1 98.25 22 ASN B N 1
ATOM 2696 C CA . ASN B 1 22 ? -3.957 30.75 -5.406 1 98.25 22 ASN B CA 1
ATOM 2697 C C . ASN B 1 22 ? -3.465 31.984 -4.656 1 98.25 22 ASN B C 1
ATOM 2699 O O . ASN B 1 22 ? -3.16 31.922 -3.467 1 98.25 22 ASN B O 1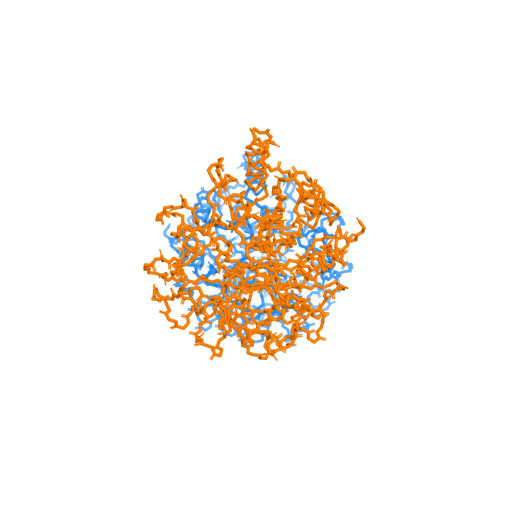
ATOM 2703 N N . ARG B 1 23 ? -3.311 33.062 -5.301 1 98.19 23 ARG B N 1
ATOM 2704 C CA . ARG B 1 23 ? -2.777 34.281 -4.684 1 98.19 23 ARG B CA 1
ATOM 2705 C C . ARG B 1 23 ? -3.707 34.781 -3.59 1 98.19 23 ARG B C 1
ATOM 2707 O O . ARG B 1 23 ? -3.248 35.312 -2.574 1 98.19 23 ARG B O 1
ATOM 2714 N N . GLU B 1 24 ? -5.008 34.625 -3.768 1 98.25 24 GLU B N 1
ATOM 2715 C CA . GLU B 1 24 ? -5.984 35.062 -2.777 1 98.25 24 GLU B CA 1
ATOM 2716 C C . GLU B 1 24 ? -5.758 34.375 -1.435 1 98.25 24 GLU B C 1
ATOM 2718 O O . GLU B 1 24 ? -5.938 34.969 -0.379 1 98.25 24 GLU B O 1
ATOM 2723 N N . LEU B 1 25 ? -5.438 33.125 -1.508 1 98.5 25 LEU B N 1
ATOM 2724 C CA . LEU B 1 25 ? -5.109 32.406 -0.288 1 98.5 25 LEU B CA 1
ATOM 2725 C C . LEU B 1 25 ? -3.945 33.062 0.444 1 98.5 25 LEU B C 1
ATOM 2727 O O . LEU B 1 25 ? -4.004 33.25 1.658 1 98.5 25 LEU B O 1
ATOM 2731 N N . PHE B 1 26 ? -2.893 33.438 -0.282 1 98.75 26 PHE B N 1
ATOM 2732 C CA . PHE B 1 26 ? -1.709 34.062 0.305 1 98.75 26 PHE B CA 1
ATOM 2733 C C . PHE B 1 26 ? -2.041 35.438 0.883 1 98.75 26 PHE B C 1
ATOM 2735 O O . PHE B 1 26 ? -1.538 35.812 1.946 1 98.75 26 PHE B O 1
ATOM 2742 N N . GLU B 1 27 ? -2.854 36.125 0.18 1 98.75 27 GLU B N 1
ATOM 2743 C CA . GLU B 1 27 ? -3.301 37.438 0.687 1 98.75 27 GLU B CA 1
ATOM 2744 C C . GLU B 1 27 ? -4.059 37.281 2.002 1 98.75 27 GLU B C 1
ATOM 2746 O O . GLU B 1 27 ? -3.887 38.094 2.922 1 98.75 27 GLU B O 1
ATOM 2751 N N . ASP B 1 28 ? -4.84 36.25 2.035 1 98.69 28 ASP B N 1
ATOM 2752 C CA . ASP B 1 28 ? -5.617 36 3.246 1 98.69 28 ASP B CA 1
ATOM 2753 C C . ASP B 1 28 ? -4.715 35.562 4.398 1 98.69 28 ASP B C 1
ATOM 2755 O O . ASP B 1 28 ? -4.969 35.906 5.555 1 98.69 28 ASP B O 1
ATOM 2759 N N . MET B 1 29 ? -3.705 34.781 4.125 1 98.75 29 MET B N 1
ATOM 2760 C CA . MET B 1 29 ? -2.727 34.406 5.141 1 98.75 29 MET B CA 1
ATOM 2761 C C . MET B 1 29 ? -2.047 35.656 5.723 1 98.75 29 MET B C 1
ATOM 2763 O O . MET B 1 29 ? -1.862 35.75 6.938 1 98.75 29 MET B O 1
ATOM 2767 N N . ARG B 1 30 ? -1.708 36.531 4.828 1 98 30 ARG B N 1
ATOM 2768 C CA . ARG B 1 30 ? -1.098 37.781 5.266 1 98 30 ARG B CA 1
ATOM 2769 C C . ARG B 1 30 ? -2.061 38.594 6.129 1 98 30 ARG B C 1
ATOM 2771 O O . ARG B 1 30 ? -1.679 39.125 7.18 1 98 30 ARG B O 1
ATOM 2778 N N . ARG B 1 31 ? -3.25 38.688 5.66 1 97.94 31 ARG B N 1
ATOM 2779 C CA . ARG B 1 31 ? -4.273 39.406 6.41 1 97.94 31 ARG B CA 1
ATOM 2780 C C . ARG B 1 31 ? -4.484 38.781 7.785 1 97.94 31 ARG B C 1
ATOM 2782 O O . ARG B 1 31 ? -4.719 39.5 8.766 1 97.94 31 ARG B O 1
ATOM 2789 N N . GLY B 1 32 ? -4.398 37.5 7.871 1 98.44 32 GLY B N 1
ATOM 2790 C CA . GLY B 1 32 ? -4.586 36.781 9.117 1 98.44 32 GLY B CA 1
ATOM 2791 C C . GLY B 1 32 ? -3.373 36.812 10.023 1 98.44 32 GLY B C 1
ATOM 2792 O O . GLY B 1 32 ? -3.428 36.375 11.172 1 98.44 32 GLY B O 1
ATOM 2793 N N . GLY B 1 33 ? -2.283 37.344 9.531 1 98.38 33 GLY B N 1
ATOM 2794 C CA . GLY B 1 33 ? -1.086 37.5 10.336 1 98.38 33 GLY B CA 1
ATOM 2795 C C . GLY B 1 33 ? -0.322 36.219 10.531 1 98.38 33 GLY B C 1
ATOM 2796 O O . GLY B 1 33 ? 0.386 36.031 11.531 1 98.38 33 GLY B O 1
ATOM 2797 N N . LEU B 1 34 ? -0.429 35.25 9.617 1 98.81 34 LEU B N 1
ATOM 2798 C CA . LEU B 1 34 ? 0.292 34 9.727 1 98.81 34 LEU B CA 1
ATOM 2799 C C . LEU B 1 34 ? 1.778 34.188 9.453 1 98.81 34 LEU B C 1
ATOM 2801 O O . LEU B 1 34 ? 2.15 34.844 8.469 1 98.81 34 LEU B O 1
ATOM 2805 N N . THR B 1 35 ? 2.607 33.688 10.344 1 98.81 35 THR B N 1
ATOM 2806 C CA . THR B 1 35 ? 4.047 33.656 10.109 1 98.81 35 THR B CA 1
ATOM 2807 C C . THR B 1 35 ? 4.426 32.5 9.203 1 98.81 35 THR B C 1
ATOM 2809 O O . THR B 1 35 ? 5.332 32.625 8.375 1 98.81 35 THR B O 1
ATOM 2812 N N . ALA B 1 36 ? 3.801 31.328 9.391 1 98.88 36 ALA B N 1
ATOM 2813 C CA . ALA B 1 36 ? 4.027 30.172 8.547 1 98.88 36 ALA B CA 1
ATOM 2814 C C . ALA B 1 36 ? 2.795 29.266 8.516 1 98.88 36 ALA B C 1
ATOM 2816 O O . ALA B 1 36 ? 1.937 29.344 9.398 1 98.88 36 ALA B O 1
ATOM 2817 N N . ALA B 1 37 ? 2.676 28.469 7.508 1 98.88 37 ALA B N 1
ATOM 2818 C CA . ALA B 1 37 ? 1.595 27.5 7.363 1 98.88 37 ALA B CA 1
ATOM 2819 C C . ALA B 1 37 ? 2.088 26.234 6.676 1 98.88 37 ALA B C 1
ATOM 2821 O O . ALA B 1 37 ? 2.867 26.297 5.723 1 98.88 37 ALA B O 1
ATOM 2822 N N . ASN B 1 38 ? 1.744 25.109 7.25 1 98.88 38 ASN B N 1
ATOM 2823 C CA . ASN B 1 38 ? 1.911 23.828 6.57 1 98.88 38 ASN B CA 1
ATOM 2824 C C . ASN B 1 38 ? 0.812 23.594 5.539 1 98.88 38 ASN B C 1
ATOM 2826 O O . ASN B 1 38 ? -0.338 23.328 5.895 1 98.88 38 ASN B O 1
ATOM 2830 N N . CYS B 1 39 ? 1.175 23.609 4.262 1 98.88 39 CYS B N 1
ATOM 2831 C CA . CYS B 1 39 ? 0.205 23.547 3.176 1 98.88 39 CYS B CA 1
ATOM 2832 C C . CYS B 1 39 ? 0.299 22.203 2.447 1 98.88 39 CYS B C 1
ATOM 2834 O O . CYS B 1 39 ? 1.381 21.812 2.014 1 98.88 39 CYS B O 1
ATOM 2836 N N . THR B 1 40 ? -0.807 21.609 2.252 1 98.88 40 THR B N 1
ATOM 2837 C CA . THR B 1 40 ? -0.865 20.266 1.695 1 98.88 40 THR B CA 1
ATOM 2838 C C . THR B 1 40 ? -0.632 20.297 0.187 1 98.88 40 THR B C 1
ATOM 2840 O O . THR B 1 40 ? -1.286 21.047 -0.534 1 98.88 40 THR B O 1
ATOM 2843 N N . VAL B 1 41 ? 0.263 19.438 -0.246 1 98.75 41 VAL B N 1
ATOM 2844 C CA . VAL B 1 41 ? 0.485 19.344 -1.685 1 98.75 41 VAL B CA 1
ATOM 2845 C C . VAL B 1 41 ? 0.238 17.906 -2.15 1 98.75 41 VAL B C 1
ATOM 2847 O O . VAL B 1 41 ? 0.381 17.594 -3.336 1 98.75 41 VAL B O 1
ATOM 2850 N N . SER B 1 42 ? -0.146 17 -1.225 1 98.75 42 SER B N 1
ATOM 2851 C CA . SER B 1 42 ? -0.383 15.617 -1.613 1 98.75 42 SER B CA 1
ATOM 2852 C C . SER B 1 42 ? -1.312 14.914 -0.628 1 98.75 42 SER B C 1
ATOM 2854 O O . SER B 1 42 ? -1.169 15.07 0.587 1 98.75 42 SER B O 1
ATOM 2856 N N . VAL B 1 43 ? -2.281 14.203 -1.151 1 98.69 43 VAL B N 1
ATOM 2857 C CA . VAL B 1 43 ? -3.129 13.32 -0.359 1 98.69 43 VAL B CA 1
ATOM 2858 C C . VAL B 1 43 ? -3.141 11.93 -0.977 1 98.69 43 VAL B C 1
ATOM 2860 O O . VAL B 1 43 ? -2.467 11.016 -0.485 1 98.69 43 VAL B O 1
ATOM 2863 N N . TRP B 1 44 ? -3.736 11.844 -2.189 1 98.38 44 TRP B N 1
ATOM 2864 C CA . TRP B 1 44 ? -3.867 10.547 -2.854 1 98.38 44 TRP B CA 1
ATOM 2865 C C . TRP B 1 44 ? -2.83 10.398 -3.963 1 98.38 44 TRP B C 1
ATOM 2867 O O . TRP B 1 44 ? -2.621 9.297 -4.48 1 98.38 44 TRP B O 1
ATOM 2877 N N . GLU B 1 45 ? -2.146 11.516 -4.375 1 98.31 45 GLU B N 1
ATOM 2878 C CA . GLU B 1 45 ? -1.257 11.562 -5.531 1 98.31 45 GLU B CA 1
ATOM 2879 C C . GLU B 1 45 ? -0.035 10.672 -5.32 1 98.31 45 GLU B C 1
ATOM 2881 O O . GLU B 1 45 ? 0.503 10.602 -4.211 1 98.31 45 GLU B O 1
ATOM 2886 N N . GLY B 1 46 ? 0.395 10.062 -6.387 1 98.19 46 GLY B N 1
ATOM 2887 C CA . GLY B 1 46 ? 1.691 9.406 -6.387 1 98.19 46 GLY B CA 1
ATOM 2888 C C . GLY B 1 46 ? 2.85 10.367 -6.566 1 98.19 46 GLY B C 1
ATOM 2889 O O . GLY B 1 46 ? 2.678 11.586 -6.453 1 98.19 46 GLY B O 1
ATOM 2890 N N . PHE B 1 47 ? 3.99 9.805 -6.848 1 98.56 47 PHE B N 1
ATOM 2891 C CA . PHE B 1 47 ? 5.23 10.57 -6.91 1 98.56 47 PHE B CA 1
ATOM 2892 C C . PHE B 1 47 ? 5.137 11.664 -7.965 1 98.56 47 PHE B C 1
ATOM 2894 O O . PHE B 1 47 ? 5.285 12.852 -7.652 1 98.56 47 PHE B O 1
ATOM 2901 N N . GLN B 1 48 ? 4.836 11.289 -9.203 1 98.19 48 GLN B N 1
ATOM 2902 C CA . GLN B 1 48 ? 4.887 12.234 -10.32 1 98.19 48 GLN B CA 1
ATOM 2903 C C . GLN B 1 48 ? 3.83 13.32 -10.164 1 98.19 48 GLN B C 1
ATOM 2905 O O . GLN B 1 48 ? 4.113 14.5 -10.375 1 98.19 48 GLN B O 1
ATOM 2910 N N . ALA B 1 49 ? 2.652 12.891 -9.805 1 98.62 49 ALA B N 1
ATOM 2911 C CA . ALA B 1 49 ? 1.572 13.859 -9.641 1 98.62 49 ALA B CA 1
ATOM 2912 C C . ALA B 1 49 ? 1.879 14.836 -8.508 1 98.62 49 ALA B C 1
ATOM 2914 O O . ALA B 1 49 ? 1.53 16.016 -8.586 1 98.62 49 ALA B O 1
ATOM 2915 N N . THR B 1 50 ? 2.51 14.375 -7.41 1 98.88 50 THR B N 1
ATOM 2916 C CA . THR B 1 50 ? 2.908 15.242 -6.309 1 98.88 50 THR B CA 1
ATOM 2917 C C . THR B 1 50 ? 3.98 16.234 -6.758 1 98.88 50 THR B C 1
ATOM 2919 O O . THR B 1 50 ? 3.926 17.406 -6.418 1 98.88 50 THR B O 1
ATOM 2922 N N . VAL B 1 51 ? 4.941 15.781 -7.547 1 98.81 51 VAL B N 1
ATOM 2923 C CA . VAL B 1 51 ? 5.969 16.672 -8.094 1 98.81 51 VAL B CA 1
ATOM 2924 C C . VAL B 1 51 ? 5.316 17.734 -8.977 1 98.81 51 VAL B C 1
ATOM 2926 O O . VAL B 1 51 ? 5.688 18.906 -8.922 1 98.81 51 VAL B O 1
ATOM 2929 N N . ASP B 1 52 ? 4.32 17.312 -9.781 1 98.75 52 ASP B N 1
ATOM 2930 C CA . ASP B 1 52 ? 3.592 18.281 -10.602 1 98.75 52 ASP B CA 1
ATOM 2931 C C . ASP B 1 52 ? 2.928 19.344 -9.742 1 98.75 52 ASP B C 1
ATOM 2933 O O . ASP B 1 52 ? 2.939 20.531 -10.086 1 98.75 52 ASP B O 1
ATOM 2937 N N . ASN B 1 53 ? 2.316 18.922 -8.625 1 98.75 53 ASN B N 1
ATOM 2938 C CA . ASN B 1 53 ? 1.726 19.875 -7.695 1 98.75 53 ASN B CA 1
ATOM 2939 C C . ASN B 1 53 ? 2.768 20.844 -7.148 1 98.75 53 ASN B C 1
ATOM 2941 O O . ASN B 1 53 ? 2.51 22.047 -7.055 1 98.75 53 ASN B O 1
ATOM 2945 N N . ILE B 1 54 ? 3.926 20.344 -6.785 1 98.75 54 ILE B N 1
ATOM 2946 C CA . ILE B 1 54 ? 5 21.172 -6.234 1 98.75 54 ILE B CA 1
ATOM 2947 C C . ILE B 1 54 ? 5.488 22.156 -7.293 1 98.75 54 ILE B C 1
ATOM 2949 O O . ILE B 1 54 ? 5.738 23.328 -6.992 1 98.75 54 ILE B O 1
ATOM 2953 N N . VAL B 1 55 ? 5.574 21.703 -8.594 1 98.75 55 VAL B N 1
ATOM 2954 C CA . VAL B 1 55 ? 5.957 22.594 -9.688 1 98.75 55 VAL B CA 1
ATOM 2955 C C . VAL B 1 55 ? 4.984 23.75 -9.781 1 98.75 55 VAL B C 1
ATOM 2957 O O . VAL B 1 55 ? 5.398 24.922 -9.859 1 98.75 55 VAL B O 1
ATOM 2960 N N . ARG B 1 56 ? 3.742 23.438 -9.727 1 98.62 56 ARG B N 1
ATOM 2961 C CA . ARG B 1 56 ? 2.715 24.484 -9.812 1 98.62 56 ARG B CA 1
ATOM 2962 C C . ARG B 1 56 ? 2.766 25.406 -8.609 1 98.62 56 ARG B C 1
ATOM 2964 O O . ARG B 1 56 ? 2.654 26.625 -8.75 1 98.62 56 ARG B O 1
ATOM 2971 N N . SER B 1 57 ? 2.914 24.812 -7.414 1 98.5 57 SER B N 1
ATOM 2972 C CA . SER B 1 57 ? 2.963 25.609 -6.195 1 98.5 57 SER B CA 1
ATOM 2973 C C . SER B 1 57 ? 4.207 26.484 -6.16 1 98.5 57 SER B C 1
ATOM 2975 O O . SER B 1 57 ? 4.152 27.641 -5.715 1 98.5 57 SER B O 1
ATOM 2977 N N . ASN B 1 58 ? 5.305 25.969 -6.633 1 98.56 58 ASN B N 1
ATOM 2978 C CA . ASN B 1 58 ? 6.52 26.766 -6.738 1 98.56 58 ASN B CA 1
ATOM 2979 C C . ASN B 1 58 ? 6.32 27.984 -7.637 1 98.56 58 ASN B C 1
ATOM 2981 O O . ASN B 1 58 ? 6.75 29.078 -7.301 1 98.56 58 ASN B O 1
ATOM 2985 N N . ALA B 1 59 ? 5.754 27.734 -8.789 1 98.69 59 ALA B N 1
ATOM 2986 C CA . ALA B 1 59 ? 5.504 28.844 -9.719 1 98.69 59 ALA B CA 1
ATOM 2987 C C . ALA B 1 59 ? 4.609 29.906 -9.086 1 98.69 59 ALA B C 1
ATOM 2989 O O . ALA B 1 59 ? 4.871 31.094 -9.211 1 98.69 59 ALA B O 1
ATOM 2990 N N . LEU B 1 60 ? 3.588 29.469 -8.406 1 98.75 60 LEU B N 1
ATOM 2991 C CA . LEU B 1 60 ? 2.666 30.391 -7.742 1 98.75 60 LEU B CA 1
ATOM 2992 C C . LEU B 1 60 ? 3.379 31.188 -6.656 1 98.75 60 LEU B C 1
ATOM 2994 O O . LEU B 1 60 ? 3.156 32.375 -6.516 1 98.75 60 LEU B O 1
ATOM 2998 N N . MET B 1 61 ? 4.211 30.547 -5.828 1 98.44 61 MET B N 1
ATOM 2999 C CA . MET B 1 61 ? 4.957 31.234 -4.773 1 98.44 61 MET B CA 1
ATOM 3000 C C . MET B 1 61 ? 5.926 32.25 -5.359 1 98.44 61 MET B C 1
ATOM 3002 O O . MET B 1 61 ? 6.07 33.344 -4.824 1 98.44 61 MET B O 1
ATOM 3006 N N . ALA B 1 62 ? 6.539 31.844 -6.43 1 98.44 62 ALA B N 1
ATOM 3007 C CA . ALA B 1 62 ? 7.457 32.781 -7.086 1 98.44 62 ALA B CA 1
ATOM 3008 C C . ALA B 1 62 ? 6.727 34.031 -7.566 1 98.44 62 ALA B C 1
ATOM 3010 O O . ALA B 1 62 ? 7.238 35.125 -7.434 1 98.44 62 ALA B O 1
ATOM 3011 N N . GLU B 1 63 ? 5.559 33.812 -8.062 1 98.5 63 GLU B N 1
ATOM 3012 C CA . GLU B 1 63 ? 4.746 34.938 -8.555 1 98.5 63 GLU B CA 1
ATOM 3013 C C . GLU B 1 63 ? 4.207 35.781 -7.402 1 98.5 63 GLU B C 1
ATOM 3015 O O . GLU B 1 63 ? 3.76 36.906 -7.605 1 98.5 63 GLU B O 1
ATOM 3020 N N . SER B 1 64 ? 4.211 35.156 -6.238 1 98.69 64 SER B N 1
ATOM 3021 C CA . SER B 1 64 ? 3.666 35.844 -5.062 1 98.69 64 SER B CA 1
ATOM 3022 C C . SER B 1 64 ? 4.746 36.094 -4.016 1 98.69 64 SER B C 1
ATOM 3024 O O . SER B 1 64 ? 4.484 36 -2.812 1 98.69 64 SER B O 1
ATOM 3026 N N . SER B 1 65 ? 5.914 36.375 -4.484 1 98.12 65 SER B N 1
ATOM 3027 C CA . SER B 1 65 ? 7.07 36.5 -3.604 1 98.12 65 SER B CA 1
ATOM 3028 C C . SER B 1 65 ? 6.953 37.719 -2.697 1 98.12 65 SER B C 1
ATOM 3030 O O . SER B 1 65 ? 7.684 37.844 -1.713 1 98.12 65 SER B O 1
ATOM 3032 N N . ASP B 1 66 ? 6.098 38.562 -3.012 1 98.5 66 ASP B N 1
ATOM 3033 C CA . ASP B 1 66 ? 5.824 39.719 -2.152 1 98.5 66 ASP B CA 1
ATOM 3034 C C . ASP B 1 66 ? 5.039 39.312 -0.912 1 98.5 66 ASP B C 1
ATOM 3036 O O . ASP B 1 66 ? 5.035 40 0.096 1 98.5 66 ASP B O 1
ATOM 3040 N N . LEU B 1 67 ? 4.41 38.125 -0.911 1 98.75 67 LEU B N 1
ATOM 3041 C CA . LEU B 1 67 ? 3.5 37.719 0.155 1 98.75 67 LEU B CA 1
ATOM 3042 C C . LEU B 1 67 ? 4.062 36.531 0.924 1 98.75 67 LEU B C 1
ATOM 3044 O O . LEU B 1 67 ? 3.795 36.375 2.117 1 98.75 67 LEU B O 1
ATOM 3048 N N . VAL B 1 68 ? 4.785 35.656 0.208 1 98.81 68 VAL B N 1
ATOM 3049 C CA . VAL B 1 68 ? 5.137 34.406 0.831 1 98.81 68 VAL B CA 1
ATOM 3050 C C . VAL B 1 68 ? 6.598 34.062 0.546 1 98.81 68 VAL B C 1
ATOM 3052 O O . VAL B 1 68 ? 7.211 34.656 -0.352 1 98.81 68 VAL B O 1
ATOM 3055 N N . ARG B 1 69 ? 7.18 33.156 1.288 1 98.38 69 ARG B N 1
ATOM 3056 C CA . ARG B 1 69 ? 8.484 32.562 1.047 1 98.38 69 ARG B CA 1
ATOM 3057 C C . ARG B 1 69 ? 8.477 31.078 1.385 1 98.38 69 ARG B C 1
ATOM 3059 O O . ARG B 1 69 ? 7.738 30.641 2.273 1 98.38 69 ARG B O 1
ATOM 3066 N N . PRO B 1 70 ? 9.305 30.297 0.704 1 98.12 70 PRO B N 1
ATOM 3067 C CA . PRO B 1 70 ? 9.422 28.875 1.065 1 98.12 70 PRO B CA 1
ATOM 3068 C C . PRO B 1 70 ? 10.109 28.672 2.412 1 98.12 70 PRO B C 1
ATOM 3070 O O . PRO B 1 70 ? 11.008 29.422 2.773 1 98.12 70 PRO B O 1
ATOM 3073 N N . VAL B 1 71 ? 9.703 27.719 3.15 1 97.94 71 VAL B N 1
ATOM 3074 C CA . VAL B 1 71 ? 10.328 27.312 4.398 1 97.94 71 VAL B CA 1
ATOM 3075 C C . VAL B 1 71 ? 11.039 25.969 4.203 1 97.94 71 VAL B C 1
ATOM 3077 O O . VAL B 1 71 ? 10.414 24.984 3.828 1 97.94 71 VAL B O 1
ATOM 3080 N N . ARG B 1 72 ? 12.328 25.922 4.504 1 94.94 72 ARG B N 1
ATOM 3081 C CA . ARG B 1 72 ? 13.133 24.703 4.438 1 94.94 72 ARG B CA 1
ATOM 3082 C C . ARG B 1 72 ? 13.727 24.359 5.805 1 94.94 72 ARG B C 1
ATOM 3084 O O . ARG B 1 72 ? 14.094 23.219 6.055 1 94.94 72 ARG B O 1
ATOM 3091 N N . THR B 1 73 ? 13.883 25.359 6.582 1 95.62 73 THR B N 1
ATOM 3092 C CA . THR B 1 73 ? 14.406 25.219 7.938 1 95.62 73 THR B CA 1
ATOM 3093 C C . THR B 1 73 ? 13.57 26.031 8.922 1 95.62 73 THR B C 1
ATOM 3095 O O . THR B 1 73 ? 12.75 26.859 8.523 1 95.62 73 THR B O 1
ATOM 3098 N N . ALA B 1 74 ? 13.859 25.75 10.203 1 95.31 74 ALA B N 1
ATOM 3099 C CA . ALA B 1 74 ? 13.164 26.531 11.227 1 95.31 74 ALA B CA 1
ATOM 3100 C C . ALA B 1 74 ? 13.547 28 11.156 1 95.31 74 ALA B C 1
ATOM 3102 O O . ALA B 1 74 ? 12.727 28.875 11.445 1 95.31 74 ALA B O 1
ATOM 3103 N N . ALA B 1 75 ? 14.711 28.281 10.742 1 96.38 75 ALA B N 1
ATOM 3104 C CA . ALA B 1 75 ? 15.18 29.672 10.617 1 96.38 75 ALA B CA 1
ATOM 3105 C C . ALA B 1 75 ? 14.375 30.422 9.555 1 96.38 75 ALA B C 1
ATOM 3107 O O . ALA B 1 75 ? 14.164 31.625 9.672 1 96.38 75 ALA B O 1
ATOM 3108 N N . ASP B 1 76 ? 13.914 29.719 8.586 1 97.75 76 ASP B N 1
ATOM 3109 C CA . ASP B 1 76 ? 13.125 30.344 7.527 1 97.75 76 ASP B CA 1
ATOM 3110 C C . ASP B 1 76 ? 11.797 30.875 8.07 1 97.75 76 ASP B C 1
ATOM 3112 O O . ASP B 1 76 ? 11.234 31.828 7.531 1 97.75 76 ASP B O 1
ATOM 3116 N N . ILE B 1 77 ? 11.305 30.266 9.156 1 97.56 77 ILE B N 1
ATOM 3117 C CA . ILE B 1 77 ? 10.07 30.734 9.781 1 97.56 77 ILE B CA 1
ATOM 3118 C C . ILE B 1 77 ? 10.297 32.094 10.414 1 97.56 77 ILE B C 1
ATOM 3120 O O . ILE B 1 77 ? 9.5 33.031 10.219 1 97.56 77 ILE B O 1
ATOM 3124 N N . THR B 1 78 ? 11.375 32.219 11.102 1 95.5 78 THR B N 1
ATOM 3125 C CA . THR B 1 78 ? 11.727 33.5 11.711 1 95.5 78 THR B CA 1
ATOM 3126 C C . THR B 1 78 ? 11.953 34.562 10.641 1 95.5 78 THR B C 1
ATOM 3128 O O . THR B 1 78 ? 11.5 35.719 10.789 1 95.5 78 THR B O 1
ATOM 3131 N N . ARG B 1 79 ? 12.609 34.219 9.625 1 97.38 79 ARG B N 1
ATOM 3132 C CA . ARG B 1 79 ? 12.867 35.125 8.523 1 97.38 79 ARG B CA 1
ATOM 3133 C C . ARG B 1 79 ? 11.57 35.594 7.887 1 97.38 79 ARG B C 1
ATOM 3135 O O . ARG B 1 79 ? 11.453 36.75 7.484 1 97.38 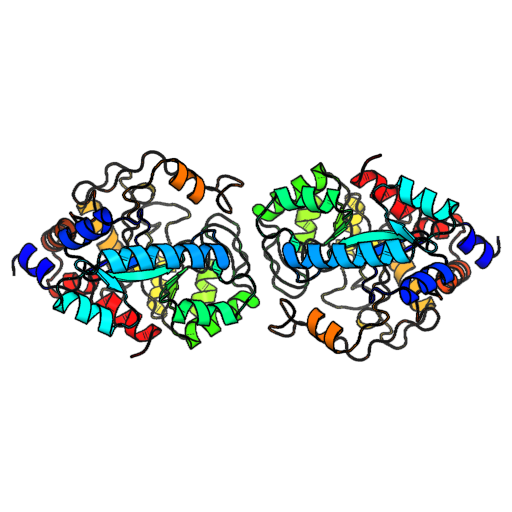79 ARG B O 1
ATOM 3142 N N . ALA B 1 80 ? 10.633 34.688 7.727 1 98.31 80 ALA B N 1
ATOM 3143 C CA . ALA B 1 80 ? 9.336 35.031 7.172 1 98.31 80 ALA B CA 1
ATOM 3144 C C . ALA B 1 80 ? 8.68 36.156 7.992 1 98.31 80 ALA B C 1
ATOM 3146 O O . ALA B 1 80 ? 8.164 37.125 7.438 1 98.31 80 ALA B O 1
ATOM 3147 N N . LYS B 1 81 ? 8.711 36.031 9.281 1 97.31 81 LYS B N 1
ATOM 3148 C CA . LYS B 1 81 ? 8.164 37.062 10.172 1 97.31 81 LYS B CA 1
ATOM 3149 C C . LYS B 1 81 ? 8.883 38.375 9.992 1 97.31 81 LYS B C 1
ATOM 3151 O O . LYS B 1 81 ? 8.25 39.438 9.891 1 97.31 81 LYS B O 1
ATOM 3156 N N . GLU B 1 82 ? 10.227 38.344 9.938 1 97.31 82 GLU B N 1
ATOM 3157 C CA . GLU B 1 82 ? 11.039 39.531 9.797 1 97.31 82 GLU B CA 1
ATOM 3158 C C . GLU B 1 82 ? 10.742 40.25 8.492 1 97.31 82 GLU B C 1
ATOM 3160 O O . GLU B 1 82 ? 10.766 41.5 8.438 1 97.31 82 GLU B O 1
ATOM 3165 N N . GLU B 1 83 ? 10.438 39.5 7.496 1 97.69 83 GLU B N 1
ATOM 3166 C CA . GLU B 1 83 ? 10.227 40.062 6.168 1 97.69 83 GLU B CA 1
ATOM 3167 C C . GLU B 1 83 ? 8.766 40.469 5.973 1 97.69 83 GLU B C 1
ATOM 3169 O O . GLU B 1 83 ? 8.414 41.062 4.953 1 97.69 83 GLU B O 1
ATOM 3174 N N . GLY B 1 84 ? 7.934 40.156 6.957 1 96.88 84 GLY B N 1
ATOM 3175 C CA . GLY B 1 84 ? 6.516 40.438 6.82 1 96.88 84 GLY B CA 1
ATOM 3176 C C . GLY B 1 84 ? 5.82 39.562 5.809 1 96.88 84 GLY B C 1
ATOM 3177 O O . GLY B 1 84 ? 4.898 40 5.117 1 96.88 84 GLY B O 1
ATOM 3178 N N . LYS B 1 85 ? 6.312 38.344 5.57 1 98.38 85 LYS B N 1
ATOM 3179 C CA . LYS B 1 85 ? 5.754 37.344 4.668 1 98.38 85 LYS B CA 1
ATOM 3180 C C . LYS B 1 85 ? 5.25 36.125 5.441 1 98.38 85 LYS B C 1
ATOM 3182 O O . LYS B 1 85 ? 5.445 36.031 6.656 1 98.38 85 LYS B O 1
ATOM 3187 N N . THR B 1 86 ? 4.523 35.344 4.789 1 98.88 86 THR B N 1
ATOM 3188 C CA . THR B 1 86 ? 4.145 34.031 5.34 1 98.88 86 THR B CA 1
ATOM 3189 C C . THR B 1 86 ? 5.047 32.938 4.793 1 98.88 86 THR B C 1
ATOM 3191 O O . THR B 1 86 ? 5.215 32.812 3.578 1 98.88 86 THR B O 1
ATOM 3194 N N . GLY B 1 87 ? 5.699 32.188 5.703 1 98.81 87 GLY B N 1
ATOM 3195 C CA . GLY B 1 87 ? 6.457 31.016 5.293 1 98.81 87 GLY B CA 1
ATOM 3196 C C . GLY B 1 87 ? 5.574 29.844 4.922 1 98.81 87 GLY B C 1
ATOM 3197 O O . GLY B 1 87 ? 4.621 29.516 5.633 1 98.81 87 GLY B O 1
ATOM 3198 N N . ILE B 1 88 ? 5.895 29.188 3.795 1 98.88 88 ILE B N 1
ATOM 3199 C CA . ILE B 1 88 ? 5.102 28.047 3.336 1 98.88 88 ILE B CA 1
ATOM 3200 C C . ILE B 1 88 ? 5.891 26.75 3.537 1 98.88 88 ILE B C 1
ATOM 3202 O O . ILE B 1 88 ? 6.969 26.578 2.965 1 98.88 88 ILE B O 1
ATOM 3206 N N . ILE B 1 89 ? 5.371 25.891 4.359 1 98.56 89 ILE B N 1
ATOM 3207 C CA . ILE B 1 89 ? 5.855 24.531 4.531 1 98.56 89 ILE B CA 1
ATOM 3208 C C . ILE B 1 89 ? 5.023 23.562 3.686 1 98.56 89 ILE B C 1
ATOM 3210 O O . ILE B 1 89 ? 3.789 23.594 3.746 1 98.56 89 ILE B O 1
ATOM 3214 N N . TYR B 1 90 ? 5.715 22.781 2.824 1 98.88 90 TYR B N 1
ATOM 3215 C CA . TYR B 1 90 ? 4.984 21.734 2.115 1 98.88 90 TYR B CA 1
ATOM 3216 C C . TYR B 1 90 ? 4.75 20.531 3.014 1 98.88 90 TYR B C 1
ATOM 3218 O O . TYR B 1 90 ? 5.656 20.094 3.729 1 98.88 90 TYR B O 1
ATOM 3226 N N . GLY B 1 91 ? 3.553 19.969 2.986 1 98.81 91 GLY B N 1
ATOM 3227 C CA . GLY B 1 91 ? 3.225 18.766 3.713 1 98.81 91 GLY B CA 1
ATOM 3228 C C . GLY B 1 91 ? 2.357 17.797 2.916 1 98.81 91 GLY B C 1
ATOM 3229 O O . GLY B 1 91 ? 1.741 18.203 1.923 1 98.81 91 GLY B O 1
ATOM 3230 N N . PHE B 1 92 ? 2.42 16.531 3.295 1 98.88 92 PHE B N 1
ATOM 3231 C CA . PHE B 1 92 ? 1.542 15.484 2.777 1 98.88 92 PHE B CA 1
ATOM 3232 C C . PHE B 1 92 ? 0.521 15.07 3.828 1 98.88 92 PHE B C 1
ATOM 3234 O O . PHE B 1 92 ? 0.817 15.07 5.023 1 98.88 92 PHE B O 1
ATOM 3241 N N . GLN B 1 93 ? -0.639 14.664 3.387 1 98.81 93 GLN B N 1
ATOM 3242 C CA . GLN B 1 93 ? -1.565 14.055 4.336 1 98.81 93 GLN B CA 1
ATOM 3243 C C . GLN B 1 93 ? -1.637 12.547 4.137 1 98.81 93 GLN B C 1
ATOM 3245 O O . GLN B 1 93 ? -2.555 11.891 4.641 1 98.81 93 GLN B O 1
ATOM 3250 N N . ASN B 1 94 ? -0.782 12.016 3.373 1 98.75 94 ASN B N 1
ATOM 3251 C CA . ASN B 1 94 ? -0.601 10.594 3.09 1 98.75 94 ASN B CA 1
ATOM 3252 C C . ASN B 1 94 ? 0.812 10.297 2.598 1 98.75 94 ASN B C 1
ATOM 3254 O O . ASN B 1 94 ? 1.372 11.062 1.809 1 98.75 94 ASN B O 1
ATOM 3258 N N . ALA B 1 95 ? 1.366 9.18 2.971 1 98.69 95 ALA B N 1
ATOM 3259 C CA . ALA B 1 95 ? 2.715 8.82 2.539 1 98.69 95 ALA B CA 1
ATOM 3260 C C . ALA B 1 95 ? 2.693 8.18 1.157 1 98.69 95 ALA B C 1
ATOM 3262 O O . ALA B 1 95 ? 3.719 7.684 0.68 1 98.69 95 ALA B O 1
ATOM 3263 N N . HIS B 1 96 ? 1.567 8.164 0.519 1 98.5 96 HIS B N 1
ATOM 3264 C CA . HIS B 1 96 ? 1.382 7.48 -0.756 1 98.5 96 HIS B CA 1
ATOM 3265 C C . HIS B 1 96 ? 2.355 8 -1.808 1 98.5 96 HIS B C 1
ATOM 3267 O O . HIS B 1 96 ? 2.781 7.25 -2.689 1 98.5 96 HIS B O 1
ATOM 3273 N N . ALA B 1 97 ? 2.738 9.242 -1.743 1 98.69 97 ALA B N 1
ATOM 3274 C CA . ALA B 1 97 ? 3.639 9.859 -2.715 1 98.69 97 ALA B CA 1
ATOM 3275 C C . ALA B 1 97 ? 5.008 9.188 -2.699 1 98.69 97 ALA B C 1
ATOM 3277 O O . ALA B 1 97 ? 5.746 9.242 -3.686 1 98.69 97 ALA B O 1
ATOM 3278 N N . PHE B 1 98 ? 5.363 8.547 -1.548 1 98.75 98 PHE B N 1
ATOM 3279 C CA . PHE B 1 98 ? 6.641 7.855 -1.459 1 98.75 98 PHE B CA 1
ATOM 3280 C C . PHE B 1 98 ? 6.629 6.586 -2.307 1 98.75 98 PHE B C 1
ATOM 3282 O O . PHE B 1 98 ? 7.68 6.004 -2.58 1 98.75 98 PHE B O 1
ATOM 3289 N N . GLU B 1 99 ? 5.398 6.164 -2.664 1 98.19 99 GLU B N 1
ATOM 3290 C CA . GLU B 1 99 ? 5.273 4.887 -3.359 1 98.19 99 GLU B CA 1
ATOM 3291 C C . GLU B 1 99 ? 6.051 3.787 -2.643 1 98.19 99 GLU B C 1
ATOM 3293 O O . GLU B 1 99 ? 5.984 3.672 -1.417 1 98.19 99 GLU B O 1
ATOM 3298 N N . ASP B 1 100 ? 6.688 2.879 -3.295 1 98.25 100 ASP B N 1
ATOM 3299 C CA . ASP B 1 100 ? 7.434 1.813 -2.633 1 98.25 100 ASP B CA 1
ATOM 3300 C C . ASP B 1 100 ? 8.93 2.115 -2.629 1 98.25 100 ASP B C 1
ATOM 3302 O O . ASP B 1 100 ? 9.75 1.196 -2.629 1 98.25 100 ASP B O 1
ATOM 3306 N N . GLN B 1 101 ? 9.289 3.438 -2.688 1 98.44 101 GLN B N 1
ATOM 3307 C CA . GLN B 1 101 ? 10.688 3.846 -2.768 1 98.44 101 GLN B CA 1
ATOM 3308 C C . GLN B 1 101 ? 11.102 4.621 -1.523 1 98.44 101 GLN B C 1
ATOM 3310 O O . GLN B 1 101 ? 10.695 5.77 -1.335 1 98.44 101 GLN B O 1
ATOM 3315 N N . ILE B 1 102 ? 11.984 4.047 -0.73 1 98.75 102 ILE B N 1
ATOM 3316 C CA . ILE B 1 102 ? 12.469 4.691 0.488 1 98.75 102 ILE B CA 1
ATOM 3317 C C . ILE B 1 102 ? 13.227 5.969 0.131 1 98.75 102 ILE B C 1
ATOM 3319 O O . ILE B 1 102 ? 13.062 7 0.785 1 98.75 102 ILE B O 1
ATOM 3323 N N . GLY B 1 103 ? 13.953 5.953 -0.946 1 98.62 103 GLY B N 1
ATOM 3324 C CA . GLY B 1 103 ? 14.781 7.07 -1.358 1 98.62 103 GLY B CA 1
ATOM 3325 C C . GLY B 1 103 ? 13.984 8.305 -1.736 1 98.62 103 GLY B C 1
ATOM 3326 O O . GLY B 1 103 ? 14.516 9.414 -1.768 1 98.62 103 GLY B O 1
ATOM 3327 N N . TYR B 1 104 ? 12.68 8.141 -2.08 1 98.88 104 TYR B N 1
ATOM 3328 C CA . TYR B 1 104 ? 11.836 9.281 -2.428 1 98.88 104 TYR B CA 1
ATOM 3329 C C . TYR B 1 104 ? 11.641 10.203 -1.23 1 98.88 104 TYR B C 1
ATOM 3331 O O . TYR B 1 104 ? 11.367 11.391 -1.396 1 98.88 104 TYR B O 1
ATOM 3339 N N . VAL B 1 105 ? 11.82 9.688 0.004 1 98.88 105 VAL B N 1
ATOM 3340 C CA . VAL B 1 105 ? 11.711 10.508 1.204 1 98.88 105 VAL B CA 1
ATOM 3341 C C . VAL B 1 105 ? 12.727 11.648 1.146 1 98.88 105 VAL B C 1
ATOM 3343 O O . VAL B 1 105 ? 12.367 12.82 1.328 1 98.88 105 VAL B O 1
ATOM 3346 N N . GLU B 1 106 ? 13.945 11.312 0.815 1 98.81 106 GLU B N 1
ATOM 3347 C CA . GLU B 1 106 ? 14.992 12.32 0.719 1 98.81 106 GLU B CA 1
ATOM 3348 C C . GLU B 1 106 ? 14.703 13.305 -0.412 1 98.81 106 GLU B C 1
ATOM 3350 O O . GLU B 1 106 ? 14.953 14.508 -0.276 1 98.81 106 GLU B O 1
ATOM 3355 N N . ILE B 1 107 ? 14.211 12.773 -1.515 1 98.81 107 ILE B N 1
ATOM 3356 C CA . ILE B 1 107 ? 13.922 13.617 -2.668 1 98.81 107 ILE B CA 1
ATOM 3357 C C . ILE B 1 107 ? 12.883 14.664 -2.291 1 98.81 107 ILE B C 1
ATOM 3359 O O . ILE B 1 107 ? 13.055 15.852 -2.576 1 98.81 107 ILE B O 1
ATOM 3363 N N . PHE B 1 108 ? 11.844 14.266 -1.601 1 98.88 108 PHE B N 1
ATOM 3364 C CA . PHE B 1 108 ? 10.781 15.211 -1.25 1 98.88 108 PHE B CA 1
ATOM 3365 C C . PHE B 1 108 ? 11.25 16.188 -0.176 1 98.88 108 PHE B C 1
ATOM 3367 O O . PHE B 1 108 ? 10.844 17.344 -0.161 1 98.88 108 PHE B O 1
ATOM 3374 N N . LYS B 1 109 ? 12.133 15.711 0.73 1 98.62 109 LYS B N 1
ATOM 3375 C CA . LYS B 1 109 ? 12.75 16.656 1.652 1 98.62 109 LYS B CA 1
ATOM 3376 C C . LYS B 1 109 ? 13.484 17.766 0.897 1 98.62 109 LYS B C 1
ATOM 3378 O O . LYS B 1 109 ? 13.32 18.953 1.209 1 98.62 109 LYS B O 1
ATOM 3383 N N . LYS B 1 110 ? 14.227 17.391 -0.107 1 98 110 LYS B N 1
ATOM 3384 C CA . LYS B 1 110 ? 14.977 18.344 -0.915 1 98 110 LYS B CA 1
ATOM 3385 C C . LYS B 1 110 ? 14.039 19.281 -1.682 1 98 110 LYS B C 1
ATOM 3387 O O . LYS B 1 110 ? 14.398 20.422 -1.993 1 98 110 LYS B O 1
ATOM 3392 N N . LEU B 1 111 ? 12.836 18.797 -1.929 1 98 111 LEU B N 1
ATOM 3393 C CA . LEU B 1 111 ? 11.859 19.609 -2.648 1 98 111 LEU B CA 1
ATOM 3394 C C . LEU B 1 111 ? 11.086 20.516 -1.689 1 98 111 LEU B C 1
ATOM 3396 O O . LEU B 1 111 ? 10.203 21.266 -2.111 1 98 111 LEU B O 1
ATOM 3400 N N . GLY B 1 112 ? 11.367 20.422 -0.345 1 97.31 112 GLY B N 1
ATOM 3401 C CA . GLY B 1 112 ? 10.805 21.375 0.595 1 97.31 112 GLY B CA 1
ATOM 3402 C C . GLY B 1 112 ? 9.742 20.781 1.497 1 97.31 112 GLY B C 1
ATOM 3403 O O . GLY B 1 112 ? 9.141 21.484 2.305 1 97.31 112 GLY B O 1
ATOM 3404 N N . VAL B 1 113 ? 9.539 19.484 1.421 1 98.81 113 VAL B N 1
ATOM 3405 C CA . VAL B 1 113 ? 8.531 18.844 2.254 1 98.81 113 VAL B CA 1
ATOM 3406 C C . VAL B 1 113 ? 9.062 18.672 3.674 1 98.81 113 VAL B C 1
ATOM 3408 O O . VAL B 1 113 ? 10.156 18.125 3.871 1 98.81 113 VAL B O 1
ATOM 3411 N N . GLY B 1 114 ? 8.258 19.109 4.629 1 98.75 114 GLY B N 1
ATOM 3412 C CA . GLY B 1 114 ? 8.742 19.078 6 1 98.75 114 GLY B CA 1
ATOM 3413 C C . GLY B 1 114 ? 7.875 18.219 6.91 1 98.75 114 GLY B C 1
ATOM 3414 O O . GLY B 1 114 ? 8.312 17.812 7.992 1 98.75 114 GLY B O 1
ATOM 3415 N N . ILE B 1 115 ? 6.66 17.953 6.574 1 98.88 115 ILE B N 1
ATOM 3416 C CA . ILE B 1 115 ? 5.715 17.203 7.395 1 98.88 115 ILE B CA 1
ATOM 3417 C C . ILE B 1 115 ? 4.938 16.219 6.52 1 98.88 115 ILE B C 1
ATOM 3419 O O . ILE B 1 115 ? 4.371 16.609 5.496 1 98.88 115 ILE B O 1
ATOM 3423 N N . VAL B 1 116 ? 4.926 14.961 6.918 1 98.94 116 VAL B N 1
ATOM 3424 C CA . VAL B 1 116 ? 4.203 13.953 6.145 1 98.94 116 VAL B CA 1
ATOM 3425 C C . VAL B 1 116 ? 3.334 13.109 7.078 1 98.94 116 VAL B C 1
ATOM 3427 O O . VAL B 1 116 ? 3.832 12.523 8.039 1 98.94 116 VAL B O 1
ATOM 3430 N N . GLN B 1 117 ? 2.051 13.148 6.789 1 98.94 117 GLN B N 1
ATOM 3431 C CA . GLN B 1 117 ? 1.146 12.227 7.473 1 98.94 117 GLN B CA 1
ATOM 3432 C C . GLN B 1 117 ? 1.309 10.805 6.953 1 98.94 117 GLN B C 1
ATOM 3434 O O . GLN B 1 117 ? 1.303 10.578 5.738 1 98.94 117 GLN B O 1
ATOM 3439 N N . MET B 1 118 ? 1.389 9.852 7.812 1 98.88 118 MET B N 1
ATOM 3440 C CA . MET B 1 118 ? 1.76 8.484 7.453 1 98.88 118 MET B CA 1
ATOM 3441 C C . MET B 1 118 ? 0.661 7.824 6.629 1 98.88 118 MET B C 1
ATOM 3443 O O . MET B 1 118 ? 0.948 7.066 5.699 1 98.88 118 MET B O 1
ATOM 3447 N N . CYS B 1 119 ? -0.49 8.039 7.074 1 98.62 119 CYS B N 1
ATOM 3448 C CA . CYS B 1 119 ? -1.674 7.535 6.383 1 98.62 119 CYS B CA 1
ATOM 3449 C C . CYS B 1 119 ? -2.785 8.578 6.383 1 98.62 119 CYS B C 1
ATOM 3451 O O . CYS B 1 119 ? -2.918 9.352 7.332 1 98.62 119 CYS B O 1
ATOM 3453 N N . TYR B 1 120 ? -3.562 8.602 5.488 1 97 120 TYR B N 1
ATOM 3454 C CA . TYR B 1 120 ? -4.781 9.398 5.559 1 97 120 TYR B CA 1
ATOM 3455 C C . TYR B 1 120 ? -5.938 8.578 6.113 1 97 120 TYR B C 1
ATOM 3457 O O . TYR B 1 120 ? -6.035 8.367 7.324 1 97 120 TYR B O 1
ATOM 3465 N N . ASN B 1 121 ? -6.707 7.949 5.566 1 96.19 121 ASN B N 1
ATOM 3466 C CA . ASN B 1 121 ? -7.98 7.375 5.988 1 96.19 121 ASN B CA 1
ATOM 3467 C C . ASN B 1 121 ? -7.965 5.852 5.906 1 96.19 121 ASN B C 1
ATOM 3469 O O . ASN B 1 121 ? -8.672 5.18 6.652 1 96.19 121 ASN B O 1
ATOM 3473 N N . THR B 1 122 ? -7.152 5.328 5.039 1 97.88 122 THR B N 1
ATOM 3474 C CA . THR B 1 122 ? -7.195 3.891 4.789 1 97.88 122 THR B CA 1
ATOM 3475 C C . THR B 1 122 ? -5.781 3.322 4.672 1 97.88 122 THR B C 1
ATOM 3477 O O . THR B 1 122 ? -4.801 4.039 4.875 1 97.88 122 THR B O 1
ATOM 3480 N N . GLN B 1 123 ? -5.645 2.004 4.383 1 98.31 123 GLN B N 1
ATOM 3481 C CA . GLN B 1 123 ? -4.379 1.281 4.316 1 98.31 123 GLN B CA 1
ATOM 3482 C C . GLN B 1 123 ? -3.541 1.751 3.133 1 98.31 123 GLN B C 1
ATOM 3484 O O . GLN B 1 123 ? -4.066 1.963 2.039 1 98.31 123 GLN B O 1
ATOM 3489 N N . ASN B 1 124 ? -2.291 2.025 3.35 1 98.38 124 ASN B N 1
ATOM 3490 C CA . ASN B 1 124 ? -1.262 2.143 2.322 1 98.38 124 ASN B CA 1
ATOM 3491 C C . ASN B 1 124 ? -0.082 1.216 2.602 1 98.38 124 ASN B C 1
ATOM 3493 O O . ASN B 1 124 ? -0.236 0.197 3.277 1 98.38 124 ASN B O 1
ATOM 3497 N N . LEU B 1 125 ? 1.088 1.436 2.047 1 98.5 125 LEU B N 1
ATOM 3498 C CA . LEU B 1 125 ? 2.211 0.513 2.176 1 98.5 125 LEU B CA 1
ATOM 3499 C C . LEU B 1 125 ? 2.852 0.627 3.555 1 98.5 125 LEU B C 1
ATOM 3501 O O . LEU B 1 125 ? 3.633 -0.239 3.955 1 98.5 125 LEU B O 1
ATOM 3505 N N . VAL B 1 126 ? 2.461 1.678 4.332 1 98.5 126 VAL B N 1
ATOM 3506 C CA . VAL B 1 126 ? 3.168 1.994 5.57 1 98.5 126 VAL B CA 1
ATOM 3507 C C . VAL B 1 126 ? 2.314 1.589 6.77 1 98.5 126 VAL B C 1
ATOM 3509 O O . VAL B 1 126 ? 2.844 1.219 7.82 1 98.5 126 VAL B O 1
ATOM 3512 N N . GLY B 1 127 ? 1.076 1.705 6.633 1 98.44 127 GLY B N 1
ATOM 3513 C CA . GLY B 1 127 ? 0.147 1.438 7.719 1 98.44 127 GLY B CA 1
ATOM 3514 C C . GLY B 1 127 ? -1.305 1.633 7.324 1 98.44 127 GLY B C 1
ATOM 3515 O O . GLY B 1 127 ? -1.681 1.381 6.176 1 98.44 127 GLY B O 1
ATOM 3516 N N . THR B 1 128 ? -2.152 2.035 8.375 1 98.44 128 THR B N 1
ATOM 3517 C CA . THR B 1 128 ? -3.578 2.141 8.086 1 98.44 128 THR B CA 1
ATOM 3518 C C . THR B 1 128 ? -4.168 3.393 8.727 1 98.44 128 THR B C 1
ATOM 3520 O O . THR B 1 128 ? -3.785 3.768 9.836 1 98.44 128 THR B O 1
ATOM 3523 N N . GLY B 1 129 ? -5.098 4.031 8.016 1 97.94 129 GLY B N 1
ATOM 3524 C CA . GLY B 1 129 ? -5.793 5.211 8.5 1 97.94 129 GLY B CA 1
ATOM 3525 C C . GLY B 1 129 ? -6.926 4.887 9.453 1 97.94 129 GLY B C 1
ATOM 3526 O O . GLY B 1 129 ? -7.176 3.717 9.758 1 97.94 129 GLY B O 1
ATOM 3527 N N . CYS B 1 130 ? -7.582 5.855 9.906 1 97.38 130 CYS B N 1
ATOM 3528 C CA . CYS B 1 130 ? -8.492 5.746 11.039 1 97.38 130 CYS B CA 1
ATOM 3529 C C . CYS B 1 130 ? -9.859 5.25 10.586 1 97.38 130 CYS B C 1
ATOM 3531 O O . CYS B 1 130 ? -10.711 4.922 11.422 1 97.38 130 CYS B O 1
ATOM 3533 N N . TYR B 1 131 ? -10.148 5.105 9.258 1 96.81 131 TYR B N 1
ATOM 3534 C CA . TYR B 1 131 ? -11.477 4.711 8.797 1 96.81 131 TYR B CA 1
ATOM 3535 C C . TYR B 1 131 ? -11.508 3.23 8.438 1 96.81 131 TYR B C 1
ATOM 3537 O O . TYR B 1 131 ? -12.445 2.766 7.781 1 96.81 131 TYR B O 1
ATOM 3545 N N . GLU B 1 132 ? -10.469 2.516 8.797 1 95.56 132 GLU B N 1
ATOM 3546 C CA . GLU B 1 132 ? -10.391 1.082 8.531 1 95.56 132 GLU B CA 1
ATOM 3547 C C . GLU B 1 132 ? -9.742 0.34 9.695 1 95.56 132 GLU B C 1
ATOM 3549 O O . GLU B 1 132 ? -9.078 0.952 10.539 1 95.56 132 GLU B O 1
ATOM 3554 N N . ARG B 1 133 ? -9.977 -1.031 9.703 1 95.94 133 ARG B N 1
ATOM 3555 C CA . ARG B 1 133 ? -9.273 -1.845 10.688 1 95.94 133 ARG B CA 1
ATOM 3556 C C . ARG B 1 133 ? -7.766 -1.618 10.602 1 95.94 133 ARG B C 1
ATOM 3558 O O . ARG B 1 133 ? -7.172 -1.744 9.523 1 95.94 133 ARG B O 1
ATOM 3565 N N . ASP B 1 134 ? -7.234 -1.316 11.672 1 97.31 134 ASP B N 1
ATOM 3566 C CA . ASP B 1 134 ? -5.848 -0.863 11.734 1 97.31 134 ASP B CA 1
ATOM 3567 C C . ASP B 1 134 ? -4.898 -2.027 12.008 1 97.31 134 ASP B C 1
ATOM 3569 O O . ASP B 1 134 ? -4.773 -2.477 13.148 1 97.31 134 ASP B O 1
ATOM 3573 N N . GLY B 1 135 ? -4.168 -2.426 10.969 1 96.88 135 GLY B N 1
ATOM 3574 C CA . GLY B 1 135 ? -3.244 -3.545 11.062 1 96.88 135 GLY B CA 1
ATOM 3575 C C . GLY B 1 135 ? -1.897 -3.16 11.648 1 96.88 135 GLY B C 1
ATOM 3576 O O . GLY B 1 135 ? -1.025 -4.012 11.828 1 96.88 135 GLY B O 1
ATOM 3577 N N . GLY B 1 136 ? -1.714 -1.854 11.945 1 98.19 136 GLY B N 1
ATOM 3578 C CA . GLY B 1 136 ? -0.466 -1.402 12.539 1 98.19 136 GLY B CA 1
ATOM 3579 C C . GLY B 1 136 ? 0.569 -0.985 11.508 1 98.19 136 GLY B C 1
ATOM 3580 O O . GLY B 1 136 ? 0.28 -0.94 10.312 1 98.19 136 GLY B O 1
ATOM 3581 N N . LEU B 1 137 ? 1.749 -0.647 12.008 1 98.62 137 LEU B N 1
ATOM 3582 C CA . LEU B 1 137 ? 2.873 -0.221 11.18 1 98.62 137 LEU B CA 1
ATOM 3583 C C . LEU B 1 137 ? 3.5 -1.41 10.461 1 98.62 137 LEU B C 1
ATOM 3585 O O . LEU B 1 137 ? 3.824 -2.422 11.086 1 98.62 137 LEU B O 1
ATOM 3589 N N . SER B 1 138 ? 3.619 -1.371 9.141 1 98.44 138 SER B N 1
ATOM 3590 C CA . SER B 1 138 ? 4.215 -2.449 8.359 1 98.44 138 SER B CA 1
ATOM 3591 C C . SER B 1 138 ? 5.734 -2.453 8.492 1 98.44 138 SER B C 1
ATOM 3593 O O . SER B 1 138 ? 6.32 -1.516 9.031 1 98.44 138 SER B O 1
ATOM 3595 N N . GLY B 1 139 ? 6.395 -3.535 8.023 1 98.19 139 GLY B N 1
ATOM 3596 C CA . GLY B 1 139 ? 7.848 -3.529 7.961 1 98.19 139 GLY B CA 1
ATOM 3597 C C . GLY B 1 139 ? 8.406 -2.381 7.141 1 98.19 139 GLY B C 1
ATOM 3598 O O . GLY B 1 139 ? 9.328 -1.688 7.578 1 98.19 139 GLY B O 1
ATOM 3599 N N . PHE B 1 140 ? 7.801 -2.188 5.922 1 98.56 140 PHE B N 1
ATOM 3600 C CA . PHE B 1 140 ? 8.172 -1.061 5.074 1 98.56 140 PHE B CA 1
ATOM 3601 C C . PHE B 1 140 ? 7.945 0.26 5.801 1 98.56 140 PHE B C 1
ATOM 3603 O O . PHE B 1 140 ? 8.734 1.195 5.66 1 98.56 140 PHE B O 1
ATOM 3610 N N . GLY B 1 141 ? 6.887 0.326 6.562 1 98.75 141 GLY B N 1
ATOM 3611 C CA . GLY B 1 141 ? 6.594 1.503 7.367 1 98.75 141 GLY B CA 1
ATOM 3612 C C . GLY B 1 141 ? 7.703 1.855 8.336 1 98.75 141 GLY B C 1
ATOM 3613 O O . GLY B 1 141 ? 8.023 3.031 8.523 1 98.75 141 GLY B O 1
ATOM 3614 N N . HIS B 1 142 ? 8.258 0.875 8.984 1 98.81 142 HIS B N 1
ATOM 3615 C CA . HIS B 1 142 ? 9.375 1.114 9.891 1 98.81 142 HIS B CA 1
ATOM 3616 C C . HIS B 1 142 ? 10.547 1.752 9.156 1 98.81 142 HIS B C 1
ATOM 3618 O O . HIS B 1 142 ? 11.203 2.65 9.688 1 98.81 142 HIS B O 1
ATOM 3624 N N . GLU B 1 143 ? 10.82 1.288 7.969 1 98.75 143 GLU B N 1
ATOM 3625 C CA . GLU B 1 143 ? 11.922 1.829 7.176 1 98.75 143 GLU B CA 1
ATOM 3626 C C . GLU B 1 143 ? 11.641 3.264 6.738 1 98.75 143 GLU B C 1
ATOM 3628 O O . GLU B 1 143 ? 12.547 4.098 6.703 1 98.75 143 GLU B O 1
ATOM 3633 N N . ILE B 1 144 ? 10.375 3.545 6.41 1 98.88 144 ILE B N 1
ATOM 3634 C CA . ILE B 1 144 ? 9.984 4.895 6.02 1 98.88 144 ILE B CA 1
ATOM 3635 C C . ILE B 1 144 ? 10.141 5.844 7.207 1 98.88 144 ILE B C 1
ATOM 3637 O O . ILE B 1 144 ? 10.68 6.941 7.059 1 98.88 144 ILE B O 1
ATOM 3641 N N . VAL B 1 145 ? 9.688 5.441 8.422 1 98.94 145 VAL B N 1
ATOM 3642 C CA . VAL B 1 145 ? 9.844 6.254 9.617 1 98.94 145 VAL B CA 1
ATOM 3643 C C . VAL B 1 145 ? 11.32 6.555 9.852 1 98.94 145 VAL B C 1
ATOM 3645 O O . VAL B 1 145 ? 11.695 7.703 10.102 1 98.94 145 VAL B O 1
ATOM 3648 N N . ALA B 1 146 ? 12.156 5.5 9.727 1 98.88 146 ALA B N 1
ATOM 3649 C CA . ALA B 1 146 ? 13.594 5.676 9.93 1 98.88 146 ALA B CA 1
ATOM 3650 C C . ALA B 1 146 ? 14.172 6.672 8.93 1 98.88 146 ALA B C 1
ATOM 3652 O O . ALA B 1 146 ? 14.992 7.52 9.297 1 98.88 146 ALA B O 1
ATOM 3653 N N . GLU B 1 147 ? 13.766 6.551 7.676 1 98.88 147 GLU B N 1
ATOM 3654 C CA . GLU B 1 147 ? 14.273 7.453 6.648 1 98.88 147 GLU B CA 1
ATOM 3655 C C . GLU B 1 147 ? 13.781 8.883 6.875 1 98.88 147 GLU B C 1
ATOM 3657 O O . GLU B 1 147 ? 14.531 9.836 6.668 1 98.88 147 GLU B O 1
ATOM 3662 N N . MET B 1 148 ? 12.523 9.062 7.273 1 98.88 148 MET B N 1
ATOM 3663 C CA . MET B 1 148 ? 11.992 10.375 7.609 1 98.88 148 MET B CA 1
ATOM 3664 C C . MET B 1 148 ? 12.781 11.008 8.758 1 98.88 148 MET B C 1
ATOM 3666 O O . MET B 1 148 ? 13.094 12.195 8.719 1 98.88 148 MET B O 1
ATOM 3670 N N . ASN B 1 149 ? 13.094 10.211 9.766 1 98.81 149 ASN B N 1
ATOM 3671 C CA . ASN B 1 149 ? 13.945 10.695 10.852 1 98.81 149 ASN B CA 1
ATOM 3672 C C . ASN B 1 149 ? 15.312 11.141 10.344 1 98.81 149 ASN B C 1
ATOM 3674 O O . ASN B 1 149 ? 15.789 12.219 10.703 1 98.81 149 ASN B O 1
ATOM 3678 N N . ARG B 1 150 ? 15.852 10.32 9.531 1 98.62 150 ARG B N 1
ATOM 3679 C CA . ARG B 1 150 ? 17.203 10.586 9.047 1 98.62 150 ARG B CA 1
ATOM 3680 C C . ARG B 1 150 ? 17.266 11.914 8.305 1 98.62 150 ARG B C 1
ATOM 3682 O O . ARG B 1 150 ? 18.172 12.719 8.531 1 98.62 150 ARG B O 1
ATOM 3689 N N . VAL B 1 151 ? 16.312 12.203 7.41 1 98.38 151 VAL B N 1
ATOM 3690 C CA . VAL B 1 151 ? 16.406 13.352 6.516 1 98.38 151 VAL B CA 1
ATOM 3691 C C . VAL B 1 151 ? 15.766 14.578 7.172 1 98.38 151 VAL B C 1
ATOM 3693 O O . VAL B 1 151 ? 15.922 15.695 6.688 1 98.38 151 VAL B O 1
ATOM 3696 N N . GLY B 1 152 ? 14.961 14.367 8.219 1 98.38 152 GLY B N 1
ATOM 3697 C CA . GLY B 1 152 ? 14.344 15.477 8.938 1 98.38 152 GLY B CA 1
ATOM 3698 C C . GLY B 1 152 ? 12.969 15.836 8.414 1 98.38 152 GLY B C 1
ATOM 3699 O O . GLY B 1 152 ? 12.68 17 8.141 1 98.38 152 GLY B O 1
ATOM 3700 N N . ILE B 1 153 ? 12.125 14.891 8.234 1 98.81 153 ILE B N 1
ATOM 3701 C CA . ILE B 1 153 ? 10.711 15.094 7.957 1 98.81 153 ILE B CA 1
ATOM 3702 C C . ILE B 1 153 ? 9.883 14.648 9.164 1 98.81 153 ILE B C 1
ATOM 3704 O O . ILE B 1 153 ? 10.102 13.562 9.703 1 98.81 153 ILE B O 1
ATOM 3708 N N . MET B 1 154 ? 9 15.43 9.594 1 98.81 154 MET B N 1
ATOM 3709 C CA . MET B 1 154 ? 8.156 15.117 10.742 1 98.81 154 MET B CA 1
ATOM 3710 C C . MET B 1 154 ? 7.066 14.125 10.359 1 98.81 154 MET B C 1
ATOM 3712 O O . MET B 1 154 ? 6.402 14.289 9.336 1 98.81 154 MET B O 1
ATOM 3716 N N . CYS B 1 155 ? 6.906 13.07 11.188 1 98.94 155 CYS B N 1
ATOM 3717 C CA . CYS B 1 155 ? 5.797 12.133 11.031 1 98.94 155 CYS B CA 1
ATOM 3718 C C . CYS B 1 155 ? 4.516 12.711 11.609 1 98.94 155 CYS B C 1
ATOM 3720 O O . CYS B 1 155 ? 4.469 13.062 12.797 1 98.94 155 CYS B O 1
ATOM 3722 N N . ASP B 1 156 ? 3.523 12.836 10.797 1 98.94 156 ASP B N 1
ATOM 3723 C CA . ASP B 1 156 ? 2.189 13.258 11.211 1 98.94 156 ASP B CA 1
ATOM 3724 C C . ASP B 1 156 ? 1.238 12.07 11.297 1 98.94 156 ASP B C 1
ATOM 3726 O O . ASP B 1 156 ? 1.277 11.172 10.453 1 98.94 156 ASP B O 1
ATOM 3730 N N . LEU B 1 157 ? 0.338 12.023 12.312 1 98.88 157 LEU B N 1
ATOM 3731 C CA . LEU B 1 157 ? -0.484 10.852 12.602 1 98.88 157 LEU B CA 1
ATOM 3732 C C . LEU B 1 157 ? -1.959 11.227 12.688 1 98.88 157 LEU B C 1
ATOM 3734 O O . LEU B 1 157 ? -2.77 10.469 13.227 1 98.88 157 LEU B O 1
ATOM 3738 N N . SER B 1 158 ? -2.342 12.352 12.164 1 98.75 158 SER B N 1
ATOM 3739 C CA . SER B 1 158 ? -3.654 12.945 12.383 1 98.75 158 SER B CA 1
ATOM 3740 C C . SER B 1 158 ? -4.77 12.047 11.859 1 98.75 158 SER B C 1
ATOM 3742 O O . SER B 1 158 ? -5.781 11.852 12.531 1 98.75 158 SER B O 1
ATOM 3744 N N . HIS B 1 159 ? -4.672 11.469 10.641 1 98.38 159 HIS B N 1
ATOM 3745 C CA . HIS B 1 159 ? -5.676 10.594 10.047 1 98.38 159 HIS B CA 1
ATOM 3746 C C . HIS B 1 159 ? -5.32 9.125 10.258 1 98.38 159 HIS B C 1
ATOM 3748 O O . HIS B 1 159 ? -5.895 8.242 9.617 1 98.38 159 HIS B O 1
ATOM 3754 N N . VAL B 1 160 ? -4.398 8.867 11.086 1 98.75 160 VAL B N 1
ATOM 3755 C CA . VAL B 1 160 ? -3.828 7.535 11.234 1 98.75 160 VAL B CA 1
ATOM 3756 C C . VAL B 1 160 ? -4.562 6.777 12.336 1 98.75 160 VAL B C 1
ATOM 3758 O O . VAL B 1 160 ? -4.949 7.367 13.352 1 98.75 160 VAL B O 1
ATOM 3761 N N . GLY B 1 161 ? -4.766 5.508 12.156 1 98.38 161 GLY B N 1
ATOM 3762 C CA . GLY B 1 161 ? -5.387 4.676 13.172 1 98.38 161 GLY B CA 1
ATOM 3763 C C . GLY B 1 161 ? -4.574 4.594 14.453 1 98.38 161 GLY B C 1
ATOM 3764 O O . GLY B 1 161 ? -3.385 4.918 14.461 1 98.38 161 GLY B O 1
ATOM 3765 N N . GLU B 1 162 ? -5.223 4.141 15.484 1 98.19 162 GLU B N 1
ATOM 3766 C CA . GLU B 1 162 ? -4.645 4.152 16.812 1 98.19 162 GLU B CA 1
ATOM 3767 C C . GLU B 1 162 ? -3.422 3.242 16.906 1 98.19 162 GLU B C 1
ATOM 3769 O O . GLU B 1 162 ? -2.379 3.639 17.422 1 98.19 162 GLU B O 1
ATOM 3774 N N . THR B 1 163 ? -3.533 1.956 16.391 1 98.5 163 THR B N 1
ATOM 3775 C CA . THR B 1 163 ? -2.438 0.998 16.469 1 98.5 163 THR B CA 1
ATOM 3776 C C . THR B 1 163 ? -1.236 1.479 15.664 1 98.5 163 THR B C 1
ATOM 3778 O O . THR B 1 163 ? -0.102 1.447 16.141 1 98.5 163 THR B O 1
ATOM 3781 N N . THR B 1 164 ? -1.466 1.883 14.438 1 98.81 164 THR B N 1
ATOM 3782 C CA . THR B 1 164 ? -0.396 2.42 13.602 1 98.81 164 THR B CA 1
ATOM 3783 C C . THR B 1 164 ? 0.25 3.633 14.266 1 98.81 164 THR B C 1
ATOM 3785 O O . THR B 1 164 ? 1.477 3.752 14.289 1 98.81 164 THR B O 1
ATOM 3788 N N . SER B 1 165 ? -0.562 4.543 14.828 1 98.88 165 SER B N 1
ATOM 3789 C CA . SER B 1 165 ? -0.036 5.727 15.5 1 98.88 165 SER B CA 1
ATOM 3790 C C . SER B 1 165 ? 0.88 5.34 16.656 1 98.88 165 SER B C 1
ATOM 3792 O O . SER B 1 165 ? 1.993 5.859 16.766 1 98.88 165 SER B O 1
ATOM 3794 N N . ARG B 1 166 ? 0.39 4.461 17.484 1 98.81 166 ARG B N 1
ATOM 3795 C CA . ARG B 1 166 ? 1.174 4.016 18.625 1 98.81 166 ARG B CA 1
ATOM 3796 C C . ARG B 1 166 ? 2.523 3.461 18.188 1 98.81 166 ARG B C 1
ATOM 3798 O O . ARG B 1 166 ? 3.559 3.795 18.766 1 98.81 166 ARG B O 1
ATOM 3805 N N . GLU B 1 167 ? 2.514 2.713 17.172 1 98.88 167 GLU B N 1
ATOM 3806 C CA . GLU B 1 167 ? 3.734 2.049 16.734 1 98.88 167 GLU B CA 1
ATOM 3807 C C . GLU B 1 167 ? 4.691 3.037 16.062 1 98.88 167 GLU B C 1
ATOM 3809 O O . GLU B 1 167 ? 5.914 2.906 16.203 1 98.88 167 GLU B O 1
ATOM 3814 N N . VAL B 1 168 ? 4.184 4 15.344 1 98.94 168 VAL B N 1
ATOM 3815 C CA . VAL B 1 168 ? 5.043 5.051 14.805 1 98.94 168 VAL B CA 1
ATOM 3816 C C . VAL B 1 168 ? 5.684 5.836 15.953 1 98.94 168 VAL B C 1
ATOM 3818 O O . VAL B 1 168 ? 6.875 6.141 15.906 1 98.94 168 VAL B O 1
ATOM 3821 N N . ILE B 1 169 ? 4.906 6.191 16.984 1 98.94 169 ILE B N 1
ATOM 3822 C CA . ILE B 1 169 ? 5.402 6.938 18.125 1 98.94 169 ILE B CA 1
ATOM 3823 C C . ILE B 1 169 ? 6.539 6.168 18.797 1 98.94 169 ILE B C 1
ATOM 3825 O O . ILE B 1 169 ? 7.562 6.746 19.156 1 98.94 169 ILE B O 1
ATOM 3829 N N . GLU B 1 170 ? 6.344 4.91 18.938 1 98.81 170 GLU B N 1
ATOM 3830 C CA . GLU B 1 170 ? 7.348 4.066 19.578 1 98.81 170 GLU B CA 1
ATOM 3831 C C . GLU B 1 170 ? 8.578 3.904 18.703 1 98.81 170 GLU B C 1
ATOM 3833 O O . GLU B 1 170 ? 9.703 3.787 19.203 1 98.81 170 GLU B O 1
ATOM 3838 N N . ALA B 1 171 ? 8.406 3.9 17.422 1 98.81 171 ALA B N 1
ATOM 3839 C CA . ALA B 1 171 ? 9.484 3.607 16.484 1 98.81 171 ALA B CA 1
ATOM 3840 C C . ALA B 1 171 ? 10.312 4.859 16.188 1 98.81 171 ALA B C 1
ATOM 3842 O O . ALA B 1 171 ? 11.5 4.766 15.883 1 98.81 171 ALA B O 1
ATOM 3843 N N . SER B 1 172 ? 9.781 6.039 16.219 1 98.81 172 SER B N 1
ATOM 3844 C CA . SER B 1 172 ? 10.43 7.266 15.781 1 98.81 172 SER B CA 1
ATOM 3845 C C . SER B 1 172 ? 11.469 7.742 16.797 1 98.81 172 SER B C 1
ATOM 3847 O O . SER B 1 172 ? 11.219 7.715 18 1 98.81 172 SER B O 1
ATOM 3849 N N . GLU B 1 173 ? 12.555 8.18 16.281 1 98.25 173 GLU B N 1
ATOM 3850 C CA . GLU B 1 173 ? 13.609 8.75 17.109 1 98.25 173 GLU B CA 1
ATOM 3851 C C . GLU B 1 173 ? 13.438 10.258 17.266 1 98.25 173 GLU B C 1
ATOM 3853 O O . GLU B 1 173 ? 14.164 10.898 18.031 1 98.25 173 GLU B O 1
ATOM 3858 N N . LYS B 1 174 ? 12.547 10.836 16.547 1 98.44 174 LYS B N 1
ATOM 3859 C CA . LYS B 1 174 ? 12.219 12.258 16.562 1 98.44 174 LYS B CA 1
ATOM 3860 C C . LYS B 1 174 ? 10.773 12.484 17 1 98.44 174 LYS B C 1
ATOM 3862 O O . LYS B 1 174 ? 9.945 11.57 16.906 1 98.44 174 LYS B O 1
ATOM 3867 N N . PRO B 1 175 ? 10.484 13.68 17.484 1 98.44 175 PRO B N 1
ATOM 3868 C CA . PRO B 1 175 ? 9.094 13.984 17.812 1 98.44 175 PRO B CA 1
ATOM 3869 C C . PRO B 1 175 ? 8.148 13.773 16.625 1 98.44 175 PRO B C 1
ATOM 3871 O O . PRO B 1 175 ? 8.5 14.094 15.492 1 98.44 175 PRO B O 1
ATOM 3874 N N . VAL B 1 176 ? 7 13.164 16.906 1 98.88 176 VAL B N 1
ATOM 3875 C CA . VAL B 1 176 ? 5.914 13.023 15.945 1 98.88 176 VAL B CA 1
ATOM 3876 C C . VAL B 1 176 ? 4.742 13.914 16.344 1 98.88 176 VAL B C 1
ATOM 3878 O O . VAL B 1 176 ? 4.75 14.516 17.422 1 98.88 176 VAL B O 1
ATOM 3881 N N . CYS B 1 177 ? 3.752 14 15.422 1 98.88 177 CYS B N 1
ATOM 3882 C CA . CYS B 1 177 ? 2.68 14.922 15.797 1 98.88 177 CYS B CA 1
ATOM 3883 C C . CYS B 1 177 ? 1.325 14.391 15.336 1 98.88 177 CYS B C 1
ATOM 3885 O O . CYS B 1 177 ? 1.255 13.516 14.469 1 98.88 177 CYS B O 1
ATOM 3887 N N . TYR B 1 178 ? 0.301 14.781 15.977 1 98.88 178 TYR B N 1
ATOM 3888 C CA . TYR B 1 178 ? -0.985 15.078 15.352 1 98.88 178 TYR B CA 1
ATOM 3889 C C . TYR B 1 178 ? -1.046 16.531 14.891 1 98.88 178 TYR B C 1
ATOM 3891 O O . TYR B 1 178 ? -1.227 17.438 15.703 1 98.88 178 TYR B O 1
ATOM 3899 N N . SER B 1 179 ? -0.947 16.719 13.625 1 98.88 179 SER B N 1
ATOM 3900 C CA . SER B 1 179 ? -0.881 18.109 13.148 1 98.88 179 SER B CA 1
ATOM 3901 C C . SER B 1 179 ? -2.229 18.797 13.297 1 98.88 179 SER B C 1
ATOM 3903 O O . SER B 1 179 ? -2.289 20.031 13.438 1 98.88 179 SER B O 1
ATOM 3905 N N . HIS B 1 180 ? -3.291 18 13.188 1 98.81 180 HIS B N 1
ATOM 3906 C CA . HIS B 1 180 ? -4.641 18.547 13.266 1 98.81 180 HIS B CA 1
ATOM 3907 C C . HIS B 1 180 ? -5.637 17.5 13.75 1 98.81 180 HIS B C 1
ATOM 3909 O O . HIS B 1 180 ? -6.102 16.672 12.961 1 98.81 180 HIS B O 1
ATOM 3915 N N . CYS B 1 181 ? -5.992 17.562 14.969 1 98.25 181 CYS B N 1
ATOM 3916 C CA . CYS B 1 181 ? -6.949 16.594 15.5 1 98.25 181 CYS B CA 1
ATOM 3917 C C . CYS B 1 181 ? -7.82 17.234 16.578 1 98.25 181 CYS B C 1
ATOM 3919 O O . CYS B 1 181 ? -7.562 18.359 17 1 98.25 181 CYS B O 1
ATOM 3921 N N . LEU B 1 182 ? -8.883 16.594 16.922 1 98.5 182 LEU B N 1
ATOM 3922 C CA . LEU B 1 182 ? -9.781 16.922 18.016 1 98.5 182 LEU B CA 1
ATOM 3923 C C . LEU B 1 182 ? -9.969 15.719 18.938 1 98.5 182 LEU B C 1
ATOM 3925 O O . LEU B 1 182 ? -9.68 14.586 18.547 1 98.5 182 LEU B O 1
ATOM 3929 N N . PRO B 1 183 ? -10.344 16.016 20.156 1 98.06 183 PRO B N 1
ATOM 3930 C CA . PRO B 1 183 ? -10.453 14.93 21.125 1 98.06 183 PRO B CA 1
ATOM 3931 C C . PRO B 1 183 ? -11.805 14.219 21.062 1 98.06 183 PRO B C 1
ATOM 3933 O O . PRO B 1 183 ? -12.844 14.875 20.953 1 98.06 183 PRO B O 1
ATOM 3936 N N . SER B 1 184 ? -11.781 12.93 21.172 1 97.44 184 SER B N 1
ATOM 3937 C CA . SER B 1 184 ? -13.016 12.156 21.219 1 97.44 184 SER B CA 1
ATOM 3938 C C . SER B 1 184 ? -13.781 12.414 22.516 1 97.44 184 SER B C 1
ATOM 3940 O O . SER B 1 184 ? -14.977 12.133 22.594 1 97.44 184 SER B O 1
ATOM 3942 N N . GLY B 1 185 ? -13.102 12.945 23.547 1 96 185 GLY B N 1
ATOM 3943 C CA . GLY B 1 185 ? -13.758 13.328 24.797 1 96 185 GLY B CA 1
ATOM 3944 C C . GLY B 1 185 ? -14.781 14.438 24.609 1 96 185 GLY B C 1
ATOM 3945 O O . GLY B 1 185 ? -15.688 14.602 25.422 1 96 185 GLY B O 1
ATOM 3946 N N . LEU B 1 186 ? -14.617 15.234 23.547 1 95.81 186 LEU B N 1
ATOM 3947 C CA . LEU B 1 186 ? -15.578 16.281 23.25 1 95.81 186 LEU B CA 1
ATOM 3948 C C . LEU B 1 186 ? -16.625 15.789 22.25 1 95.81 186 LEU B C 1
ATOM 3950 O O . LEU B 1 186 ? -17.797 16.172 22.344 1 95.81 186 LEU B O 1
ATOM 3954 N N . LYS B 1 187 ? -16.203 14.938 21.266 1 95.88 187 LYS B N 1
ATOM 3955 C CA . LYS B 1 187 ? -17.094 14.344 20.281 1 95.88 187 LYS B CA 1
ATOM 3956 C C . LYS B 1 187 ? -16.547 13.016 19.766 1 95.88 187 LYS B C 1
ATOM 3958 O O . LYS B 1 187 ? -15.492 12.984 19.125 1 95.88 187 LYS B O 1
ATOM 3963 N N . GLU B 1 188 ? -17.328 11.984 19.969 1 94.94 188 GLU B N 1
ATOM 3964 C CA . GLU B 1 188 ? -16.922 10.688 19.422 1 94.94 188 GLU B CA 1
ATOM 3965 C C . GLU B 1 188 ? -16.969 10.688 17.906 1 94.94 188 GLU B C 1
ATOM 3967 O O . GLU B 1 188 ? -18.016 10.914 17.297 1 94.94 188 GLU B O 1
ATOM 3972 N N . HIS B 1 189 ? -15.836 10.43 17.328 1 94.31 189 HIS B N 1
ATOM 3973 C CA . HIS B 1 189 ? -15.648 10.344 15.883 1 94.31 189 HIS B CA 1
ATOM 3974 C C . HIS B 1 189 ? -14.359 9.617 15.531 1 94.31 189 HIS B C 1
ATOM 3976 O O . HIS B 1 189 ? -13.352 9.758 16.234 1 94.31 189 HIS B O 1
ATOM 3982 N N . PRO B 1 190 ? -14.312 8.82 14.422 1 93.69 190 PRO B N 1
ATOM 3983 C CA . PRO B 1 190 ? -13.102 8.086 14.055 1 93.69 190 PRO B CA 1
ATOM 3984 C C . PRO B 1 190 ? -11.891 9.008 13.852 1 93.69 190 PRO B C 1
ATOM 3986 O O . PRO B 1 190 ? -10.758 8.594 14.086 1 93.69 190 PRO B O 1
ATOM 3989 N N . ARG B 1 191 ? -12.133 10.203 13.516 1 95.56 191 ARG B N 1
ATOM 3990 C CA . ARG B 1 191 ? -11.078 11.18 13.266 1 95.56 191 ARG B CA 1
ATOM 3991 C C . ARG B 1 191 ? -10.547 11.758 14.57 1 95.56 191 ARG B C 1
ATOM 3993 O O . ARG B 1 191 ? -9.461 12.344 14.602 1 95.56 191 ARG B O 1
ATOM 4000 N N . ASN B 1 192 ? -11.375 11.758 15.555 1 98 192 ASN B N 1
ATOM 4001 C CA . ASN B 1 192 ? -10.961 12.328 16.828 1 98 192 ASN B CA 1
ATOM 4002 C C . ASN B 1 192 ? -10.117 11.344 17.641 1 98 192 ASN B C 1
ATOM 4004 O O . ASN B 1 192 ? -10.289 10.125 17.516 1 98 192 ASN B O 1
ATOM 4008 N N . LYS B 1 193 ? -9.203 11.883 18.406 1 98.62 193 LYS B N 1
ATOM 4009 C CA . LYS B 1 193 ? -8.266 11.078 19.172 1 98.62 193 LYS B CA 1
ATOM 4010 C C . LYS B 1 193 ? -8.703 10.969 20.625 1 98.62 193 LYS B C 1
ATOM 4012 O O . LYS B 1 193 ? -9.148 11.953 21.234 1 98.62 193 LYS B O 1
ATOM 4017 N N . SER B 1 194 ? -8.578 9.805 21.234 1 98.44 194 SER B N 1
ATOM 4018 C CA . SER B 1 194 ? -8.93 9.602 22.641 1 98.44 194 SER B CA 1
ATOM 4019 C C . SER B 1 194 ? -7.965 10.344 23.562 1 98.44 194 SER B C 1
ATOM 4021 O O . SER B 1 194 ? -6.848 10.672 23.156 1 98.44 194 SER B O 1
ATOM 4023 N N . ASP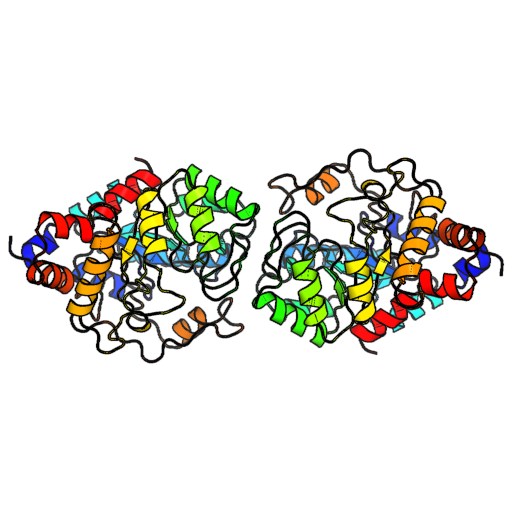 B 1 195 ? -8.398 10.555 24.781 1 98.44 195 ASP B N 1
ATOM 4024 C CA . ASP B 1 195 ? -7.523 11.172 25.766 1 98.44 195 ASP B CA 1
ATOM 4025 C C . ASP B 1 195 ? -6.258 10.352 25.984 1 98.44 195 ASP B C 1
ATOM 4027 O O . ASP B 1 195 ? -5.176 10.906 26.188 1 98.44 195 ASP B O 1
ATOM 4031 N N . ALA B 1 196 ? -6.441 9.047 25.953 1 98.56 196 ALA B N 1
ATOM 4032 C CA . ALA B 1 196 ? -5.297 8.156 26.094 1 98.56 196 ALA B CA 1
ATOM 4033 C C . ALA B 1 196 ? -4.301 8.344 24.953 1 98.56 196 ALA B C 1
ATOM 4035 O O . ALA B 1 196 ? -3.088 8.352 25.172 1 98.56 196 ALA B O 1
ATOM 4036 N N . GLU B 1 197 ? -4.77 8.445 23.734 1 98.56 197 GLU B N 1
ATOM 4037 C CA . GLU B 1 197 ? -3.906 8.688 22.578 1 98.56 197 GLU B CA 1
ATOM 4038 C C . GLU B 1 197 ? -3.182 10.023 22.703 1 98.56 197 GLU B C 1
ATOM 4040 O O . GLU B 1 197 ? -1.987 10.117 22.406 1 98.56 197 GLU B O 1
ATOM 4045 N N . LEU B 1 198 ? -3.879 11.039 23.094 1 98.81 198 LEU B N 1
ATOM 4046 C CA . LEU B 1 198 ? -3.301 12.367 23.266 1 98.81 198 LEU B CA 1
ATOM 4047 C C . LEU B 1 198 ? -2.221 12.352 24.344 1 98.81 198 LEU B C 1
ATOM 4049 O O . LEU B 1 198 ? -1.146 12.93 24.156 1 98.81 198 LEU B O 1
ATOM 4053 N N . LYS B 1 199 ? -2.531 11.727 25.453 1 98.62 199 LYS B N 1
ATOM 4054 C CA . LYS B 1 199 ? -1.549 11.633 26.531 1 98.62 199 LYS B CA 1
ATOM 4055 C C . LYS B 1 199 ? -0.328 10.828 26.094 1 98.62 199 LYS B C 1
ATOM 4057 O O . LYS B 1 199 ? 0.807 11.188 26.406 1 98.62 199 LYS B O 1
ATOM 4062 N N . PHE B 1 200 ? -0.583 9.781 25.328 1 98.75 200 PHE B N 1
ATOM 4063 C CA . PHE B 1 200 ? 0.486 8.883 24.906 1 98.75 200 PHE B CA 1
ATOM 4064 C C . PHE B 1 200 ? 1.489 9.633 24.031 1 98.75 200 PHE B C 1
ATOM 4066 O O . PHE B 1 200 ? 2.701 9.508 24.219 1 98.75 200 PHE B O 1
ATOM 4073 N N . ILE B 1 201 ? 1.012 10.359 23.031 1 98.69 201 ILE B N 1
ATOM 4074 C CA . ILE B 1 201 ? 1.925 11.062 22.141 1 98.69 201 ILE B CA 1
ATOM 4075 C C . ILE B 1 201 ? 2.703 12.125 22.922 1 98.69 201 ILE B C 1
ATOM 4077 O O . ILE B 1 201 ? 3.895 12.328 22.688 1 98.69 201 ILE B O 1
ATOM 4081 N N . ALA B 1 202 ? 2.086 12.789 23.844 1 98.31 202 ALA B N 1
ATOM 4082 C CA . ALA B 1 202 ? 2.744 13.805 24.672 1 98.31 202 ALA B CA 1
ATOM 4083 C C . ALA B 1 202 ? 3.809 13.188 25.562 1 98.31 202 ALA B C 1
ATOM 4085 O O . ALA B 1 202 ? 4.91 13.727 25.703 1 98.31 202 ALA B O 1
ATOM 4086 N N . ASP B 1 203 ? 3.465 12.062 26.172 1 98.31 203 ASP B N 1
ATOM 4087 C CA . ASP B 1 203 ? 4.387 11.367 27.062 1 98.31 203 ASP B CA 1
ATOM 4088 C C . ASP B 1 203 ? 5.637 10.906 26.312 1 98.31 203 ASP B C 1
ATOM 4090 O O . ASP B 1 203 ? 6.668 10.625 26.922 1 98.31 203 ASP B O 1
ATOM 4094 N N . HIS B 1 204 ? 5.559 10.836 25.031 1 98.19 204 HIS B N 1
ATOM 4095 C CA . HIS B 1 204 ? 6.691 10.391 24.234 1 98.19 204 HIS B CA 1
ATOM 4096 C C . HIS B 1 204 ? 7.32 11.555 23.469 1 98.19 204 HIS B C 1
ATOM 4098 O O . HIS B 1 204 ? 7.961 11.359 22.438 1 98.19 204 HIS B O 1
ATOM 4104 N N . GLY B 1 205 ? 7.047 12.742 23.906 1 97.81 205 GLY B N 1
ATOM 4105 C CA . GLY B 1 205 ? 7.715 13.906 23.359 1 97.81 205 GLY B CA 1
ATOM 4106 C C . GLY B 1 205 ? 7.066 14.43 22.094 1 97.81 205 GLY B C 1
ATOM 4107 O O . GLY B 1 205 ? 7.66 15.227 21.375 1 97.81 205 GLY B O 1
ATOM 4108 N N . GLY B 1 206 ? 5.836 13.93 21.797 1 98.12 206 GLY B N 1
ATOM 4109 C CA . GLY B 1 206 ? 5.129 14.352 20.594 1 98.12 206 GLY B CA 1
ATOM 4110 C C . GLY B 1 206 ? 4.406 15.672 20.766 1 98.12 206 GLY B C 1
ATOM 4111 O O . GLY B 1 206 ? 4.656 16.406 21.719 1 98.12 206 GLY B O 1
ATOM 4112 N N . PHE B 1 207 ? 3.676 16.031 19.734 1 97.94 207 PHE B N 1
ATOM 4113 C CA . PHE B 1 207 ? 3.062 17.344 19.547 1 97.94 207 PHE B CA 1
ATOM 4114 C C . PHE B 1 207 ? 1.634 17.203 19.047 1 97.94 207 PHE B C 1
ATOM 4116 O O . PHE B 1 207 ? 1.329 16.297 18.266 1 97.94 207 PHE B O 1
ATOM 4123 N N . VAL B 1 208 ? 0.733 18.109 19.516 1 98.88 208 VAL B N 1
ATOM 4124 C CA . VAL B 1 208 ? -0.656 18.031 19.078 1 98.88 208 VAL B CA 1
ATOM 4125 C C . VAL B 1 208 ? -1.106 19.406 18.562 1 98.88 208 VAL B C 1
ATOM 4127 O O . VAL B 1 208 ? -1.164 20.375 19.328 1 98.88 208 VAL B O 1
ATOM 4130 N N . GLY B 1 209 ? -1.389 19.453 17.266 1 98.88 209 GLY B N 1
ATOM 4131 C CA . GLY B 1 209 ? -2.139 20.562 16.703 1 98.88 209 GLY B CA 1
ATOM 4132 C C . GLY B 1 209 ? -3.643 20.359 16.766 1 98.88 209 GLY B C 1
ATOM 4133 O O . GLY B 1 209 ? -4.145 19.281 16.469 1 98.88 209 GLY B O 1
ATOM 4134 N N . VAL B 1 210 ? -4.363 21.391 17.156 1 98.88 210 VAL B N 1
ATOM 4135 C CA . VAL B 1 210 ? -5.809 21.281 17.312 1 98.88 210 VAL B CA 1
ATOM 4136 C C . VAL B 1 210 ? -6.512 21.875 16.094 1 98.88 210 VAL B C 1
ATOM 4138 O O . VAL B 1 210 ? -6.234 23.016 15.695 1 98.88 210 VAL B O 1
ATOM 4141 N N . THR B 1 211 ? -7.398 21.047 15.508 1 98.69 211 THR B N 1
ATOM 4142 C CA . THR B 1 211 ? -8.148 21.5 14.344 1 98.69 211 THR B CA 1
ATOM 4143 C C . THR B 1 211 ? -9.469 22.141 14.773 1 98.69 211 THR B C 1
ATOM 4145 O O . THR B 1 211 ? -9.883 22.016 15.93 1 98.69 211 THR B O 1
ATOM 4148 N N . MET B 1 212 ? -10.023 22.953 13.883 1 97.94 212 MET B N 1
ATOM 4149 C CA . MET B 1 212 ? -11.328 23.562 14.117 1 97.94 212 MET B CA 1
ATOM 4150 C C . MET B 1 212 ? -12.367 23.031 13.133 1 97.94 212 MET B C 1
ATOM 4152 O O . MET B 1 212 ? -13.414 23.641 12.945 1 97.94 212 MET B O 1
ATOM 4156 N N . PHE B 1 213 ? -12.008 21.953 12.438 1 96.44 213 PHE B N 1
ATOM 4157 C CA . PHE B 1 213 ? -12.922 21.406 11.445 1 96.44 213 PHE B CA 1
ATOM 4158 C C . PHE B 1 213 ? -14.25 21.016 12.086 1 96.44 213 PHE B C 1
ATOM 4160 O O . PHE B 1 213 ? -14.305 20.125 12.922 1 96.44 213 PHE B O 1
ATOM 4167 N N . THR B 1 214 ? -15.305 21.625 11.68 1 95.88 214 THR B N 1
ATOM 4168 C CA . THR B 1 214 ? -16.531 21.703 12.461 1 95.88 214 THR B CA 1
ATOM 4169 C C . THR B 1 214 ? -17.203 20.344 12.57 1 95.88 214 THR B C 1
ATOM 4171 O O . THR B 1 214 ? -17.812 20.016 13.594 1 95.88 214 THR B O 1
ATOM 4174 N N . PRO B 1 215 ? -17.156 19.5 11.523 1 93.44 215 PRO B N 1
ATOM 4175 C CA . PRO B 1 215 ? -17.766 18.188 11.688 1 93.44 215 PRO B CA 1
ATOM 4176 C C . PRO B 1 215 ? -17.219 17.422 12.891 1 93.44 215 PRO B C 1
ATOM 4178 O O . PRO B 1 215 ? -17.859 16.484 13.383 1 93.44 215 PRO B O 1
ATOM 4181 N N . PHE B 1 216 ? -16.078 17.828 13.422 1 95.12 216 PHE B N 1
ATOM 4182 C CA . PHE B 1 216 ? -15.438 17.078 14.5 1 95.12 216 PHE B CA 1
ATOM 4183 C C . PHE B 1 216 ? -15.578 17.812 15.828 1 95.12 216 PHE B C 1
ATOM 4185 O O . PHE B 1 216 ? -15.188 17.297 16.875 1 95.12 216 PHE B O 1
ATOM 4192 N N . LEU B 1 217 ? -16.078 19.016 15.789 1 96.5 217 LEU B N 1
ATOM 4193 C CA . LEU B 1 217 ? -16.312 19.797 17 1 96.5 217 LEU B CA 1
ATOM 4194 C C . LEU B 1 217 ? -17.641 19.406 17.641 1 96.5 217 LEU B C 1
ATOM 4196 O O . LEU B 1 217 ? -18.594 19.047 16.953 1 96.5 217 LEU B O 1
ATOM 4200 N N . ARG B 1 218 ? -17.703 19.547 18.922 1 95.06 218 ARG B N 1
ATOM 4201 C CA . ARG B 1 218 ? -18.906 19.234 19.672 1 95.06 218 ARG B CA 1
ATOM 4202 C C . ARG B 1 218 ? -20.109 19.984 19.125 1 95.06 218 ARG B C 1
ATOM 4204 O O . ARG B 1 218 ? -21.188 19.406 18.938 1 95.06 218 ARG B O 1
ATOM 4211 N N . ALA B 1 219 ? -19.953 21.25 18.766 1 95.56 219 ALA B N 1
ATOM 4212 C CA . ALA B 1 219 ? -21.062 22.094 18.375 1 95.56 219 ALA B CA 1
ATOM 4213 C C . ALA B 1 219 ? -21.344 21.984 16.875 1 95.56 219 ALA B C 1
ATOM 4215 O O . ALA B 1 219 ? -22.297 22.578 16.375 1 95.56 219 ALA B O 1
ATOM 4216 N N . GLY B 1 220 ? -20.5 21.234 16.188 1 94.25 220 GLY B N 1
ATOM 4217 C CA . GLY B 1 220 ? -20.688 21.078 14.758 1 94.25 220 GLY B CA 1
ATOM 4218 C C . GLY B 1 220 ? -20.719 22.391 14.008 1 94.25 220 GLY B C 1
ATOM 4219 O O . GLY B 1 220 ? -19.844 23.25 14.195 1 94.25 220 GLY B O 1
ATOM 4220 N N . VAL B 1 221 ? -21.688 22.609 13.141 1 93.81 221 VAL B N 1
ATOM 4221 C CA . VAL B 1 221 ? -21.75 23.734 12.219 1 93.81 221 VAL B CA 1
ATOM 4222 C C . VAL B 1 221 ? -22.078 25.016 12.992 1 93.81 221 VAL B C 1
ATOM 4224 O O . VAL B 1 221 ? -21.891 26.125 12.477 1 93.81 221 VAL B O 1
ATOM 4227 N N . ASP B 1 222 ? -22.5 24.859 14.227 1 96.69 222 ASP B N 1
ATOM 4228 C CA . ASP B 1 222 ? -22.844 26.031 15.039 1 96.69 222 ASP B CA 1
ATOM 4229 C C . ASP B 1 222 ? -21.641 26.484 15.875 1 96.69 222 ASP B C 1
ATOM 4231 O O . ASP B 1 222 ? -21.766 27.375 16.719 1 96.69 222 ASP B O 1
ATOM 4235 N N . ALA B 1 223 ? -20.5 25.906 15.617 1 98 223 ALA B N 1
ATOM 4236 C CA . ALA B 1 223 ? -19.328 26.219 16.422 1 98 223 ALA B CA 1
ATOM 4237 C C . ALA B 1 223 ? -18.875 27.656 16.219 1 98 223 ALA B C 1
ATOM 4239 O O . ALA B 1 223 ? -19.031 28.203 15.125 1 98 223 ALA B O 1
ATOM 4240 N N . THR B 1 224 ? -18.344 28.234 17.234 1 98.56 224 THR B N 1
ATOM 4241 C CA . THR B 1 224 ? -17.703 29.547 17.219 1 98.56 224 THR B CA 1
ATOM 4242 C C . THR B 1 224 ? -16.219 29.438 17.547 1 98.56 224 THR B C 1
ATOM 4244 O O . THR B 1 224 ? -15.734 28.359 17.891 1 98.56 224 THR B O 1
ATOM 4247 N N . VAL B 1 225 ? -15.523 30.562 17.438 1 98.62 225 VAL B N 1
ATOM 4248 C CA . VAL B 1 225 ? -14.109 30.594 17.781 1 98.62 225 VAL B CA 1
ATOM 4249 C C . VAL B 1 225 ? -13.938 30.25 19.266 1 98.62 225 VAL B C 1
ATOM 4251 O O . VAL B 1 225 ? -12.93 29.641 19.641 1 98.62 225 VAL B O 1
ATOM 4254 N N . ASP B 1 226 ? -14.945 30.547 20.031 1 98.44 226 ASP B N 1
ATOM 4255 C CA . ASP B 1 226 ? -14.867 30.203 21.453 1 98.44 226 ASP B CA 1
ATOM 4256 C C . ASP B 1 226 ? -14.953 28.703 21.656 1 98.44 226 ASP B C 1
ATOM 4258 O O . ASP B 1 226 ? -14.328 28.156 22.578 1 98.44 226 ASP B O 1
ATOM 4262 N N . ASP B 1 227 ? -15.781 27.984 20.875 1 98.31 227 ASP B N 1
ATOM 4263 C CA . ASP B 1 227 ? -15.812 26.516 20.922 1 98.31 227 ASP B CA 1
ATOM 4264 C C . ASP B 1 227 ? -14.453 25.938 20.547 1 98.31 227 ASP B C 1
ATOM 4266 O O . ASP B 1 227 ? -14.039 24.922 21.125 1 98.31 227 ASP B O 1
ATOM 4270 N N . TYR B 1 228 ? -13.859 26.547 19.625 1 98.62 228 TYR B N 1
ATOM 4271 C CA . TYR B 1 228 ? -12.516 26.141 19.234 1 98.62 228 TYR B CA 1
ATOM 4272 C C . TYR B 1 228 ? -11.531 26.312 20.375 1 98.62 228 TYR B C 1
ATOM 4274 O O . TYR B 1 228 ? -10.734 25.406 20.656 1 98.62 228 TYR B O 1
ATOM 4282 N N . VAL B 1 229 ? -11.562 27.406 21.062 1 98.75 229 VAL B N 1
ATOM 4283 C CA . VAL B 1 229 ? -10.688 27.672 22.203 1 98.75 229 VAL B CA 1
ATOM 4284 C C . VAL B 1 229 ? -10.945 26.656 23.312 1 98.75 229 VAL B C 1
ATOM 4286 O O . VAL B 1 229 ? -10.016 26.219 23.984 1 98.75 229 VAL B O 1
ATOM 4289 N N . GLU B 1 230 ? -12.211 26.328 23.5 1 98.06 230 GLU B N 1
ATOM 4290 C CA . GLU B 1 230 ? -12.539 25.281 24.453 1 98.06 230 GLU B CA 1
ATOM 4291 C C . GLU B 1 230 ? -11.812 23.984 24.125 1 98.06 230 GLU B C 1
ATOM 4293 O O . GLU B 1 230 ? -11.281 23.312 25.016 1 98.06 230 GLU B O 1
ATOM 4298 N N . ALA B 1 231 ? -11.828 23.609 22.875 1 98.5 231 ALA B N 1
ATOM 4299 C CA . ALA B 1 231 ? -11.133 22.391 22.453 1 98.5 231 ALA B CA 1
ATOM 4300 C C . ALA B 1 231 ? -9.633 22.5 22.703 1 98.5 231 ALA B C 1
ATOM 4302 O O . ALA B 1 231 ? -8.992 21.547 23.141 1 98.5 231 ALA B O 1
ATOM 4303 N N . ILE B 1 232 ? -9.031 23.641 22.438 1 98.75 232 ILE B N 1
ATOM 4304 C CA . ILE B 1 232 ? -7.613 23.875 22.672 1 98.75 232 ILE B CA 1
ATOM 4305 C C . ILE B 1 232 ? -7.293 23.703 24.156 1 98.75 232 ILE B C 1
ATOM 4307 O O . ILE B 1 232 ? -6.324 23.031 24.516 1 98.75 232 ILE B O 1
ATOM 4311 N N . GLU B 1 233 ? -8.109 24.312 24.969 1 98.69 233 GLU B N 1
ATOM 4312 C CA . GLU B 1 233 ? -7.926 24.203 26.406 1 98.69 233 GLU B CA 1
ATOM 4313 C C . GLU B 1 233 ? -8.016 22.75 26.859 1 98.69 233 GLU B C 1
ATOM 4315 O O . GLU B 1 233 ? -7.211 22.297 27.672 1 98.69 233 GLU B O 1
ATOM 4320 N N . TYR B 1 234 ? -9.016 22.062 26.328 1 98.5 234 TYR B N 1
ATOM 4321 C CA . TYR B 1 234 ? -9.188 20.641 26.656 1 98.5 234 TYR B CA 1
ATOM 4322 C C . TYR B 1 234 ? -7.926 19.859 26.344 1 98.5 234 TYR B C 1
ATOM 4324 O O . TYR B 1 234 ? -7.43 19.109 27.188 1 98.5 234 TYR B O 1
ATOM 4332 N N . VAL B 1 235 ? -7.387 20.016 25.172 1 98.75 235 VAL B N 1
ATOM 4333 C CA . VAL B 1 235 ? -6.207 19.281 24.734 1 98.75 235 VAL B CA 1
ATOM 4334 C C . VAL B 1 235 ? -4.992 19.703 25.562 1 98.75 235 VAL B C 1
ATOM 4336 O O . VAL B 1 235 ? -4.195 18.859 25.984 1 98.75 235 VAL B O 1
ATOM 4339 N N . MET B 1 236 ? -4.844 21 25.797 1 98.62 236 MET B N 1
ATOM 4340 C CA . MET B 1 236 ? -3.717 21.5 26.578 1 98.62 236 MET B CA 1
ATOM 4341 C C . MET B 1 236 ? -3.689 20.875 27.969 1 98.62 236 MET B C 1
ATOM 4343 O O . MET B 1 236 ? -2.619 20.562 28.5 1 98.62 236 MET B O 1
ATOM 4347 N N . ASN B 1 237 ? -4.836 20.688 28.547 1 98.38 237 ASN B N 1
ATOM 4348 C CA . ASN B 1 237 ? -4.938 20.094 29.875 1 98.38 237 ASN B CA 1
ATOM 4349 C C . ASN B 1 237 ? -4.43 18.656 29.875 1 98.38 237 ASN B C 1
ATOM 4351 O O . ASN B 1 237 ? -3.996 18.156 30.922 1 98.38 237 ASN B O 1
ATOM 4355 N N . ILE B 1 238 ? -4.461 18.031 28.781 1 98.62 238 ILE B N 1
ATOM 4356 C CA . ILE B 1 238 ? -4.031 16.641 28.688 1 98.62 238 ILE B CA 1
ATOM 4357 C C . ILE B 1 238 ? -2.547 16.578 28.328 1 98.62 238 ILE B C 1
ATOM 4359 O O . ILE B 1 238 ? -1.779 15.844 28.953 1 98.62 238 ILE B O 1
ATOM 4363 N N . VAL B 1 239 ? -2.123 17.359 27.344 1 98.69 239 VAL B N 1
ATOM 4364 C CA . VAL B 1 239 ? -0.807 17.156 26.75 1 98.69 239 VAL B CA 1
ATOM 4365 C C . VAL B 1 239 ? 0.198 18.125 27.359 1 98.69 239 VAL B C 1
ATOM 4367 O O . VAL B 1 239 ? 1.409 17.953 27.219 1 98.69 239 VAL B O 1
ATOM 4370 N N . GLY B 1 240 ? -0.245 19.219 27.984 1 98.19 240 GLY B N 1
ATOM 4371 C CA . GLY B 1 240 ? 0.624 20.25 28.531 1 98.19 240 GLY B CA 1
ATOM 4372 C C . GLY B 1 240 ? 0.824 21.422 27.594 1 98.19 240 GLY B C 1
ATOM 4373 O O . GLY B 1 240 ? 0.653 21.297 26.375 1 98.19 240 GLY B O 1
ATOM 4374 N N . GLU B 1 241 ? 1.176 22.578 28.094 1 98.06 241 GLU B N 1
ATOM 4375 C CA . GLU B 1 241 ? 1.214 23.828 27.328 1 98.06 241 GLU B CA 1
ATOM 4376 C C . GLU B 1 241 ? 2.395 23.859 26.375 1 98.06 241 GLU B C 1
ATOM 4378 O O . GLU B 1 241 ? 2.457 24.703 25.469 1 98.06 241 GLU B O 1
ATOM 4383 N N . ASP B 1 242 ? 3.385 22.891 26.531 1 98.38 242 ASP B N 1
ATOM 4384 C CA . ASP B 1 242 ? 4.555 22.891 25.656 1 98.38 242 ASP B CA 1
ATOM 4385 C C . ASP B 1 242 ? 4.363 21.938 24.469 1 98.38 242 ASP B C 1
ATOM 4387 O O . ASP B 1 242 ? 5.199 21.891 23.562 1 98.38 242 ASP B O 1
ATOM 4391 N N . ALA B 1 243 ? 3.25 21.156 24.438 1 98.44 243 ALA B N 1
ATOM 4392 C CA . ALA B 1 243 ? 3.062 20.125 23.422 1 98.44 243 ALA B CA 1
ATOM 4393 C C . ALA B 1 243 ? 1.811 20.391 22.594 1 98.44 243 ALA B C 1
ATOM 4395 O O . ALA B 1 243 ? 1.196 19.453 22.078 1 98.44 243 ALA B O 1
ATOM 4396 N N . ILE B 1 244 ? 1.428 21.625 22.5 1 98.62 244 ILE B N 1
ATOM 4397 C CA . ILE B 1 244 ? 0.165 21.922 21.828 1 98.62 244 ILE B CA 1
ATOM 4398 C C . ILE B 1 244 ? 0.372 23.062 20.828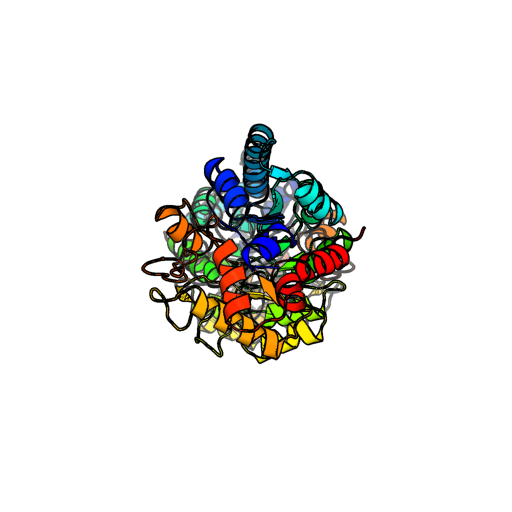 1 98.62 244 ILE B C 1
ATOM 4400 O O . ILE B 1 244 ? 1.231 23.922 21.031 1 98.62 244 ILE B O 1
ATOM 4404 N N . GLY B 1 245 ? -0.33 23.094 19.781 1 98.75 245 GLY B N 1
ATOM 4405 C CA . GLY B 1 245 ? -0.365 24.141 18.781 1 98.75 245 GLY B CA 1
ATOM 4406 C C . GLY B 1 245 ? -1.646 24.141 17.969 1 98.75 245 GLY B C 1
ATOM 4407 O O . GLY B 1 245 ? -2.682 23.656 18.422 1 98.75 245 GLY B O 1
ATOM 4408 N N . ILE B 1 246 ? -1.557 24.797 16.828 1 98.81 246 ILE B N 1
ATOM 4409 C CA . ILE B 1 246 ? -2.742 24.969 16 1 98.81 246 ILE B CA 1
ATOM 4410 C C . ILE B 1 246 ? -2.543 24.281 14.656 1 98.81 246 ILE B C 1
ATOM 4412 O O . ILE B 1 246 ? -1.463 24.344 14.062 1 98.81 246 ILE B O 1
ATOM 4416 N N . GLY B 1 247 ? -3.463 23.578 14.18 1 98.81 247 GLY B N 1
ATOM 4417 C CA . GLY B 1 247 ? -3.689 23.078 12.828 1 98.81 247 GLY B CA 1
ATOM 4418 C C . GLY B 1 247 ? -5.145 23.156 12.406 1 98.81 247 GLY B C 1
ATOM 4419 O O . GLY B 1 247 ? -5.926 22.25 12.688 1 98.81 247 GLY B O 1
ATOM 4420 N N . THR B 1 248 ? -5.484 24.125 11.711 1 98.62 248 THR B N 1
ATOM 4421 C CA . THR B 1 248 ? -6.883 24.516 11.555 1 98.62 248 THR B CA 1
ATOM 4422 C C . THR B 1 248 ? -7.609 23.531 10.633 1 98.62 248 THR B C 1
ATOM 4424 O O . THR B 1 248 ? -8.797 23.266 10.812 1 98.62 248 THR B O 1
ATOM 4427 N N . ASP B 1 249 ? -6.898 23.062 9.586 1 98 249 ASP B N 1
ATOM 4428 C CA . ASP B 1 249 ? -7.52 22.234 8.555 1 98 249 ASP B CA 1
ATOM 4429 C C . ASP B 1 249 ? -8.422 23.078 7.648 1 98 249 ASP B C 1
ATOM 4431 O O . ASP B 1 249 ? -9.469 22.609 7.191 1 98 249 ASP B O 1
ATOM 4435 N N . PHE B 1 250 ? -8.047 24.391 7.391 1 97.94 250 PHE B N 1
ATOM 4436 C CA . PHE B 1 250 ? -8.789 25.234 6.461 1 97.94 250 PHE B CA 1
ATOM 4437 C C . PHE B 1 250 ? -8.852 24.594 5.082 1 97.94 250 PHE B C 1
ATOM 4439 O O . PHE B 1 250 ? -7.836 24.141 4.555 1 97.94 250 PHE B O 1
ATOM 4446 N N . THR B 1 251 ? -9.984 24.656 4.461 1 96.94 251 THR B N 1
ATOM 4447 C CA . THR B 1 251 ? -10.234 24.109 3.131 1 96.94 251 THR B CA 1
ATOM 4448 C C . THR B 1 251 ? -10.695 25.219 2.176 1 96.94 251 THR B C 1
ATOM 4450 O O . THR B 1 251 ? -11.359 24.938 1.175 1 96.94 251 THR B O 1
ATOM 4453 N N . GLN B 1 252 ? -10.383 26.406 2.455 1 95.56 252 GLN B N 1
ATOM 4454 C CA . GLN B 1 252 ? -10.867 27.594 1.763 1 95.56 252 GLN B CA 1
ATOM 4455 C C . GLN B 1 252 ? -10.641 27.484 0.257 1 95.56 252 GLN B C 1
ATOM 4457 O O . GLN B 1 252 ? -9.578 27.062 -0.187 1 95.56 252 GLN B O 1
ATOM 4462 N N . GLY B 1 253 ? -11.742 27.844 -0.497 1 96.12 253 GLY B N 1
ATOM 4463 C CA . GLY B 1 253 ? -11.625 27.969 -1.939 1 96.12 253 GLY B CA 1
ATOM 4464 C C . GLY B 1 253 ? -11.953 26.703 -2.689 1 96.12 253 GLY B C 1
ATOM 4465 O O . GLY B 1 253 ? -12.086 26.703 -3.916 1 96.12 253 GLY B O 1
ATOM 4466 N N . HIS B 1 254 ? -12.148 25.609 -1.99 1 96.31 254 HIS B N 1
ATOM 4467 C CA . HIS B 1 254 ? -12.461 24.359 -2.652 1 96.31 254 HIS B CA 1
ATOM 4468 C C . HIS B 1 254 ? -13.953 24.219 -2.92 1 96.31 254 HIS B C 1
ATOM 4470 O O . HIS B 1 254 ? -14.766 24.922 -2.309 1 96.31 254 HIS B O 1
ATOM 4476 N N . ASP B 1 255 ? -14.289 23.406 -3.83 1 95.44 255 ASP B N 1
ATOM 4477 C CA . ASP B 1 255 ? -15.68 23.141 -4.188 1 95.44 255 ASP B CA 1
ATOM 4478 C C . ASP B 1 255 ? -16.078 21.719 -3.781 1 95.44 255 ASP B C 1
ATOM 4480 O O . ASP B 1 255 ? -15.328 21.031 -3.09 1 95.44 255 ASP B O 1
ATOM 4484 N N . GLN B 1 256 ? -17.234 21.375 -4.105 1 94 256 GLN B N 1
ATOM 4485 C CA . GLN B 1 256 ? -17.781 20.094 -3.707 1 94 256 GLN B CA 1
ATOM 4486 C C . GLN B 1 256 ? -16.953 18.938 -4.266 1 94 256 GLN B C 1
ATOM 4488 O O . GLN B 1 256 ? -16.812 17.891 -3.617 1 94 256 GLN B O 1
ATOM 4493 N N . ALA B 1 257 ? -16.453 19.062 -5.453 1 95.69 257 ALA B N 1
ATOM 4494 C CA . ALA B 1 257 ? -15.641 18.016 -6.082 1 95.69 257 ALA B CA 1
ATOM 4495 C C . ALA B 1 257 ? -14.422 17.672 -5.23 1 95.69 257 ALA B C 1
ATOM 4497 O O . ALA B 1 257 ? -14.031 16.5 -5.141 1 95.69 257 ALA B O 1
ATOM 4498 N N . PHE B 1 258 ? -13.844 18.656 -4.672 1 97.12 258 PHE B N 1
ATOM 4499 C CA . PHE B 1 258 ? -12.695 18.469 -3.791 1 97.12 258 PHE B CA 1
ATOM 4500 C C . PHE B 1 258 ? -13.078 17.609 -2.59 1 97.12 258 PHE B C 1
ATOM 4502 O O . PHE B 1 258 ? -12.336 16.688 -2.225 1 97.12 258 PHE B O 1
ATOM 4509 N N . PHE B 1 259 ? -14.141 17.844 -1.965 1 95.38 259 PHE B N 1
ATOM 4510 C CA . PHE B 1 259 ? -14.555 17.125 -0.774 1 95.38 259 PHE B CA 1
ATOM 4511 C C . PHE B 1 259 ? -14.953 15.688 -1.126 1 95.38 259 PHE B C 1
ATOM 4513 O O . PHE B 1 259 ? -14.75 14.773 -0.331 1 95.38 259 PHE B O 1
ATOM 4520 N N . GLU B 1 260 ? -15.539 15.516 -2.332 1 96 260 GLU B N 1
ATOM 4521 C CA . GLU B 1 260 ? -15.773 14.156 -2.807 1 96 260 GLU B CA 1
ATOM 4522 C C . GLU B 1 260 ? -14.469 13.391 -2.98 1 96 260 GLU B C 1
ATOM 4524 O O . GLU B 1 260 ? -14.359 12.234 -2.572 1 96 260 GLU B O 1
ATOM 4529 N N . TRP B 1 261 ? -13.5 14.016 -3.498 1 97.44 261 TRP B N 1
ATOM 4530 C CA . TRP B 1 261 ? -12.172 13.445 -3.703 1 97.44 261 TRP B CA 1
ATOM 4531 C C . TRP B 1 261 ? -11.547 13.039 -2.373 1 97.44 261 TRP B C 1
ATOM 4533 O O . TRP B 1 261 ? -10.961 11.961 -2.258 1 97.44 261 TRP B O 1
ATOM 4543 N N . LEU B 1 262 ? -11.758 13.836 -1.329 1 96.5 262 LEU B N 1
ATOM 4544 C CA . LEU B 1 262 ? -11.133 13.617 -0.028 1 96.5 262 LEU B CA 1
ATOM 4545 C C . LEU B 1 262 ? -11.852 12.508 0.737 1 96.5 262 LEU B C 1
ATOM 4547 O O . LEU B 1 262 ? -11.234 11.812 1.546 1 96.5 262 LEU B O 1
ATOM 4551 N N . THR B 1 263 ? -13.172 12.32 0.483 1 96.5 263 THR B N 1
ATOM 4552 C CA . THR B 1 263 ? -13.977 11.461 1.339 1 96.5 263 THR B CA 1
ATOM 4553 C C . THR B 1 263 ? -14.141 10.078 0.712 1 96.5 263 THR B C 1
ATOM 4555 O O . THR B 1 263 ? -14.844 9.227 1.25 1 96.5 263 THR B O 1
ATOM 4558 N N . HIS B 1 264 ? -13.5 9.875 -0.436 1 97.94 264 HIS B N 1
ATOM 4559 C CA . HIS B 1 264 ? -13.492 8.562 -1.066 1 97.94 264 HIS B CA 1
ATOM 4560 C C . HIS B 1 264 ? -12.117 7.91 -0.975 1 97.94 264 HIS B C 1
ATOM 4562 O O . HIS B 1 264 ? -11.102 8.586 -1.134 1 97.94 264 HIS B O 1
ATOM 4568 N N . ASP B 1 265 ? -12.156 6.598 -0.7 1 98.12 265 ASP B N 1
ATOM 4569 C CA . ASP B 1 265 ? -10.898 5.852 -0.702 1 98.12 265 ASP B CA 1
ATOM 4570 C C . ASP B 1 265 ? -10.164 6.016 -2.029 1 98.12 265 ASP B C 1
ATOM 4572 O O . ASP B 1 265 ? -10.758 5.848 -3.098 1 98.12 265 ASP B O 1
ATOM 4576 N N . LYS B 1 266 ? -8.844 6.379 -1.941 1 97.81 266 LYS B N 1
ATOM 4577 C CA . LYS B 1 266 ? -8 6.617 -3.107 1 97.81 266 LYS B CA 1
ATOM 4578 C C . LYS B 1 266 ? -8.539 7.766 -3.953 1 97.81 266 LYS B C 1
ATOM 4580 O O . LYS B 1 266 ? -8.164 7.914 -5.117 1 97.81 266 LYS B O 1
ATOM 4585 N N . GLY B 1 267 ? -9.469 8.57 -3.457 1 97.5 267 GLY B N 1
ATOM 4586 C CA . GLY B 1 267 ? -9.984 9.773 -4.105 1 97.5 267 GLY B CA 1
ATOM 4587 C C . GLY B 1 267 ? -11.164 9.5 -5.012 1 97.5 267 GLY B C 1
ATOM 4588 O O . GLY B 1 267 ? -11.781 10.438 -5.527 1 97.5 267 GLY B O 1
ATOM 4589 N N . TYR B 1 268 ? -11.539 8.164 -5.281 1 97.62 268 TYR B N 1
ATOM 4590 C CA . TYR B 1 268 ? -12.609 7.887 -6.238 1 97.62 268 TYR B CA 1
ATOM 4591 C C . TYR B 1 268 ? -13.414 6.664 -5.812 1 97.62 268 TYR B C 1
ATOM 4593 O O . TYR B 1 268 ? -14.547 6.477 -6.254 1 97.62 268 TYR B O 1
ATOM 4601 N N . ALA B 1 269 ? -12.859 5.777 -5.039 1 97.31 269 ALA B N 1
ATOM 4602 C CA . ALA B 1 269 ? -13.422 4.461 -4.762 1 97.31 269 ALA B CA 1
ATOM 4603 C C . ALA B 1 269 ? -14.523 4.543 -3.709 1 97.31 269 ALA B C 1
ATOM 4605 O O . ALA B 1 269 ? -15.414 5.391 -3.803 1 97.31 269 ALA B O 1
ATOM 4606 N N . ARG B 1 270 ? -14.609 3.629 -2.779 1 96.56 270 ARG B N 1
ATOM 4607 C CA . ARG B 1 270 ? -15.719 3.598 -1.831 1 96.56 270 ARG B CA 1
ATOM 4608 C C . ARG B 1 270 ? -15.734 4.852 -0.963 1 96.56 270 ARG B C 1
ATOM 4610 O O . ARG B 1 270 ? -14.68 5.359 -0.582 1 96.56 270 ARG B O 1
ATOM 4617 N N . ARG B 1 271 ? -16.891 5.379 -0.639 1 97.06 271 ARG B N 1
ATOM 4618 C CA . ARG B 1 271 ? -17.016 6.523 0.256 1 97.06 271 ARG B CA 1
ATOM 4619 C C . ARG B 1 271 ? -16.656 6.148 1.687 1 97.06 271 ARG B C 1
ATOM 4621 O O . ARG B 1 271 ? -17.109 5.121 2.199 1 97.06 271 ARG B O 1
ATOM 4628 N N . LEU B 1 272 ? -15.875 6.973 2.307 1 96.19 272 LEU B N 1
ATOM 4629 C CA . LEU B 1 272 ? -15.383 6.684 3.648 1 96.19 272 LEU B CA 1
ATOM 4630 C C . LEU B 1 272 ? -16.188 7.438 4.699 1 96.19 272 LEU B C 1
ATOM 4632 O O . LEU B 1 272 ? -16.375 6.945 5.812 1 96.19 272 LEU B O 1
ATOM 4636 N N . THR B 1 273 ? -16.578 8.617 4.371 1 92.81 273 THR B N 1
ATOM 4637 C CA . THR B 1 273 ? -17.344 9.438 5.297 1 92.81 273 THR B CA 1
ATOM 4638 C C . THR B 1 273 ? -18.125 10.508 4.547 1 92.81 273 THR B C 1
ATOM 4640 O O . THR B 1 273 ? -18 10.641 3.326 1 92.81 273 THR B O 1
ATOM 4643 N N . ARG B 1 274 ? -19.078 11.227 5.316 1 90.94 274 ARG B N 1
ATOM 4644 C CA . ARG B 1 274 ? -19.812 12.406 4.867 1 90.94 274 ARG B CA 1
ATOM 4645 C C . ARG B 1 274 ? -19.625 13.57 5.844 1 90.94 274 ARG B C 1
ATOM 4647 O O . ARG B 1 274 ? -19.812 13.406 7.051 1 90.94 274 ARG B O 1
ATOM 4654 N N . PHE B 1 275 ? -19.156 14.68 5.344 1 86.44 275 PHE B N 1
ATOM 4655 C CA . PHE B 1 275 ? -18.953 15.836 6.211 1 86.44 275 PHE B CA 1
ATOM 4656 C C . PHE B 1 275 ? -20.203 16.688 6.293 1 86.44 275 PHE B C 1
ATOM 4658 O O . PHE B 1 275 ? -20.375 17.469 7.238 1 86.44 275 PHE B O 1
ATOM 4665 N N . GLY B 1 276 ? -21.156 16.453 5.441 1 86.5 276 GLY B N 1
ATOM 4666 C CA . GLY B 1 276 ? -22.297 17.359 5.402 1 86.5 276 GLY B CA 1
ATOM 4667 C C . GLY B 1 276 ? -21.922 18.781 5.043 1 86.5 276 GLY B C 1
ATOM 4668 O O . GLY B 1 276 ? -21.047 19 4.211 1 86.5 276 GLY B O 1
ATOM 4669 N N . LYS B 1 277 ? -22.766 19.75 5.676 1 89.19 277 LYS B N 1
ATOM 4670 C CA . LYS B 1 277 ? -22.469 21.172 5.457 1 89.19 277 LYS B CA 1
ATOM 4671 C C . LYS B 1 277 ? -21.156 21.562 6.145 1 89.19 277 LYS B C 1
ATOM 4673 O O . LYS B 1 277 ? -20.969 21.297 7.332 1 89.19 277 LYS B O 1
ATOM 4678 N N . ILE B 1 278 ? -20.281 22.109 5.383 1 91.5 278 ILE B N 1
ATOM 4679 C CA . ILE B 1 278 ? -18.984 22.531 5.91 1 91.5 278 ILE B CA 1
ATOM 4680 C C . ILE B 1 278 ? -18.953 24.047 6.07 1 91.5 278 ILE B C 1
ATOM 4682 O O . ILE B 1 278 ? -18.922 24.781 5.078 1 91.5 278 ILE B O 1
ATOM 4686 N N . ILE B 1 279 ? -19 24.5 7.305 1 94.31 279 ILE B N 1
ATOM 4687 C CA . ILE B 1 279 ? -18.906 25.906 7.66 1 94.31 279 ILE B CA 1
ATOM 4688 C C . ILE B 1 279 ? -17.938 26.078 8.844 1 94.31 279 ILE B C 1
ATOM 4690 O O . ILE B 1 279 ? -18.172 25.5 9.914 1 94.31 279 ILE B O 1
ATOM 4694 N N . ASN B 1 280 ? -16.891 26.844 8.656 1 97.31 280 ASN B N 1
ATOM 4695 C CA . ASN B 1 280 ? -15.93 27.062 9.734 1 97.31 280 ASN B CA 1
ATOM 4696 C C . ASN B 1 280 ? -16.547 27.812 10.906 1 97.31 280 ASN B C 1
ATOM 4698 O O . ASN B 1 280 ? -17.578 28.484 10.742 1 97.31 280 ASN B O 1
ATOM 4702 N N . PRO B 1 281 ? -15.992 27.75 12.07 1 98.31 281 PRO B N 1
ATOM 4703 C CA . PRO B 1 281 ? -16.562 28.391 13.25 1 98.31 281 PRO B CA 1
ATOM 4704 C C . PRO B 1 281 ? -16.766 29.891 13.062 1 98.31 281 PRO B C 1
ATOM 4706 O O . PRO B 1 281 ? -15.938 30.562 12.445 1 98.31 281 PRO B O 1
ATOM 4709 N N . GLU B 1 282 ? -17.906 30.359 13.578 1 98.44 282 GLU B N 1
ATOM 4710 C CA . GLU B 1 282 ? -18.109 31.797 13.602 1 98.44 282 GLU B CA 1
ATOM 4711 C C . GLU B 1 282 ? -16.969 32.5 14.305 1 98.44 282 GLU B C 1
ATOM 4713 O O . GLU B 1 282 ? -16.531 32.094 15.383 1 98.44 282 GLU B O 1
ATOM 4718 N N . GLY B 1 283 ? -16.422 33.594 13.695 1 98.5 283 GLY B N 1
ATOM 4719 C CA . GLY B 1 283 ? -15.297 34.312 14.258 1 98.5 283 GLY B CA 1
ATOM 4720 C C . GLY B 1 283 ? -13.977 33.969 13.609 1 98.5 283 GLY B C 1
ATOM 4721 O O . GLY B 1 283 ? -12.984 34.688 13.758 1 98.5 283 GLY B O 1
ATOM 4722 N N . ILE B 1 284 ? -13.969 32.875 12.883 1 98.38 284 ILE B N 1
ATOM 4723 C CA . ILE B 1 284 ? -12.781 32.438 12.148 1 98.38 284 ILE B CA 1
ATOM 4724 C C . ILE B 1 284 ? -13.203 31.625 10.922 1 98.38 284 ILE B C 1
ATOM 4726 O O . ILE B 1 284 ? -12.719 30.516 10.719 1 98.38 284 ILE B O 1
ATOM 4730 N N . ARG B 1 285 ? -13.992 32.219 10.133 1 97.81 285 ARG B N 1
ATOM 4731 C CA . ARG B 1 285 ? -14.547 31.609 8.938 1 97.81 285 ARG B CA 1
ATOM 4732 C C . ARG B 1 285 ? -13.5 31.484 7.836 1 97.81 285 ARG B C 1
ATOM 4734 O O . ARG B 1 285 ? -13.555 30.562 7.012 1 97.81 285 ARG B O 1
ATOM 4741 N N . THR B 1 286 ? -12.586 32.406 7.84 1 98 286 THR B N 1
ATOM 4742 C CA . THR B 1 286 ? -11.5 32.406 6.863 1 98 286 THR B CA 1
ATOM 4743 C C . THR B 1 286 ? -10.148 32.562 7.555 1 98 286 THR B C 1
ATOM 4745 O O . THR B 1 286 ? -10.086 32.938 8.734 1 98 286 THR B O 1
ATOM 4748 N N . ILE B 1 287 ? -9.117 32.312 6.824 1 98.56 287 ILE B N 1
ATOM 4749 C CA . ILE B 1 287 ? -7.758 32.406 7.336 1 98.56 287 ILE B CA 1
ATOM 4750 C C . ILE B 1 287 ? -7.457 33.875 7.711 1 98.56 287 ILE B C 1
ATOM 4752 O O . ILE B 1 287 ? -6.727 34.125 8.672 1 98.56 287 ILE B O 1
ATOM 4756 N N . GLY B 1 288 ? -8.047 34.812 7.012 1 98.5 288 GLY B N 1
ATOM 4757 C CA . GLY B 1 288 ? -7.84 36.219 7.281 1 98.5 288 GLY B CA 1
ATOM 4758 C C . GLY B 1 288 ? -8.328 36.656 8.656 1 98.5 288 GLY B C 1
ATOM 4759 O O . GLY B 1 288 ? -7.961 37.719 9.148 1 98.5 288 GLY B O 1
ATOM 4760 N N . GLU B 1 289 ? -9.117 35.812 9.273 1 98.44 289 GLU B N 1
ATOM 4761 C CA . GLU B 1 289 ? -9.703 36.125 10.57 1 98.44 289 GLU B CA 1
ATOM 4762 C C . GLU B 1 289 ? -8.93 35.469 11.703 1 98.44 289 GLU B C 1
ATOM 4764 O O . GLU B 1 289 ? -9.414 35.375 12.836 1 98.44 289 GLU B O 1
ATOM 4769 N N . PHE B 1 290 ? -7.703 35 11.438 1 98.56 290 PHE B N 1
ATOM 4770 C CA . PHE B 1 290 ? -6.906 34.219 12.383 1 98.56 290 PHE B CA 1
ATOM 4771 C C . PHE B 1 290 ? -6.656 35.031 13.656 1 98.56 290 PHE B C 1
ATOM 4773 O O . PHE B 1 290 ? -6.523 34.438 14.742 1 98.56 290 PHE B O 1
ATOM 4780 N N . GLY B 1 291 ? -6.605 36.375 13.586 1 98.56 291 GLY B N 1
ATOM 4781 C CA . GLY B 1 291 ? -6.414 37.219 14.75 1 98.56 291 GLY B CA 1
ATOM 4782 C C . GLY B 1 291 ? -7.508 37.094 15.789 1 98.56 291 GLY B C 1
ATOM 4783 O O . GLY B 1 291 ? -7.27 37.281 16.984 1 98.56 291 GLY B O 1
ATOM 4784 N N . ASN B 1 292 ? -8.68 36.719 15.336 1 98.75 292 ASN B N 1
ATOM 4785 C CA . ASN B 1 292 ? -9.789 36.5 16.25 1 98.75 292 ASN B CA 1
ATOM 4786 C C . ASN B 1 292 ? -9.516 35.375 17.219 1 98.75 292 ASN B C 1
ATOM 4788 O O . ASN B 1 292 ? -10.078 35.312 18.312 1 98.75 292 ASN B O 1
ATOM 4792 N N . LEU B 1 293 ? -8.688 34.375 16.812 1 98.81 293 LEU B N 1
ATOM 4793 C CA . LEU B 1 293 ? -8.312 33.281 17.719 1 98.81 293 LEU B CA 1
ATOM 4794 C C . LEU B 1 293 ? -7.457 33.812 18.859 1 98.81 293 LEU B C 1
ATOM 4796 O O . LEU B 1 293 ? -7.664 33.406 20.016 1 98.81 293 LEU B O 1
ATOM 4800 N N . THR B 1 294 ? -6.484 34.688 18.531 1 98.69 294 THR B N 1
ATOM 4801 C CA . THR B 1 294 ? -5.656 35.281 19.578 1 98.69 294 THR B CA 1
ATOM 4802 C C . THR B 1 294 ? -6.52 36.062 20.578 1 98.69 294 THR B C 1
ATOM 4804 O O . THR B 1 294 ? -6.324 35.938 21.781 1 98.69 294 THR B O 1
ATOM 4807 N N . GLU B 1 295 ? -7.449 36.75 20.047 1 98.56 295 GLU B N 1
ATOM 4808 C CA . GLU B 1 295 ? -8.367 37.5 20.906 1 98.56 295 GLU B CA 1
ATOM 4809 C C . GLU B 1 295 ? -9.18 36.562 21.781 1 98.56 295 GLU B C 1
ATOM 4811 O O . GLU B 1 295 ? -9.352 36.812 22.984 1 98.56 295 GLU B O 1
ATOM 4816 N N . ALA B 1 296 ? -9.656 35.531 21.188 1 98.75 296 ALA B N 1
ATOM 4817 C CA . ALA B 1 296 ? -10.5 34.594 21.922 1 98.75 296 ALA B CA 1
ATOM 4818 C C . ALA B 1 296 ? -9.695 33.875 23 1 98.75 296 ALA B C 1
ATOM 4820 O O . ALA B 1 296 ? -10.203 33.656 24.109 1 98.75 296 ALA B O 1
ATOM 4821 N N . LEU B 1 297 ? -8.461 33.469 22.719 1 98.75 297 LEU B N 1
ATOM 4822 C CA . LEU B 1 297 ? -7.594 32.844 23.719 1 98.75 297 LEU B CA 1
ATOM 4823 C C . LEU B 1 297 ? -7.363 33.781 24.891 1 98.75 297 LEU B C 1
ATOM 4825 O O . LEU B 1 297 ? -7.438 33.375 26.062 1 98.75 297 LEU B O 1
ATOM 4829 N N . SER B 1 298 ? -7.125 35.062 24.562 1 98.19 298 SER B N 1
ATOM 4830 C CA . SER B 1 298 ? -6.902 36.062 25.594 1 98.19 298 SER B CA 1
ATOM 4831 C C . SER B 1 298 ? -8.148 36.25 26.453 1 98.19 298 SER B C 1
ATOM 4833 O O . SER B 1 298 ? -8.062 36.344 27.672 1 98.19 298 SER B O 1
ATOM 4835 N N . ARG B 1 299 ? -9.258 36.312 25.781 1 97.69 299 ARG B N 1
ATOM 4836 C CA . ARG B 1 299 ? -10.516 36.5 26.484 1 97.69 299 ARG B CA 1
ATOM 4837 C C . ARG B 1 299 ? -10.812 35.312 27.391 1 97.69 299 ARG B C 1
ATOM 4839 O O . ARG B 1 299 ? -11.406 35.469 28.469 1 97.69 299 ARG B O 1
ATOM 4846 N N . ARG B 1 300 ? -10.445 34.125 27.016 1 97.62 300 ARG B N 1
ATOM 4847 C CA . ARG B 1 300 ? -10.648 32.906 27.797 1 97.62 300 ARG B CA 1
ATOM 4848 C C . ARG B 1 300 ? -9.797 32.906 29.047 1 97.62 300 ARG B C 1
ATOM 4850 O O . ARG B 1 300 ? -10.094 32.188 30.016 1 97.62 300 ARG B O 1
ATOM 4857 N N . GLY B 1 301 ? -8.648 33.625 29.062 1 97.5 301 GLY B N 1
ATOM 4858 C CA . GLY B 1 301 ? -7.844 33.75 30.266 1 97.5 301 GLY B CA 1
ATOM 4859 C C . GLY B 1 301 ? -6.445 33.188 30.109 1 97.5 301 GLY B C 1
ATOM 4860 O O . GLY B 1 301 ? -5.695 33.094 31.094 1 97.5 301 GLY B O 1
ATOM 4861 N N . PHE B 1 302 ? -6.039 32.812 28.922 1 98.31 302 PHE B N 1
ATOM 4862 C CA . PHE B 1 302 ? -4.672 32.375 28.703 1 98.31 302 PHE B CA 1
ATOM 4863 C C . PHE B 1 302 ? -3.68 33.5 28.875 1 98.31 302 PHE B C 1
ATOM 4865 O O . PHE B 1 302 ? -3.945 34.625 28.438 1 98.31 302 PHE B O 1
ATOM 4872 N N . SER B 1 303 ? -2.574 33.219 29.516 1 98.06 303 SER B N 1
ATOM 4873 C CA . SER B 1 303 ? -1.524 34.219 29.625 1 98.06 303 SER B CA 1
ATOM 4874 C C . SER B 1 303 ? -0.89 34.531 28.281 1 98.06 303 SER B C 1
ATOM 4876 O O . SER B 1 303 ? -1.02 33.719 27.328 1 98.06 303 SER B O 1
ATOM 4878 N N . GLU B 1 304 ? -0.29 35.688 28.188 1 98.19 304 GLU B N 1
ATOM 4879 C CA . GLU B 1 304 ? 0.424 36.031 26.969 1 98.19 304 GLU B CA 1
ATOM 4880 C C . GLU B 1 304 ? 1.431 34.938 26.594 1 98.19 304 GLU B C 1
ATOM 4882 O O . GLU B 1 304 ? 1.556 34.594 25.422 1 98.19 304 GLU B O 1
ATOM 4887 N N . ALA B 1 305 ? 2.15 34.438 27.562 1 98.31 305 ALA B N 1
ATOM 4888 C CA . ALA B 1 305 ? 3.133 33.406 27.312 1 98.31 305 ALA B CA 1
ATOM 4889 C C . ALA B 1 305 ? 2.467 32.156 26.734 1 98.31 305 ALA B C 1
ATOM 4891 O O . ALA B 1 305 ? 2.986 31.531 25.797 1 98.31 305 ALA B O 1
ATOM 4892 N N . GLN B 1 306 ? 1.403 31.75 27.266 1 98.56 306 GLN B N 1
ATOM 4893 C CA . GLN B 1 306 ? 0.672 30.594 26.781 1 98.56 306 GLN B CA 1
ATOM 4894 C C . GLN B 1 306 ? 0.182 30.812 25.359 1 98.56 306 GLN B C 1
ATOM 4896 O O . GLN B 1 306 ? 0.276 29.906 24.516 1 98.56 306 GLN B O 1
ATOM 4901 N N . VAL B 1 307 ? -0.385 31.953 25.109 1 98.75 307 VAL B N 1
ATOM 4902 C CA . VAL B 1 307 ? -0.89 32.281 23.781 1 98.75 307 VAL B CA 1
ATOM 4903 C C . VAL B 1 307 ? 0.244 32.188 22.766 1 98.75 307 VAL B C 1
ATOM 4905 O O . VAL B 1 307 ? 0.076 31.594 21.688 1 98.75 307 VAL B O 1
ATOM 4908 N N . ARG B 1 308 ? 1.413 32.75 23.094 1 98.69 308 ARG B N 1
ATOM 4909 C CA . ARG B 1 308 ? 2.561 32.688 22.188 1 98.69 308 ARG B CA 1
ATOM 4910 C C . ARG B 1 308 ? 2.969 31.25 21.906 1 98.69 308 ARG B C 1
ATOM 4912 O O . ARG B 1 308 ? 3.266 30.891 20.766 1 98.69 308 ARG B O 1
ATOM 4919 N N . LYS B 1 309 ? 3.008 30.422 22.906 1 98.75 309 LYS B N 1
ATOM 4920 C CA . LYS B 1 309 ? 3.342 29.016 22.75 1 98.75 309 LYS B CA 1
ATOM 4921 C C . LYS B 1 309 ? 2.342 28.312 21.828 1 98.75 309 LYS B C 1
ATOM 4923 O O . LYS B 1 309 ? 2.73 27.641 20.875 1 98.75 309 LYS B O 1
ATOM 4928 N N . ILE B 1 310 ? 1.067 28.469 22.109 1 98.88 310 ILE B N 1
ATOM 4929 C CA . ILE B 1 310 ? -0.022 27.797 21.406 1 98.88 310 ILE B CA 1
ATOM 4930 C C . ILE B 1 310 ? -0.045 28.25 19.938 1 98.88 310 ILE B C 1
ATOM 4932 O O . ILE B 1 310 ? -0.201 27.438 19.031 1 98.88 310 ILE B O 1
ATOM 4936 N N . MET B 1 311 ? 0.185 29.516 19.719 1 98.69 311 MET B N 1
ATOM 4937 C CA . MET B 1 311 ? -0.032 30.109 18.406 1 98.69 311 MET B CA 1
ATOM 4938 C C . MET B 1 311 ? 1.129 29.797 17.469 1 98.69 311 MET B C 1
ATOM 4940 O O . MET B 1 311 ? 0.967 29.797 16.25 1 98.69 311 MET B O 1
ATOM 4944 N N . GLY B 1 312 ? 2.359 29.516 18.125 1 98.62 312 GLY B N 1
ATOM 4945 C CA . GLY B 1 312 ? 3.373 29.25 17.109 1 98.62 312 GLY B CA 1
ATOM 4946 C C . GLY B 1 312 ? 4.703 28.828 17.688 1 98.62 312 GLY B C 1
ATOM 4947 O O . GLY B 1 312 ? 5.453 28.078 17.062 1 98.62 312 GLY B O 1
ATOM 4948 N N . GLU B 1 313 ? 5.078 29.281 18.859 1 98.5 313 GLU B N 1
ATOM 4949 C CA . GLU B 1 313 ? 6.41 29.031 19.406 1 98.5 313 GLU B CA 1
ATOM 4950 C C . GLU B 1 313 ? 6.645 27.531 19.625 1 98.5 313 GLU B C 1
ATOM 4952 O O . GLU B 1 313 ? 7.754 27.047 19.422 1 98.5 313 GLU B O 1
ATOM 4957 N N . ASN B 1 314 ? 5.66 26.844 20.062 1 98.69 314 ASN B N 1
ATOM 4958 C CA . ASN B 1 314 ? 5.797 25.406 20.234 1 98.69 314 ASN B CA 1
ATOM 4959 C C . ASN B 1 314 ? 6.066 24.703 18.891 1 98.69 314 ASN B C 1
ATOM 4961 O O . ASN B 1 314 ? 6.895 23.797 18.812 1 98.69 314 ASN B O 1
ATOM 4965 N N . TRP B 1 315 ? 5.379 25.094 17.812 1 98.56 315 TRP B N 1
ATOM 4966 C CA . TRP B 1 315 ? 5.633 24.547 16.484 1 98.56 315 TRP B CA 1
ATOM 4967 C C . TRP B 1 315 ? 7.082 24.766 16.062 1 98.56 315 TRP B C 1
ATOM 4969 O O . TRP B 1 315 ? 7.738 23.844 15.57 1 98.56 315 TRP B O 1
ATOM 4979 N N . VAL B 1 316 ? 7.559 26 16.266 1 98.06 316 VAL B N 1
ATOM 4980 C CA . VAL B 1 316 ? 8.93 26.312 15.867 1 98.06 316 VAL B CA 1
ATOM 4981 C C . VAL B 1 316 ? 9.898 25.375 16.594 1 98.06 316 VAL B C 1
ATOM 4983 O O . VAL B 1 316 ? 10.797 24.812 15.977 1 98.06 316 VAL B O 1
ATOM 4986 N N . ARG B 1 317 ? 9.695 25.25 17.859 1 97.62 317 ARG B N 1
ATOM 4987 C CA . ARG B 1 317 ? 10.578 24.422 18.672 1 97.62 317 ARG B CA 1
ATOM 4988 C C . ARG B 1 317 ? 10.57 22.969 18.172 1 97.62 317 ARG B C 1
ATOM 4990 O O . ARG B 1 317 ? 11.625 22.391 17.938 1 97.62 317 ARG B O 1
ATOM 4997 N N . VAL B 1 318 ? 9.406 22.406 18 1 98 318 VAL B N 1
ATOM 4998 C CA . VAL B 1 318 ? 9.32 20.984 17.672 1 98 318 VAL B CA 1
ATOM 4999 C C . VAL B 1 318 ? 9.836 20.75 16.25 1 98 318 VAL B C 1
ATOM 5001 O O . VAL B 1 318 ? 10.469 19.734 15.969 1 98 318 VAL B O 1
ATOM 5004 N N . LEU B 1 319 ? 9.547 21.641 15.32 1 98.19 319 LEU B N 1
ATOM 5005 C CA . LEU B 1 319 ? 10.07 21.516 13.961 1 98.19 319 LEU B CA 1
ATOM 5006 C C . LEU B 1 319 ? 11.594 21.578 13.953 1 98.19 319 LEU B C 1
ATOM 5008 O O . LEU B 1 319 ? 12.25 20.875 13.195 1 98.19 319 LEU B O 1
ATOM 5012 N N . ARG B 1 320 ? 12.094 22.469 14.773 1 97.5 320 ARG B N 1
ATOM 5013 C CA . ARG B 1 320 ? 13.547 22.562 14.891 1 97.5 320 ARG B CA 1
ATOM 5014 C C . ARG B 1 320 ? 14.133 21.234 15.383 1 97.5 320 ARG B C 1
ATOM 5016 O O . ARG B 1 320 ? 15.172 20.797 14.891 1 97.5 320 ARG B O 1
ATOM 5023 N N . ASP B 1 321 ? 13.484 20.625 16.328 1 97.62 321 ASP B N 1
ATOM 5024 C CA . ASP B 1 321 ? 13.93 19.344 16.875 1 97.62 321 ASP B CA 1
ATOM 5025 C C . ASP B 1 321 ? 13.938 18.266 15.789 1 97.62 321 ASP B C 1
ATOM 5027 O O . ASP B 1 321 ? 14.789 17.375 15.797 1 97.62 321 ASP B O 1
ATOM 5031 N N . VAL B 1 322 ? 13.008 18.281 14.859 1 98.31 322 VAL B N 1
ATOM 5032 C CA . VAL B 1 322 ? 12.859 17.25 13.844 1 98.31 322 VAL B CA 1
ATOM 5033 C C . VAL B 1 322 ? 13.773 17.562 12.664 1 98.31 322 VAL B C 1
ATOM 5035 O O . VAL B 1 322 ? 14.453 16.672 12.141 1 98.31 322 VAL B O 1
ATOM 5038 N N . TRP B 1 323 ? 13.727 18.859 12.25 1 97.5 323 TRP B N 1
ATOM 5039 C CA . TRP B 1 323 ? 14.406 19.25 11.023 1 97.5 323 TRP B CA 1
ATOM 5040 C C . TRP B 1 323 ? 15.906 19.438 11.266 1 97.5 323 TRP B C 1
ATOM 5042 O O . TRP B 1 323 ? 16.703 19.375 10.328 1 97.5 323 TRP B O 1
ATOM 5052 N N . GLY B 1 324 ? 16.297 19.656 12.5 1 87.69 324 GLY B N 1
ATOM 5053 C CA . GLY B 1 324 ? 17.656 20.078 12.82 1 87.69 324 GLY B CA 1
ATOM 5054 C C . GLY B 1 324 ? 17.844 21.578 12.672 1 87.69 324 GLY B C 1
ATOM 5055 O O . GLY B 1 324 ? 16.875 22.328 12.562 1 87.69 324 GLY B O 1
ATOM 5056 N N . GLU B 1 325 ? 19.141 22.047 12.547 1 72.12 325 GLU B N 1
ATOM 5057 C CA . GLU B 1 325 ? 19.453 23.469 12.484 1 72.12 325 GLU B CA 1
ATOM 5058 C C . GLU B 1 325 ? 18.938 24.094 11.195 1 72.12 325 GLU B C 1
ATOM 5060 O O . GLU B 1 325 ? 18.844 23.422 10.164 1 72.12 325 GLU B O 1
#

Nearest PDB structures (foldseek):
  2i5g-assembly1_B  TM=9.997E-01  e=5.571E-64  Pseudomonas aeruginosa
  1itq-assembly1_B  TM=8.555E-01  e=1.037E-27  Homo sapiens
  6vgo-assembly1_A  TM=8.333E-01  e=8.585E-24  Homo sapiens
  3neh-assembly2_B  TM=8.485E-01  e=1.272E-21  Listeria monocytogenes serotype 4b str. F2365
  3lu2-assembly1_A  TM=8.512E-01  e=6.598E-21  Listeria monocytogenes

Radius of gyration: 28.84 Å; Cα contacts (8 Å, |Δi|>4): 1508; chains: 2; bounding box: 44×91×63 Å

InterPro domains:
  IPR008257 Peptidase M19 [PF01244] (9-320)
  IPR008257 Peptidase M19 [PS51365] (1-325)
  IPR008257 Peptidase M19 [PTHR10443] (26-323)
  IPR032466 Metal-dependent hydrolase [SSF51556] (11-324)

pLDDT: mean 97.73, std 2.29, range [71.69, 98.94]

Sequence (650 aa):
MTPAELHQDAIVIDGLVIAKWNRELFEDMRRGGLTAANCTVSVWEGFQATVDNIVRSNALMAESSDLVRPVRTAADITRAKEEGKTGIIYGFQNAHAFEDQIGYVEIFKKLGVGIVQMCYNTQNLVGTGCYERDGGLSGFGHEIVAEMNRVGIMCDLSHVGETTSREVIEASEKPVCYSHCLPSGLKEHPRNKSDAELKFIADHGGFVGVTMFTPFLRAGVDATVDDYVEAIEYVMNIVGEDAIGIGTDFTQGHDQAFFEWLTHDKGYARRLTRFGKIINPEGIRTIGEFGNLTEALSRRGFSEAQVRKIMGENWVRVLRDVWGEMTPAELHQDAIVIDGLVIAKWNRELFEDMRRGGLTAANCTVSVWEGFQATVDNIVRSNALMAESSDLVRPVRTAADITRAKEEGKTGIIYGFQNAHAFEDQIGYVEIFKKLGVGIVQMCYNTQNLVGTGCYERDGGLSGFGHEIVAEMNRVGIMCDLSHVGETTSREVIEASEKPVCYSHCLPSGLKEHPRNKSDAELKFIADHGGFVGVTMFTPFLRAGVDATVDDYVEAIEYVMNIVGEDAIGIGTDFTQGHDQAFFEWLTHDKGYARRLTRFGKIINPEGIRTIGEFGNLTEALSRRGFSEAQVRKIMGENWVRVLRDVWGE

Foldseek 3Di:
DALLVLLLVFAFEALEEAADDALVQLVLLLLLNHLEYAYEQEELDAQVSSVVSLVVNVVRCVVNVLAEDEDLALVVSVVSSVSSHYYYAYEHQEPRRCPLPLCVLLVVSVSRHAEYEHHALADDPAWGFLLDDTPAGDPSNLSNLVSLQVQQHAYEHQRHHQRNLLRSLVSHPAAHEPSEEFACVQPNDSRHHHLVSLLSSLVSVYAYAYEQFQLRFNVRQAAALLSSLVRQVVSCVRNNLLRAAHHHHHHHPDDPLVVCQSQADSRPHHGRDDSPDTAGHHQPRDSSSNSSNSNSNVVVPDDSVSSSSHRRVSVSVRSCRRNPD/DALLVLLLVFAFEALEEAADDALVQLVLLLLLNHLEYAYEQEELDAQVSSVVSLVVNVVRCVVNVLAEDEDLALVVSVVSSVSSHYYYAYEHQEPRRCPLPLCVLLVVSVSRHAEYEHHAAADDPAWGFLLDDTPAGDPSNLSNLVSLQVQQHAYEHQRHHQRNLLVSLVSHPAAHEPSEEFACVQPNDSRHHHLVSLLSSLVSVYAYAYEQFQLRFNVRQAAALLSSLVRQVVSCVRNNLLRAAHHHHHHHPDDPLVVCQSQADSRPHHGRDDSPDTAGHHQPRDSSSNSSNSNSNVVVPDDSVSSSSHRRVSVSVRSCRRNPD

Solvent-accessible surface area (backbone atoms only — not comparable to full-atom values): 31205 Å² total; per-residue (Å²): 121,56,49,69,56,43,43,69,70,39,54,25,35,35,48,27,32,56,42,48,91,50,70,67,50,46,52,27,35,52,63,16,47,33,17,26,34,27,34,53,55,32,50,72,37,40,50,67,59,28,52,52,42,48,53,53,50,50,53,51,43,63,76,35,52,85,42,33,44,78,23,82,42,49,65,35,38,56,50,16,48,76,69,68,19,24,12,41,28,34,21,29,46,15,45,48,36,36,62,89,40,70,69,45,52,54,53,41,41,75,73,30,37,43,37,35,12,55,18,36,47,38,60,40,58,32,23,15,1,34,76,41,84,47,52,20,56,33,75,62,20,52,53,44,48,52,48,27,48,72,71,20,34,32,48,23,37,35,38,27,9,70,52,17,38,52,45,47,62,71,68,40,91,44,51,37,28,27,37,41,32,41,48,26,86,66,27,84,46,71,63,28,40,42,66,67,55,48,35,51,41,31,76,66,59,17,36,36,14,37,36,48,49,19,81,57,40,70,59,23,66,73,22,32,44,62,54,42,44,51,52,47,51,55,49,30,73,61,37,34,73,76,25,26,31,34,1,42,56,45,49,54,84,58,57,70,68,54,55,50,30,71,29,13,47,79,40,72,56,63,73,74,63,82,71,76,80,84,44,50,21,51,68,40,66,50,59,43,32,44,50,47,51,45,38,44,40,48,71,76,64,50,48,71,67,53,48,34,24,33,36,16,49,29,53,48,52,55,48,26,70,31,50,40,121,123,55,48,68,56,41,43,69,69,38,55,25,35,34,48,27,31,57,43,49,90,51,68,66,49,46,53,26,35,51,63,18,45,35,17,26,34,28,34,54,55,32,50,72,37,40,50,68,58,28,51,51,41,47,53,53,51,48,53,52,42,63,76,35,53,85,42,32,45,77,24,81,42,49,64,35,37,58,49,16,47,76,70,68,19,25,12,40,28,34,22,28,44,17,45,47,36,36,64,89,40,67,69,42,51,53,52,41,41,74,72,30,35,42,37,35,13,54,18,32,48,43,58,42,57,32,24,14,1,35,77,42,84,48,51,22,57,33,76,62,21,53,54,45,48,51,48,28,49,71,70,22,33,31,48,23,38,34,37,26,10,69,54,17,37,54,45,48,62,70,68,42,92,44,51,36,29,26,35,40,31,40,47,27,86,65,27,82,45,72,62,28,41,44,66,66,55,49,34,50,41,33,77,66,59,17,37,39,13,38,36,47,49,19,80,56,39,69,60,24,66,72,23,30,44,61,54,42,45,49,52,46,51,55,49,30,72,60,38,34,73,76,25,28,33,34,1,42,57,45,50,54,84,58,57,70,68,54,54,52,30,71,28,13,48,79,39,68,56,61,73,74,63,81,71,74,80,84,42,51,21,50,67,40,67,48,60,41,31,44,48,45,50,44,39,42,42,47,73,74,64,49,49,71,68,54,47,36,24,31,36,16,49,30,52,51,52,53,47,26,68,30,50,39,121

Secondary structure (DSSP, 8-state):
--HHHHHHHS--EEEEE----SHHHHHHHHHTT-SEEEEEEESS--HHHHHHHHHHHHHHHHHTTTTEEE-SSHHHHHHHHHHT-EEEEEEES-GGGGTT-TTHHHHHHHTTEEEEES--SS--SS--BTTS------HHHHHHHHHHHHHT-EEE-TTB-HHHHHHHHHH-SS--EEEEE-BTTTS--TTSBPHHHHHHHHHTT-EEEEP--GGGSTTGGG-BHHHHHHHHHHHHHHH-TTSEEE---B-TT--HHHHHHHHBGGGTSSB-----S--PPBT-SSGGGTHHHHHHHHHHT--HHHHHIIIIIHHHHHHHHHH--/--HHHHHHHS--EEEEE----SHHHHHHHHHTT-SEEEEEEESS--HHHHHHHHHHHHHHHHHTTTTEEE-SSHHHHHHHHHHT-EEEEEEES-GGGGTT-TTHHHHHHHTTEEEEES-SSS--SS--BTTS------HHHHHHHHHHHHHT-EEE-TTB-HHHHHHHHHH-SS--EEEEE-BTTTS--TTSBPHHHHHHHHHTT-EEEEP--GGGSTTGGG-BHHHHHHHHHHHHHHH-TTSEEE---B-TT--HHHHHHHHBGGGTSSB-----S--PPBT-SSGGGTHHHHHHHHHHT--HHHHHIIIIIHHHHHHHHHH--

Organism: NCBI:txid3151122